Protein AF-0000000071274365 (afdb_homodimer)

Organism: Cyprinus carpio (NCBI:txid7962)

Nearest PDB structures (foldseek):
  3vzd-assembly2_B  TM=9.124E-01  e=4.257E-42  Homo sapiens
  3vzb-assembly1_A  TM=9.123E-01  e=9.158E-41  Homo sapiens
  3vzd-assembly1_A  TM=9.074E-01  e=2.647E-39  Homo sapiens
  3vzc-assembly2_B  TM=9.000E-01  e=3.775E-40  Homo sapiens
  3vzc-assembly4_D  TM=9.013E-01  e=6.047E-39  Homo sapiens

InterPro domains:
  IPR001206 Diacylglycerol kinase, catalytic domain [PF00781] (4-83)
  IPR001206 Diacylglycerol kinase, catalytic domain [PS50146] (1-129)
  IPR016064 NAD kinase/diacylglycerol kinase-like domain superfamily [SSF111331] (6-337)
  IPR017438 Inorganic polyphosphate/ATP-NAD kinase, N-terminal [G3DSA:3.40.50.10330] (2-99)
  IPR045540 YegS/DAGK, C-terminal domain [PF19279] (244-332)
  IPR050187 Lipid Phosphate Formation and Regulation [PTHR12358] (4-325)

Solvent-accessible surface area (backbone atoms only — not comparable to full-atom values): 35414 Å² total; per-residue (Å²): 119,63,88,71,61,47,67,45,72,45,82,46,75,22,85,50,88,62,34,43,15,54,51,49,47,70,50,75,62,87,72,38,67,30,40,33,33,46,30,29,49,57,58,47,44,28,37,55,41,13,27,62,67,31,93,60,20,79,65,50,36,51,44,30,34,32,70,41,53,63,43,65,47,24,14,62,55,39,26,52,47,67,73,36,78,32,78,43,29,35,39,34,37,25,60,59,87,64,84,64,51,73,62,57,58,50,51,52,49,40,36,63,24,22,28,20,73,37,50,22,31,36,27,44,34,37,40,67,88,64,53,74,46,58,38,59,42,34,40,28,32,38,51,66,20,44,27,58,61,59,15,55,83,36,51,90,55,48,61,54,16,53,58,53,29,41,54,55,42,53,76,59,67,63,74,39,40,28,35,39,35,30,31,46,56,84,53,80,76,81,54,38,85,73,56,41,69,55,92,59,78,64,81,69,51,36,74,46,67,59,87,90,48,79,80,62,85,81,40,48,73,43,69,78,41,49,24,29,28,40,38,36,29,37,27,18,24,72,21,66,62,30,26,69,31,70,84,46,41,55,47,68,46,50,34,44,33,35,37,29,37,60,87,63,48,61,66,55,53,52,51,40,57,56,30,17,46,74,42,48,44,84,73,68,70,52,87,45,57,45,80,47,57,16,37,31,37,37,42,36,59,66,44,91,72,78,47,28,20,52,45,80,38,81,50,82,75,51,39,32,35,37,38,56,39,57,45,59,29,27,31,57,34,55,32,64,76,70,80,70,82,124,113,62,86,70,60,48,67,47,73,47,80,46,76,23,85,51,90,62,34,42,15,54,50,50,48,69,50,77,63,87,73,37,66,29,41,32,33,47,30,28,50,58,58,47,42,26,36,54,40,12,27,62,68,31,95,60,20,80,62,49,36,50,44,30,34,31,70,41,57,63,42,64,45,24,15,63,54,39,26,52,49,67,73,28,78,19,78,45,30,37,37,34,38,26,60,61,88,62,84,62,53,73,63,58,56,51,51,52,51,42,39,63,20,28,30,21,72,37,50,22,29,36,27,44,34,36,40,66,88,64,50,73,46,59,38,59,41,35,39,27,31,38,50,66,21,44,26,57,60,60,16,56,82,36,50,91,55,48,60,54,16,52,57,53,30,42,55,55,42,51,76,58,67,66,74,39,38,29,34,41,34,29,31,46,57,83,52,81,76,79,53,38,85,74,53,42,68,56,92,59,78,64,81,68,52,38,75,45,67,60,88,90,46,81,78,64,85,80,42,47,74,44,68,78,43,47,24,29,28,41,38,36,30,36,27,19,25,73,22,66,62,30,26,70,30,70,83,46,42,55,47,69,48,51,31,46,34,35,37,30,37,59,86,64,48,61,66,55,54,52,50,40,55,57,31,16,45,75,41,48,44,82,74,68,70,53,88,44,56,46,80,46,56,17,37,31,38,36,42,36,60,66,45,90,72,79,47,29,20,52,45,79,39,81,49,83,75,52,40,32,37,37,36,55,40,57,44,60,29,28,31,53,35,59,28,46,73,70,80,71,80,126

Structure (mmCIF, N/CA/C/O backbone):
data_AF-0000000071274365-model_v1
#
loop_
_entity.id
_entity.type
_entity.pdbx_description
1 polymer 'Sphingosine kinase 1'
#
loop_
_atom_site.group_PDB
_atom_site.id
_atom_site.type_symbol
_atom_site.label_atom_id
_atom_site.label_alt_id
_atom_site.label_comp_id
_atom_site.label_asym_id
_atom_site.label_entity_id
_atom_site.label_seq_id
_atom_site.pdbx_PDB_ins_code
_atom_site.Cartn_x
_atom_site.Cartn_y
_atom_site.Cartn_z
_atom_site.occupancy
_atom_site.B_iso_or_equiv
_atom_site.auth_seq_id
_atom_site.auth_comp_id
_atom_site.auth_asym_id
_atom_site.auth_atom_id
_atom_site.pdbx_PDB_model_num
ATOM 1 N N . PRO A 1 1 ? -8.805 -7.414 -15.43 1 28.16 1 PRO A N 1
ATOM 2 C CA . PRO A 1 1 ? -9.25 -7.875 -14.109 1 28.16 1 PRO A CA 1
ATOM 3 C C . PRO A 1 1 ? -8.234 -7.578 -13.008 1 28.16 1 PRO A C 1
ATOM 5 O O . PRO A 1 1 ? -7.121 -8.109 -13.031 1 28.16 1 PRO A O 1
ATOM 8 N N . VAL A 1 2 ? -7.992 -6.293 -12.797 1 36.06 2 VAL A N 1
ATOM 9 C CA . VAL A 1 2 ? -7.301 -5.477 -11.805 1 36.06 2 VAL A CA 1
ATOM 10 C C . VAL A 1 2 ? -7.52 -6.062 -10.414 1 36.06 2 VAL A C 1
ATOM 12 O O . VAL A 1 2 ? -8.555 -6.684 -10.148 1 36.06 2 VAL A O 1
ATOM 15 N N . ILE A 1 3 ? -6.473 -6.367 -9.789 1 42.12 3 ILE A N 1
ATOM 16 C CA . ILE A 1 3 ? -6.57 -6.727 -8.383 1 42.12 3 ILE A CA 1
ATOM 17 C C . ILE A 1 3 ? -7.809 -6.074 -7.77 1 42.12 3 ILE A C 1
ATOM 19 O O . ILE A 1 3 ? -7.914 -4.848 -7.719 1 42.12 3 ILE A O 1
ATOM 23 N N . LYS A 1 4 ? -8.992 -6.625 -8.086 1 45.03 4 LYS A N 1
ATOM 24 C CA . LYS A 1 4 ? -10.227 -5.992 -7.621 1 45.03 4 LYS A CA 1
ATOM 25 C C . LYS A 1 4 ? -10.32 -6.023 -6.098 1 45.03 4 LYS A C 1
ATOM 27 O O . LYS A 1 4 ? -10.359 -7.098 -5.492 1 45.03 4 LYS A O 1
ATOM 32 N N . ALA A 1 5 ? -9.508 -5.164 -5.504 1 49.56 5 ALA A N 1
ATOM 33 C CA . ALA A 1 5 ? -9.914 -4.918 -4.121 1 49.56 5 ALA A CA 1
ATOM 34 C C . ALA A 1 5 ? -11.391 -4.523 -4.047 1 49.56 5 ALA A C 1
ATOM 36 O O . ALA A 1 5 ? -11.883 -3.789 -4.902 1 49.56 5 ALA A O 1
ATOM 37 N N . GLU A 1 6 ? -12.102 -5.539 -3.461 1 57.97 6 GLU A N 1
ATOM 38 C CA . GLU A 1 6 ? -13.484 -5.125 -3.225 1 57.97 6 GLU A CA 1
ATOM 39 C C . GLU A 1 6 ? -13.547 -3.955 -2.248 1 57.97 6 GLU A C 1
ATOM 41 O O . GLU A 1 6 ? -12.891 -3.971 -1.208 1 57.97 6 GLU A O 1
ATOM 46 N N . PHE A 1 7 ? -13.945 -2.85 -2.754 1 59 7 PHE A N 1
ATOM 47 C CA . PHE A 1 7 ? -14.055 -1.64 -1.949 1 59 7 PHE A CA 1
ATOM 48 C C . PHE A 1 7 ? -15.516 -1.255 -1.745 1 59 7 PHE A C 1
ATOM 50 O O . PHE A 1 7 ? -16.344 -1.426 -2.646 1 59 7 PHE A O 1
ATOM 57 N N . SER A 1 8 ? -15.758 -1.184 -0.436 1 66.62 8 SER A N 1
ATOM 58 C CA . SER A 1 8 ? -17.031 -0.534 -0.148 1 66.62 8 SER A CA 1
ATOM 59 C C . SER A 1 8 ? -16.828 0.865 0.421 1 66.62 8 SER A C 1
ATOM 61 O O . SER A 1 8 ? -15.883 1.099 1.18 1 66.62 8 SER A O 1
ATOM 63 N N . ALA A 1 9 ? -17.422 1.786 -0.107 1 71.94 9 ALA A N 1
ATOM 64 C CA . ALA A 1 9 ? -17.328 3.158 0.385 1 71.94 9 ALA A CA 1
ATOM 65 C C . ALA A 1 9 ? -18.719 3.717 0.706 1 71.94 9 ALA A C 1
ATOM 67 O O . ALA A 1 9 ? -19.672 3.51 -0.051 1 71.94 9 ALA A O 1
ATOM 68 N N . SER A 1 10 ? -18.828 4.207 1.919 1 76.88 10 SER A N 1
ATOM 69 C CA . SER A 1 10 ? -20.031 4.949 2.297 1 76.88 10 SER A CA 1
ATOM 70 C C . SER A 1 10 ? -19.766 6.449 2.34 1 76.88 10 SER A C 1
ATOM 72 O O . SER A 1 10 ? -18.719 6.887 2.844 1 76.88 10 SER A O 1
ATOM 74 N N . LEU A 1 11 ? -20.703 7.195 1.811 1 78.38 11 LEU A N 1
ATOM 75 C CA . LEU A 1 11 ? -20.531 8.641 1.729 1 78.38 11 LEU A CA 1
ATOM 76 C C . LEU A 1 11 ? -21.422 9.352 2.752 1 78.38 11 LEU A C 1
ATOM 78 O O . LEU A 1 11 ? -22.609 9.055 2.859 1 78.38 11 LEU A O 1
ATOM 82 N N . LEU A 1 12 ? -20.797 10.211 3.559 1 82.56 12 LEU A N 1
ATOM 83 C CA . LEU A 1 12 ? -21.516 11.125 4.449 1 82.56 12 LEU A CA 1
ATOM 84 C C . LEU A 1 12 ? -21.297 12.57 4.027 1 82.56 12 LEU A C 1
ATOM 86 O O . LEU A 1 12 ? -20.172 13.055 4.004 1 82.56 12 LEU A O 1
ATOM 90 N N . GLN A 1 13 ? -22.312 13.203 3.676 1 83.56 13 GLN A N 1
ATOM 91 C CA . GLN A 1 13 ? -22.234 14.586 3.217 1 83.56 13 GLN A CA 1
ATOM 92 C C . GLN A 1 13 ? -22.469 15.562 4.363 1 83.56 13 GLN A C 1
ATOM 94 O O . GLN A 1 13 ? -23.5 15.477 5.051 1 83.56 13 GLN A O 1
ATOM 99 N N . ALA A 1 14 ? -21.516 16.438 4.551 1 85.88 14 ALA A N 1
ATOM 100 C CA . ALA A 1 14 ? -21.672 17.5 5.539 1 85.88 14 ALA A CA 1
ATOM 101 C C . ALA A 1 14 ? -22.312 18.734 4.914 1 85.88 14 ALA A C 1
ATOM 103 O O . ALA A 1 14 ? -21.797 19.281 3.932 1 85.88 14 ALA A O 1
ATOM 104 N N . SER A 1 15 ? -23.344 19.172 5.402 1 81.75 15 SER A N 1
ATOM 105 C CA . SER A 1 15 ? -24.141 20.234 4.781 1 81.75 15 SER A CA 1
ATOM 106 C C . SER A 1 15 ? -23.891 21.578 5.449 1 81.75 15 SER A C 1
ATOM 108 O O . SER A 1 15 ? -24.172 22.625 4.875 1 81.75 15 SER A O 1
ATOM 110 N N . ARG A 1 16 ? -23.422 21.578 6.602 1 82.56 16 ARG A N 1
ATOM 111 C CA . ARG A 1 16 ? -23.203 22.812 7.34 1 82.56 16 ARG A CA 1
ATOM 112 C C . ARG A 1 16 ? -21.859 22.781 8.07 1 82.56 16 ARG A C 1
ATOM 114 O O . ARG A 1 16 ? -21.188 21.75 8.094 1 82.56 16 ARG A O 1
ATOM 121 N N . GLN A 1 17 ? -21.594 23.922 8.547 1 83.69 17 GLN A N 1
ATOM 122 C CA . GLN A 1 17 ? -20.391 24.016 9.367 1 83.69 17 GLN A CA 1
ATOM 123 C C . GLN A 1 17 ? -20.5 23.109 10.594 1 83.69 17 GLN A C 1
ATOM 125 O O . GLN A 1 17 ? -21.531 23.078 11.258 1 83.69 17 GLN A O 1
ATOM 130 N N . ASN A 1 18 ? -19.547 22.297 10.93 1 90 18 ASN A N 1
ATOM 131 C CA . ASN A 1 18 ? -19.422 21.422 12.094 1 90 18 ASN A CA 1
ATOM 132 C C . ASN A 1 18 ? -20.312 20.188 11.977 1 90 18 ASN A C 1
ATOM 134 O O . ASN A 1 18 ? -20.484 19.453 12.938 1 90 18 ASN A O 1
ATOM 138 N N . HIS A 1 19 ? -20.891 20.062 10.773 1 91.38 19 HIS A N 1
ATOM 139 C CA . HIS A 1 19 ? -21.719 18.875 10.57 1 91.38 19 HIS A CA 1
ATOM 140 C C . HIS A 1 19 ? -20.875 17.609 10.539 1 91.38 19 HIS A C 1
ATOM 142 O O . HIS A 1 19 ? -21.297 16.562 11.047 1 91.38 19 HIS A O 1
ATOM 148 N N . ALA A 1 20 ? -19.766 17.688 9.938 1 92.38 20 ALA A N 1
ATOM 149 C CA . ALA A 1 20 ? -18.891 16.531 9.891 1 92.38 20 ALA A CA 1
ATOM 150 C C . ALA A 1 20 ? -18.484 16.094 11.297 1 92.38 20 ALA A C 1
ATOM 152 O O . ALA A 1 20 ? -18.344 14.898 11.562 1 92.38 20 ALA A O 1
ATOM 153 N N . ARG A 1 21 ? -18.328 17.094 12.164 1 94.81 21 ARG A N 1
ATOM 154 C CA . ARG A 1 21 ? -18.031 16.797 13.562 1 94.81 21 ARG A CA 1
ATOM 155 C C . ARG A 1 21 ? -19.141 15.969 14.195 1 94.81 21 ARG A C 1
ATOM 157 O O . ARG A 1 21 ? -18.859 14.938 14.82 1 94.81 21 ARG A O 1
ATOM 164 N N . ASP A 1 22 ? -20.359 16.312 13.93 1 94.25 22 ASP A N 1
ATOM 165 C CA . ASP A 1 22 ? -21.516 15.609 14.484 1 94.25 22 ASP A CA 1
ATOM 166 C C . ASP A 1 22 ? -21.625 14.203 13.891 1 94.25 22 ASP A C 1
ATOM 168 O O . ASP A 1 22 ? -21.906 13.242 14.609 1 94.25 22 ASP A O 1
ATOM 172 N N . LEU A 1 23 ? -21.391 14.141 12.664 1 91.5 23 LEU A N 1
ATOM 173 C CA . LEU A 1 23 ? -21.516 12.875 11.961 1 91.5 23 LEU A CA 1
ATOM 174 C C . LEU A 1 23 ? -20.531 11.844 12.5 1 91.5 23 LEU A C 1
ATOM 176 O O . LEU A 1 23 ? -20.906 10.711 12.797 1 91.5 23 LEU A O 1
ATOM 180 N N . VAL A 1 24 ? -19.312 12.203 12.672 1 93.81 24 VAL A N 1
ATOM 181 C CA . VAL A 1 24 ? -18.281 11.266 13.094 1 93.81 24 VAL A CA 1
ATOM 182 C C . VAL A 1 24 ? -18.438 10.938 14.57 1 93.81 24 VAL A C 1
ATOM 184 O O . VAL A 1 24 ? -18.141 9.82 15.008 1 93.81 24 VAL A O 1
ATOM 187 N N . ARG A 1 25 ? -18.938 11.914 15.328 1 93.81 25 ARG A N 1
ATOM 188 C CA . ARG A 1 25 ? -19.172 11.703 16.75 1 93.81 25 ARG A CA 1
ATOM 189 C C . ARG A 1 25 ? -20.156 10.57 16.984 1 93.81 25 ARG A C 1
ATOM 191 O O . ARG A 1 25 ? -20.016 9.812 17.953 1 93.81 25 ARG A O 1
ATOM 198 N N . SER A 1 26 ? -21.031 10.344 16.047 1 91.44 26 SER A N 1
ATOM 199 C CA . SER A 1 26 ? -22.109 9.383 16.234 1 91.44 26 SER A CA 1
ATOM 200 C C . SER A 1 26 ? -21.906 8.141 15.367 1 91.44 26 SER A C 1
ATOM 202 O O . SER A 1 26 ? -22.562 7.121 15.57 1 91.44 26 SER A O 1
ATOM 204 N N . ALA A 1 27 ? -21.016 8.133 14.484 1 90.25 27 ALA A N 1
ATOM 205 C CA . ALA A 1 27 ? -20.828 7.047 13.523 1 90.25 27 ALA A CA 1
ATOM 206 C C . ALA A 1 27 ? -20.203 5.832 14.195 1 90.25 27 ALA A C 1
ATOM 208 O O . ALA A 1 27 ? -19.406 5.973 15.133 1 90.25 27 ALA A O 1
ATOM 209 N N . ASP A 1 28 ? -20.547 4.672 13.75 1 90.75 28 ASP A N 1
ATOM 210 C CA . ASP A 1 28 ? -19.859 3.455 14.156 1 90.75 28 ASP A CA 1
ATOM 211 C C . ASP A 1 28 ? -18.578 3.264 13.367 1 90.75 28 ASP A C 1
ATOM 213 O O . ASP A 1 28 ? -18.609 2.842 12.203 1 90.75 28 ASP A O 1
ATOM 217 N N . LEU A 1 29 ? -17.469 3.502 14 1 90.12 29 LEU A N 1
ATOM 218 C CA . LEU A 1 29 ? -16.188 3.527 13.297 1 90.12 29 LEU A CA 1
ATOM 219 C C . LEU A 1 29 ? -15.594 2.127 13.203 1 90.12 29 LEU A C 1
ATOM 221 O O . LEU A 1 29 ? -14.609 1.912 12.5 1 90.12 29 LEU A O 1
ATOM 225 N N . THR A 1 30 ? -16.172 1.153 13.852 1 85.94 30 THR A N 1
ATOM 226 C CA . THR A 1 30 ? -15.617 -0.197 13.898 1 85.94 30 THR A CA 1
ATOM 227 C C . THR A 1 30 ? -15.758 -0.885 12.539 1 85.94 30 THR A C 1
ATOM 229 O O . THR A 1 30 ? -15.039 -1.842 12.25 1 85.94 30 THR A O 1
ATOM 232 N N . GLN A 1 31 ? -16.594 -0.363 11.742 1 80.94 31 GLN A N 1
ATOM 233 C CA . GLN A 1 31 ? -16.844 -1.024 10.469 1 80.94 31 GLN A CA 1
ATOM 234 C C . GLN A 1 31 ? -15.961 -0.461 9.359 1 80.94 31 GLN A C 1
ATOM 236 O O . GLN A 1 31 ? -15.953 -0.978 8.242 1 80.94 31 GLN A O 1
ATOM 241 N N . TRP A 1 32 ? -15.344 0.6 9.758 1 82.38 32 TRP A N 1
ATOM 242 C CA . TRP A 1 32 ? -14.586 1.29 8.711 1 82.38 32 TRP A CA 1
ATOM 243 C C . TRP A 1 32 ? -13.086 1.108 8.922 1 82.38 32 TRP A C 1
ATOM 245 O O . TRP A 1 32 ? -12.594 1.18 10.047 1 82.38 32 TRP A O 1
ATOM 255 N N . ASP A 1 33 ? -12.383 0.907 7.828 1 77.5 33 ASP A N 1
ATOM 256 C CA . ASP A 1 33 ? -10.938 0.74 7.887 1 77.5 33 ASP A CA 1
ATOM 257 C C . ASP A 1 33 ? -10.227 2.092 7.879 1 77.5 33 ASP A C 1
ATOM 259 O O . ASP A 1 33 ? -9.102 2.213 8.375 1 77.5 33 ASP A O 1
ATOM 263 N N . ALA A 1 34 ? -10.93 3.068 7.25 1 83.06 34 ALA A N 1
ATOM 264 C CA . ALA A 1 34 ? -10.352 4.41 7.191 1 83.06 34 ALA A CA 1
ATOM 265 C C . ALA A 1 34 ? -11.438 5.465 6.984 1 83.06 34 ALA A C 1
ATOM 267 O O . ALA A 1 34 ? -12.523 5.156 6.488 1 83.06 34 ALA A O 1
ATOM 268 N N . LEU A 1 35 ? -11.164 6.617 7.43 1 87.06 35 LEU A N 1
ATOM 269 C CA . LEU A 1 35 ? -11.969 7.801 7.16 1 87.06 35 LEU A CA 1
ATOM 270 C C . LEU A 1 35 ? -11.289 8.703 6.141 1 87.06 35 LEU A C 1
ATOM 272 O O . LEU A 1 35 ? -10.148 9.133 6.348 1 87.06 35 LEU A O 1
ATOM 276 N N . VAL A 1 36 ? -11.961 8.938 5.047 1 81.88 36 VAL A N 1
ATOM 277 C CA . VAL A 1 36 ? -11.367 9.758 3.992 1 81.88 36 VAL A CA 1
ATOM 278 C C . VAL A 1 36 ? -12.156 11.055 3.844 1 81.88 36 VAL A C 1
ATOM 280 O O . VAL A 1 36 ? -13.383 11.031 3.717 1 81.88 36 VAL A O 1
ATOM 283 N N . VAL A 1 37 ? -11.469 12.156 3.941 1 84.75 37 VAL A N 1
ATOM 284 C CA . VAL A 1 37 ? -12.094 13.461 3.789 1 84.75 37 VAL A CA 1
ATOM 285 C C . VAL A 1 37 ? -11.844 13.992 2.377 1 84.75 37 VAL A C 1
ATOM 287 O O . VAL A 1 37 ? -10.703 14.086 1.934 1 84.75 37 VAL A O 1
ATOM 290 N N . LEU A 1 38 ? -12.93 14.203 1.713 1 79.19 38 LEU A N 1
ATOM 291 C CA . LEU A 1 38 ? -12.867 14.773 0.371 1 79.19 38 LEU A CA 1
ATOM 292 C C . LEU A 1 38 ? -13.172 16.266 0.398 1 79.19 38 LEU A C 1
ATOM 294 O O . LEU A 1 38 ? -14.273 16.688 0.046 1 79.19 38 LEU A O 1
ATOM 298 N N . SER A 1 39 ? -12.297 17 0.796 1 80.12 39 SER A N 1
ATOM 299 C CA . SER A 1 39 ? -12.383 18.453 0.928 1 80.12 39 SER A CA 1
ATOM 300 C C . SER A 1 39 ? -11.047 19.062 1.337 1 80.12 39 SER A C 1
ATOM 302 O O . SER A 1 39 ? -9.992 18.578 0.908 1 80.12 39 SER A O 1
ATOM 304 N N . GLY A 1 40 ? -11.172 20.047 2.174 1 80.62 40 GLY A N 1
ATOM 305 C CA . GLY A 1 40 ? -9.953 20.688 2.629 1 80.62 40 GLY A CA 1
ATOM 306 C C . GLY A 1 40 ? -9.664 20.469 4.102 1 80.62 40 GLY A C 1
ATOM 307 O O . GLY A 1 40 ? -10.297 19.609 4.734 1 80.62 40 GLY A O 1
ATOM 308 N N . ASP A 1 41 ? -8.695 21.188 4.598 1 90.5 41 ASP A N 1
ATOM 309 C CA . ASP A 1 41 ? -8.219 21.062 5.977 1 90.5 41 ASP A CA 1
ATOM 310 C C . ASP A 1 41 ? -9.328 21.422 6.965 1 90.5 41 ASP A C 1
ATOM 312 O O . ASP A 1 41 ? -9.359 20.906 8.086 1 90.5 41 ASP A O 1
ATOM 316 N N . GLY A 1 42 ? -10.242 22.266 6.566 1 91.56 42 GLY A N 1
ATOM 317 C CA . GLY A 1 42 ? -11.328 22.641 7.453 1 91.56 42 GLY A CA 1
ATOM 318 C C . GLY A 1 42 ? -12.219 21.469 7.832 1 91.56 42 GLY A C 1
ATOM 319 O O . GLY A 1 42 ? -12.586 21.312 9 1 91.56 42 GLY A O 1
ATOM 320 N N . LEU A 1 43 ? -12.609 20.703 6.828 1 90.75 43 LEU A N 1
ATOM 321 C CA . LEU A 1 43 ? -13.43 19.531 7.102 1 90.75 43 LEU A CA 1
ATOM 322 C C . LEU A 1 43 ? -12.68 18.531 7.969 1 90.75 43 LEU A C 1
ATOM 324 O O . LEU A 1 43 ? -13.266 17.906 8.859 1 90.75 43 LEU A O 1
ATOM 328 N N . LEU A 1 44 ? -11.445 18.359 7.668 1 92.62 44 LEU A N 1
ATOM 329 C CA . LEU A 1 44 ? -10.641 17.469 8.492 1 92.62 44 LEU A CA 1
ATOM 330 C C . LEU A 1 44 ? -10.594 17.953 9.938 1 92.62 44 LEU A C 1
ATOM 332 O O . LEU A 1 44 ? -10.594 17.141 10.867 1 92.62 44 LEU A O 1
ATOM 336 N N . PHE A 1 45 ? -10.508 19.234 10.094 1 95.56 45 PHE A N 1
ATOM 337 C CA . PHE A 1 45 ? -10.547 19.828 11.422 1 95.56 45 PHE A CA 1
ATOM 338 C C . PHE A 1 45 ? -11.812 19.422 12.164 1 95.56 45 PHE A C 1
ATOM 340 O O . PHE A 1 45 ? -11.75 19.031 13.336 1 95.56 45 PHE A O 1
ATOM 347 N N . GLU A 1 46 ? -12.914 19.5 11.555 1 95.88 46 GLU A N 1
ATOM 348 C CA . GLU A 1 46 ? -14.18 19.062 12.141 1 95.88 46 GLU A CA 1
ATOM 349 C C . GLU A 1 46 ? -14.133 17.578 12.508 1 95.88 46 GLU A C 1
ATOM 351 O O . GLU A 1 46 ? -14.578 17.188 13.586 1 95.88 46 GLU A O 1
ATOM 356 N N . VAL A 1 47 ? -13.602 16.797 11.594 1 95.31 47 VAL A N 1
ATOM 357 C CA . VAL A 1 47 ? -13.555 15.352 11.773 1 95.31 47 VAL A CA 1
ATOM 358 C C . VAL A 1 47 ? -12.688 15.008 12.977 1 95.31 47 VAL A C 1
ATOM 360 O O . VAL A 1 47 ? -13.094 14.234 13.844 1 95.31 47 VAL A O 1
ATOM 363 N N . VAL A 1 48 ? -11.5 15.57 13.047 1 96.62 48 VAL A N 1
ATOM 364 C CA . VAL A 1 48 ? -10.562 15.289 14.133 1 96.62 48 VAL A CA 1
ATOM 365 C C . VAL A 1 48 ? -11.195 15.664 15.469 1 96.62 48 VAL A C 1
ATOM 367 O O . VAL A 1 48 ? -11.156 14.883 16.422 1 96.62 48 VAL A O 1
ATOM 370 N N . ASN A 1 49 ? -11.719 16.844 15.555 1 97.12 49 ASN A N 1
ATOM 371 C CA . ASN A 1 49 ? -12.344 17.266 16.797 1 97.12 49 ASN A CA 1
ATOM 372 C C . ASN A 1 49 ? -13.578 16.438 17.125 1 97.12 49 ASN A C 1
ATOM 374 O O . ASN A 1 49 ? -13.875 16.188 18.297 1 97.12 49 ASN A O 1
ATOM 378 N N . GLY A 1 50 ? -14.32 15.992 16.094 1 96.44 50 GLY A N 1
ATOM 379 C CA . GLY A 1 50 ? -15.414 15.062 16.328 1 96.44 50 GLY A CA 1
ATOM 380 C C . GLY A 1 50 ? -14.961 13.734 16.906 1 96.44 50 GLY A C 1
ATOM 381 O O . GLY A 1 50 ? -15.609 13.188 17.781 1 96.44 50 GLY A O 1
ATOM 382 N N . LEU A 1 51 ? -13.875 13.227 16.375 1 96.25 51 LEU A N 1
ATOM 383 C CA . LEU A 1 51 ? -13.305 11.984 16.891 1 96.25 51 LEU A CA 1
ATOM 384 C C . LEU A 1 51 ? -12.883 12.141 18.344 1 96.25 51 LEU A C 1
ATOM 386 O O . LEU A 1 51 ? -13.133 11.25 19.172 1 96.25 51 LEU A O 1
ATOM 390 N N . MET A 1 52 ? -12.344 13.297 18.656 1 95.88 52 MET A N 1
ATOM 391 C CA . MET A 1 52 ? -11.82 13.539 20 1 95.88 52 MET A CA 1
ATOM 392 C C . MET A 1 52 ? -12.953 13.805 20.984 1 95.88 52 MET A C 1
ATOM 394 O O . MET A 1 52 ? -12.766 13.703 22.203 1 95.88 52 MET A O 1
ATOM 398 N N . ASP A 1 53 ? -14.117 14.086 20.5 1 94.69 53 ASP A N 1
ATOM 399 C CA . ASP A 1 53 ? -15.273 14.328 21.344 1 94.69 53 ASP A CA 1
ATOM 400 C C . ASP A 1 53 ? -15.922 13.016 21.781 1 94.69 53 ASP A C 1
ATOM 402 O O . ASP A 1 53 ? -16.75 13 22.703 1 94.69 53 ASP A O 1
ATOM 406 N N . ARG A 1 54 ? -15.531 11.93 21.219 1 95.12 54 ARG A N 1
ATOM 407 C CA . ARG A 1 54 ? -16.156 10.641 21.5 1 95.12 54 ARG A CA 1
ATOM 408 C C . ARG A 1 54 ? -15.672 10.086 22.828 1 95.12 54 ARG A C 1
ATOM 410 O O . ARG A 1 54 ? -14.531 10.312 23.234 1 95.12 54 ARG A O 1
ATOM 417 N N . PRO A 1 55 ? -16.578 9.312 23.438 1 93.06 55 PRO A N 1
ATOM 418 C CA . PRO A 1 55 ? -16.141 8.617 24.656 1 93.06 55 PRO A CA 1
ATOM 419 C C . PRO A 1 55 ? -15.008 7.629 24.375 1 93.06 55 PRO A C 1
ATOM 421 O O . PRO A 1 55 ? -14.148 7.414 25.25 1 93.06 55 PRO A O 1
ATOM 424 N N . ASP A 1 56 ? -14.984 7.027 23.219 1 94.38 56 ASP A N 1
ATOM 425 C CA . ASP A 1 56 ? -13.938 6.082 22.844 1 94.38 56 ASP A CA 1
ATOM 426 C C . ASP A 1 56 ? -12.883 6.758 21.969 1 94.38 56 ASP A C 1
ATOM 428 O O . ASP A 1 56 ? -12.383 6.156 21.016 1 94.38 56 ASP A O 1
ATOM 432 N N . TRP A 1 57 ? -12.531 7.988 22.219 1 94.62 57 TRP A N 1
ATOM 433 C CA . TRP A 1 57 ? -11.664 8.797 21.375 1 94.62 57 TRP A CA 1
ATOM 434 C C . TRP A 1 57 ? -10.305 8.125 21.188 1 94.62 57 TRP A C 1
ATOM 436 O O . TRP A 1 57 ? -9.688 8.25 20.125 1 94.62 57 TRP A O 1
ATOM 446 N N . GLU A 1 58 ? -9.797 7.395 22.172 1 93.44 58 GLU A N 1
ATOM 447 C CA . GLU A 1 58 ? -8.484 6.766 22.094 1 93.44 58 GLU A CA 1
ATOM 448 C C . GLU A 1 58 ? -8.398 5.793 20.922 1 93.44 58 GLU A C 1
ATOM 450 O O . GLU A 1 58 ? -7.402 5.766 20.203 1 93.44 58 GLU A O 1
ATOM 455 N N . LYS A 1 59 ? -9.453 5.035 20.766 1 93.25 59 LYS A N 1
ATOM 456 C CA . LYS A 1 59 ? -9.516 4.098 19.656 1 93.25 59 LYS A CA 1
ATOM 457 C C . LYS A 1 59 ? -9.922 4.805 18.359 1 93.25 59 LYS A C 1
ATOM 459 O O . LYS A 1 59 ? -9.383 4.508 17.281 1 93.25 59 LYS A O 1
ATOM 464 N N . ALA A 1 60 ? -10.805 5.738 18.484 1 94.75 60 ALA A N 1
ATOM 465 C CA . ALA A 1 60 ? -11.367 6.418 17.328 1 94.75 60 ALA A CA 1
ATOM 466 C C . ALA A 1 60 ? -10.297 7.203 16.578 1 94.75 60 ALA A C 1
ATOM 468 O O . ALA A 1 60 ? -10.242 7.168 15.344 1 94.75 60 ALA A O 1
ATOM 469 N N . ILE A 1 61 ? -9.438 7.824 17.328 1 95.25 61 ILE A N 1
ATOM 470 C CA . ILE A 1 61 ? -8.461 8.711 16.703 1 95.25 61 ILE A CA 1
ATOM 471 C C . ILE A 1 61 ? -7.391 7.887 15.992 1 95.25 61 ILE A C 1
ATOM 473 O O . ILE A 1 61 ? -6.621 8.414 15.188 1 95.25 61 ILE A O 1
ATOM 477 N N . GLN A 1 62 ? -7.406 6.625 16.281 1 91.69 62 GLN A N 1
ATOM 478 C CA . GLN A 1 62 ? -6.449 5.73 15.641 1 91.69 62 GLN A CA 1
ATOM 479 C C . GLN A 1 62 ? -6.949 5.281 14.273 1 91.69 62 GLN A C 1
ATOM 481 O O . GLN A 1 62 ? -6.215 4.648 13.516 1 91.69 62 GLN A O 1
ATOM 486 N N . THR A 1 63 ? -8.172 5.555 14.008 1 89 63 THR A N 1
ATOM 487 C CA . THR A 1 63 ? -8.656 5.273 12.664 1 89 63 THR A CA 1
ATOM 488 C C . THR A 1 63 ? -7.883 6.086 11.625 1 89 63 THR A C 1
ATOM 490 O O . THR A 1 63 ? -7.809 7.312 11.719 1 89 63 THR A O 1
ATOM 493 N N . PRO A 1 64 ? -7.324 5.414 10.633 1 85.44 64 PRO A N 1
ATOM 494 C CA . PRO A 1 64 ? -6.527 6.148 9.641 1 85.44 64 PRO A CA 1
ATOM 495 C C . PRO A 1 64 ? -7.34 7.211 8.906 1 85.44 64 PRO A C 1
ATOM 497 O O . PRO A 1 64 ? -8.469 6.945 8.484 1 85.44 64 PRO A O 1
ATOM 500 N N . LEU A 1 65 ? -6.688 8.375 8.852 1 88.25 65 LEU A N 1
ATOM 501 C CA . LEU A 1 65 ? -7.328 9.508 8.188 1 88.25 65 LEU A CA 1
ATOM 502 C C . LEU A 1 65 ? -6.684 9.773 6.828 1 88.25 65 LEU A C 1
ATOM 504 O O . LEU A 1 65 ? -5.465 9.938 6.738 1 88.25 65 LEU A O 1
ATOM 508 N N . GLY A 1 66 ? -7.512 9.703 5.816 1 81.19 66 GLY A N 1
ATOM 509 C CA . GLY A 1 66 ? -7.051 10.07 4.484 1 81.19 66 GLY A CA 1
ATOM 510 C C . GLY A 1 66 ? -7.605 11.398 4.008 1 81.19 66 GLY A C 1
ATOM 511 O O . GLY A 1 66 ? -8.727 11.773 4.359 1 81.19 66 GLY A O 1
ATOM 512 N N . ILE A 1 67 ? -6.82 12.117 3.256 1 79.88 67 ILE A N 1
ATOM 513 C CA . ILE A 1 67 ? -7.281 13.398 2.742 1 79.88 67 ILE A CA 1
ATOM 514 C C . ILE A 1 67 ? -7.168 13.422 1.22 1 79.88 67 ILE A C 1
ATOM 516 O O . ILE A 1 67 ? -6.109 13.109 0.666 1 79.88 67 ILE A O 1
ATOM 520 N N . LEU A 1 68 ? -8.242 13.617 0.594 1 73.56 68 LEU A N 1
ATOM 521 C CA . LEU A 1 68 ? -8.289 13.914 -0.833 1 73.56 68 LEU A CA 1
ATOM 522 C C . LEU A 1 68 ? -8.516 15.406 -1.07 1 73.56 68 LEU A C 1
ATOM 524 O O . LEU A 1 68 ? -9.602 15.922 -0.805 1 73.56 68 LEU A O 1
ATOM 528 N N . PRO A 1 69 ? -7.473 16.031 -1.562 1 74.94 69 PRO A N 1
ATOM 529 C CA . PRO A 1 69 ? -7.539 17.484 -1.628 1 74.94 69 PRO A CA 1
ATOM 530 C C . PRO A 1 69 ? -8.656 17.984 -2.539 1 74.94 69 PRO A C 1
ATOM 532 O O . PRO A 1 69 ? -8.766 17.547 -3.689 1 74.94 69 PRO A O 1
ATOM 535 N N . GLY A 1 70 ? -9.469 18.688 -2.088 1 72.62 70 GLY A N 1
ATOM 536 C CA . GLY A 1 70 ? -10.547 19.328 -2.816 1 72.62 70 GLY A CA 1
ATOM 537 C C . GLY A 1 70 ? -10.836 20.734 -2.322 1 72.62 70 GLY A C 1
ATOM 538 O O . GLY A 1 70 ? -11.711 21.422 -2.857 1 72.62 70 GLY A O 1
ATOM 539 N N . GLY A 1 71 ? -9.945 21.188 -1.433 1 72.44 71 GLY A N 1
ATOM 540 C CA . GLY A 1 71 ? -10.133 22.516 -0.87 1 72.44 71 GLY A CA 1
ATOM 541 C C . GLY A 1 71 ? -9.195 23.547 -1.456 1 72.44 71 GLY A C 1
ATOM 542 O O . GLY A 1 71 ? -8.594 23.328 -2.508 1 72.44 71 GLY A O 1
ATOM 543 N N . SER A 1 72 ? -9.164 24.672 -0.871 1 74.12 72 SER A N 1
ATOM 544 C CA . SER A 1 72 ? -8.352 25.766 -1.378 1 74.12 72 SER A CA 1
ATOM 545 C C . SER A 1 72 ? -6.926 25.688 -0.846 1 74.12 72 SER A C 1
ATOM 547 O O . SER A 1 72 ? -5.969 25.922 -1.588 1 74.12 72 SER A O 1
ATOM 549 N N . GLY A 1 73 ? -6.73 25.344 0.344 1 79.81 73 GLY A N 1
ATOM 550 C CA . GLY A 1 73 ? -5.406 25.328 0.944 1 79.81 73 GLY A CA 1
ATOM 551 C C . GLY A 1 73 ? -4.734 23.969 0.866 1 79.81 73 GLY A C 1
ATOM 552 O O . GLY A 1 73 ? -3.6 23.859 0.394 1 79.81 73 GLY A O 1
ATOM 553 N N . ASN A 1 74 ? -5.367 22.938 1.328 1 85.94 74 ASN A N 1
ATOM 554 C CA . ASN A 1 74 ? -4.895 21.562 1.285 1 85.94 74 ASN A CA 1
ATOM 555 C C . ASN A 1 74 ? -3.48 21.438 1.846 1 85.94 74 ASN A C 1
ATOM 557 O O . ASN A 1 74 ? -2.627 20.781 1.244 1 85.94 74 ASN A O 1
ATOM 561 N N . ALA A 1 75 ? -3.318 22.047 2.939 1 90.19 75 ALA A N 1
ATOM 562 C CA . ALA A 1 75 ? -1.992 22.125 3.549 1 90.19 75 ALA A CA 1
ATOM 563 C C . ALA A 1 75 ? -1.53 20.75 4.035 1 90.19 75 ALA A C 1
ATOM 565 O O . ALA A 1 75 ? -0.373 20.375 3.84 1 90.19 75 ALA A O 1
ATOM 566 N N . LEU A 1 76 ? -2.4 20.047 4.633 1 89.88 76 LEU A N 1
ATOM 567 C CA . LEU A 1 76 ? -1.984 18.75 5.152 1 89.88 76 LEU A CA 1
ATOM 568 C C . LEU A 1 76 ? -1.63 17.797 4.02 1 89.88 76 LEU A C 1
ATOM 570 O O . LEU A 1 76 ? -0.612 17.094 4.082 1 89.88 76 LEU A O 1
ATOM 574 N N . ALA A 1 77 ? -2.514 17.766 3.066 1 82 77 ALA A N 1
ATOM 575 C CA . ALA A 1 77 ? -2.229 16.922 1.909 1 82 77 ALA A CA 1
ATOM 576 C C . ALA A 1 77 ? -0.877 17.266 1.294 1 82 77 ALA A C 1
ATOM 578 O O . ALA A 1 77 ? -0.094 16.375 0.953 1 82 77 ALA A O 1
ATOM 579 N N . ALA A 1 78 ? -0.624 18.516 1.157 1 84.5 78 ALA A N 1
ATOM 580 C CA . ALA A 1 78 ? 0.647 18.969 0.604 1 84.5 78 ALA A CA 1
ATOM 581 C C . ALA A 1 78 ? 1.814 18.562 1.498 1 84.5 78 ALA A C 1
ATOM 583 O O . ALA A 1 78 ? 2.885 18.203 1.004 1 84.5 78 ALA A O 1
ATOM 584 N N . SER A 1 79 ? 1.637 18.625 2.783 1 89.31 79 SER A N 1
ATOM 585 C CA . SER A 1 79 ? 2.68 18.219 3.721 1 89.31 79 SER A CA 1
ATOM 586 C C . SER A 1 79 ? 2.998 16.734 3.59 1 89.31 79 SER A C 1
ATOM 588 O O . SER A 1 79 ? 4.164 16.344 3.531 1 89.31 79 SER A O 1
ATOM 590 N N . VAL A 1 80 ? 1.979 16.031 3.562 1 81.56 80 VAL A N 1
ATOM 591 C CA . VAL A 1 80 ? 2.146 14.578 3.447 1 81.56 80 VAL A CA 1
ATOM 592 C C . VAL A 1 80 ? 2.867 14.25 2.143 1 81.56 80 VAL A C 1
ATOM 594 O O . VAL A 1 80 ? 3.744 13.383 2.113 1 81.56 80 VAL A O 1
ATOM 597 N N . HIS A 1 81 ? 2.463 14.945 1.167 1 77.12 81 HIS A N 1
ATOM 598 C CA . HIS A 1 81 ? 3.135 14.773 -0.116 1 77.12 81 HIS A CA 1
ATOM 599 C C . HIS A 1 81 ? 4.617 15.109 -0.01 1 77.12 81 HIS A C 1
ATOM 601 O O . HIS A 1 81 ? 5.461 14.414 -0.576 1 77.12 81 HIS A O 1
ATOM 607 N N . HIS A 1 82 ? 4.824 16.109 0.603 1 78.12 82 HIS A N 1
ATOM 608 C CA . HIS A 1 82 ? 6.199 16.562 0.787 1 78.12 82 HIS A CA 1
ATOM 609 C C . HIS A 1 82 ? 7.027 15.516 1.532 1 78.12 82 HIS A C 1
ATOM 611 O O . HIS A 1 82 ? 8.211 15.336 1.242 1 78.12 82 HIS A O 1
ATOM 617 N N . TYR A 1 83 ? 6.383 14.859 2.439 1 78.75 83 TYR A N 1
ATOM 618 C CA . TYR A 1 83 ? 7.102 13.883 3.252 1 78.75 83 TYR A CA 1
ATOM 619 C C . TYR A 1 83 ? 7.332 12.594 2.473 1 78.75 83 TYR A C 1
ATOM 621 O O . TYR A 1 83 ? 8.258 11.836 2.777 1 78.75 83 TYR A O 1
ATOM 629 N N . THR A 1 84 ? 6.387 12.281 1.53 1 68.06 84 THR A N 1
ATOM 630 C CA . THR A 1 84 ? 6.344 10.945 0.956 1 68.06 84 THR A CA 1
ATOM 631 C C . THR A 1 84 ? 6.777 10.969 -0.507 1 68.06 84 THR A C 1
ATOM 633 O O . THR A 1 84 ? 6.457 10.055 -1.269 1 68.06 84 THR A O 1
ATOM 636 N N . ARG A 1 85 ? 7.613 11.781 -1.002 1 60.53 85 ARG A N 1
ATOM 637 C CA . ARG A 1 85 ? 8.008 11.727 -2.406 1 60.53 85 ARG A CA 1
ATOM 638 C C . ARG A 1 85 ? 8.57 10.359 -2.762 1 60.53 85 ARG A C 1
ATOM 640 O O . ARG A 1 85 ? 9.555 9.914 -2.17 1 60.53 85 ARG A O 1
ATOM 647 N N . VAL A 1 86 ? 7.512 9.508 -3.225 1 55.59 86 VAL A N 1
ATOM 648 C CA . VAL A 1 86 ? 7.938 8.156 -3.57 1 55.59 86 VAL A CA 1
ATOM 649 C C . VAL A 1 86 ? 8.086 8.031 -5.086 1 55.59 86 VAL A C 1
ATOM 651 O O . VAL A 1 86 ? 7.254 8.539 -5.84 1 55.59 86 VAL A O 1
ATOM 654 N N . PHE A 1 87 ? 9.297 7.727 -5.512 1 60.91 87 PHE A N 1
ATOM 655 C CA . PHE A 1 87 ? 9.562 7.41 -6.91 1 60.91 87 PHE A CA 1
ATOM 656 C C . PHE A 1 87 ? 9.57 5.902 -7.133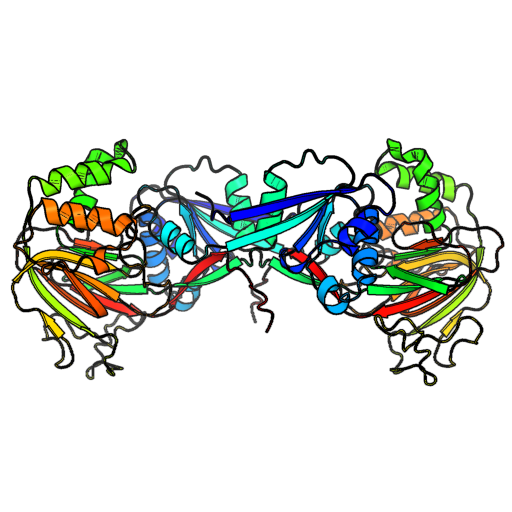 1 60.91 87 PHE A C 1
ATOM 658 O O . PHE A 1 87 ? 10.258 5.168 -6.418 1 60.91 87 PHE A O 1
ATOM 665 N N . VAL A 1 88 ? 8.445 5.41 -7.746 1 63.91 88 VAL A N 1
ATOM 666 C CA . VAL A 1 88 ? 8.406 3.986 -8.062 1 63.91 88 VAL A CA 1
ATOM 667 C C . VAL A 1 88 ? 8.805 3.771 -9.523 1 63.91 88 VAL A C 1
ATOM 669 O O . VAL A 1 88 ? 8.297 4.438 -10.422 1 63.91 88 VAL A O 1
ATOM 672 N N . CYS A 1 89 ? 9.844 3.039 -9.68 1 70.5 89 CYS A N 1
ATOM 673 C CA . CYS A 1 89 ? 10.305 2.676 -11.016 1 70.5 89 CYS A CA 1
ATOM 674 C C . CYS A 1 89 ? 9.906 1.246 -11.359 1 70.5 89 CYS A C 1
ATOM 676 O O . CYS A 1 89 ? 10.297 0.305 -10.664 1 70.5 89 CYS A O 1
ATOM 678 N N . LEU A 1 90 ? 9.062 1.138 -12.414 1 73.19 90 LEU A N 1
ATOM 679 C CA . LEU A 1 90 ? 8.578 -0.174 -12.82 1 73.19 90 LEU A CA 1
ATOM 680 C C . LEU A 1 90 ? 9.141 -0.567 -14.18 1 73.19 90 LEU A C 1
ATOM 682 O O . LEU A 1 90 ? 9.258 0.274 -15.07 1 73.19 90 LEU A O 1
ATOM 686 N N . LEU A 1 91 ? 9.602 -1.766 -14.305 1 79.88 91 LEU A N 1
ATOM 687 C CA . LEU A 1 91 ? 9.891 -2.367 -15.602 1 79.88 91 LEU A CA 1
ATOM 688 C C . LEU A 1 91 ? 8.727 -3.244 -16.062 1 79.88 91 LEU A C 1
ATOM 690 O O . LEU A 1 91 ? 8.367 -4.211 -15.383 1 79.88 91 LEU A O 1
ATOM 694 N N . VAL A 1 92 ? 8.133 -2.83 -17.156 1 77.56 92 VAL A N 1
ATOM 695 C CA . VAL A 1 92 ? 6.949 -3.525 -17.641 1 77.56 92 VAL A CA 1
ATOM 696 C C . VAL A 1 92 ? 7.305 -4.348 -18.875 1 77.56 92 VAL A C 1
ATOM 698 O O . VAL A 1 92 ? 7.875 -3.824 -19.844 1 77.56 92 VAL A O 1
ATOM 701 N N . LEU A 1 93 ? 7.07 -5.637 -18.797 1 82.44 93 LEU A N 1
ATOM 702 C CA . LEU A 1 93 ? 7.262 -6.531 -19.938 1 82.44 93 LEU A CA 1
ATOM 703 C C . LEU A 1 93 ? 5.926 -6.91 -20.562 1 82.44 93 LEU A C 1
ATOM 705 O O . LEU A 1 93 ? 4.973 -7.242 -19.844 1 82.44 93 LEU A O 1
ATOM 709 N N . CYS A 1 94 ? 5.805 -6.773 -21.859 1 78.5 94 CYS A N 1
ATOM 710 C CA . CYS A 1 94 ? 4.562 -7.109 -22.547 1 78.5 94 CYS A CA 1
ATOM 711 C C . CYS A 1 94 ? 4.844 -7.758 -23.891 1 78.5 94 CYS A C 1
ATOM 713 O O . CYS A 1 94 ? 5.945 -7.629 -24.422 1 78.5 94 CYS A O 1
ATOM 715 N N . ARG A 1 95 ? 4.055 -8.656 -24.266 1 73.12 95 ARG A N 1
ATOM 716 C CA . ARG A 1 95 ? 4.191 -9.234 -25.594 1 73.12 95 ARG A CA 1
ATOM 717 C C . ARG A 1 95 ? 3.607 -8.312 -26.656 1 73.12 95 ARG A C 1
ATOM 719 O O . ARG A 1 95 ? 4.184 -8.156 -27.734 1 73.12 95 ARG A O 1
ATOM 726 N N . ALA A 1 96 ? 2.268 -7.938 -26.469 1 63.94 96 ALA A N 1
ATOM 727 C CA . ALA A 1 96 ? 1.673 -7.078 -27.484 1 63.94 96 ALA A CA 1
ATOM 728 C C . ALA A 1 96 ? 1.429 -5.672 -26.938 1 63.94 96 ALA A C 1
ATOM 730 O O . ALA A 1 96 ? 1.333 -5.48 -25.734 1 63.94 96 ALA A O 1
ATOM 731 N N . SER A 1 97 ? 1.728 -4.652 -27.75 1 56.16 97 SER A N 1
ATOM 732 C CA . SER A 1 97 ? 1.606 -3.234 -27.422 1 56.16 97 SER A CA 1
ATOM 733 C C . SER A 1 97 ? 0.365 -2.963 -26.578 1 56.16 97 SER A C 1
ATOM 735 O O . SER A 1 97 ? -0.761 -3.105 -27.062 1 56.16 97 SER A O 1
ATOM 737 N N . PRO A 1 98 ? 0.526 -3.236 -25.422 1 53.31 98 PRO A N 1
ATOM 738 C CA . PRO A 1 98 ? -0.692 -3.021 -24.641 1 53.31 98 PRO A CA 1
ATOM 739 C C . PRO A 1 98 ? -1.195 -1.581 -24.719 1 53.31 98 PRO A C 1
ATOM 741 O O . PRO A 1 98 ? -0.4 -0.654 -24.891 1 53.31 98 PRO A O 1
ATOM 744 N N . VAL A 1 99 ? -2.254 -1.377 -25.391 1 49.03 99 VAL A N 1
ATOM 745 C CA . VAL A 1 99 ? -2.91 -0.096 -25.156 1 49.03 99 VAL A CA 1
ATOM 746 C C . VAL A 1 99 ? -2.967 0.189 -23.656 1 49.03 99 VAL A C 1
ATOM 748 O O . VAL A 1 99 ? -3.795 -0.381 -22.938 1 49.03 99 VAL A O 1
ATOM 751 N N . TRP A 1 100 ? -1.89 0.057 -23.078 1 49.5 100 TRP A N 1
ATOM 752 C CA . TRP A 1 100 ? -2.008 0.202 -21.625 1 49.5 100 TRP A CA 1
ATOM 753 C C . TRP A 1 100 ? -2.322 1.646 -21.25 1 49.5 100 TRP A C 1
ATOM 755 O O . TRP A 1 100 ? -1.636 2.572 -21.688 1 49.5 100 TRP A O 1
ATOM 765 N N . GLY A 1 101 ? -3.488 1.774 -20.938 1 51.03 101 GLY A N 1
ATOM 766 C CA . GLY A 1 101 ? -3.857 3.092 -20.438 1 51.03 101 GLY A CA 1
ATOM 767 C C . GLY A 1 101 ? -3.092 3.498 -19.188 1 51.03 101 GLY A C 1
ATOM 768 O O . GLY A 1 101 ? -2.615 2.641 -18.438 1 51.03 101 GLY A O 1
ATOM 769 N N . GLU A 1 102 ? -2.5 4.629 -19.156 1 53.66 102 GLU A N 1
ATOM 770 C CA . GLU A 1 102 ? -1.89 5.324 -18.016 1 53.66 102 GLU A CA 1
ATOM 771 C C . GLU A 1 102 ? -2.49 4.863 -16.703 1 53.66 102 GLU A C 1
ATOM 773 O O . GLU A 1 102 ? -1.782 4.746 -15.695 1 53.66 102 GLU A O 1
ATOM 778 N N . ASP A 1 103 ? -3.713 4.316 -16.828 1 55.84 103 ASP A N 1
ATOM 779 C CA . ASP A 1 103 ? -4.453 3.986 -15.617 1 55.84 103 ASP A CA 1
ATOM 780 C C . ASP A 1 103 ? -3.945 2.688 -15 1 55.84 103 ASP A C 1
ATOM 782 O O . ASP A 1 103 ? -3.852 2.572 -13.773 1 55.84 103 ASP A O 1
ATOM 786 N N . LEU A 1 104 ? -3.486 1.798 -15.906 1 54.28 104 LEU A N 1
ATOM 787 C CA . LEU A 1 104 ? -3.049 0.504 -15.391 1 54.28 104 LEU A CA 1
ATOM 788 C C . LEU A 1 104 ? -1.7 0.625 -14.695 1 54.28 104 LEU A C 1
ATOM 790 O O . LEU A 1 104 ? -1.498 0.047 -13.617 1 54.28 104 LEU A O 1
ATOM 794 N N . LEU A 1 105 ? -0.886 1.396 -15.227 1 56.62 105 LEU A N 1
ATOM 795 C CA . LEU A 1 105 ? 0.434 1.611 -14.641 1 56.62 105 LEU A CA 1
ATOM 796 C C . LEU A 1 105 ? 0.325 2.352 -13.312 1 56.62 105 LEU A C 1
ATOM 798 O O . LEU A 1 105 ? 1.056 2.049 -12.367 1 56.62 105 LEU A O 1
ATOM 802 N N . THR A 1 106 ? -0.62 3.23 -13.32 1 57.41 106 THR A N 1
ATOM 803 C CA . THR A 1 106 ? -0.855 3.977 -12.086 1 57.41 106 THR A CA 1
ATOM 804 C C . THR A 1 106 ? -1.325 3.047 -10.977 1 57.41 106 THR A C 1
ATOM 806 O O . THR A 1 106 ? -0.866 3.152 -9.836 1 57.41 106 THR A O 1
ATOM 809 N N . SER A 1 107 ? -2.102 2.105 -11.43 1 57.66 107 SER A N 1
ATOM 810 C CA . SER A 1 107 ? -2.604 1.15 -10.445 1 57.66 107 SER A CA 1
ATOM 811 C C . SER A 1 107 ? -1.482 0.263 -9.914 1 57.66 107 SER A C 1
ATOM 813 O O . SER A 1 107 ? -1.426 -0.025 -8.719 1 57.66 107 SER A O 1
ATOM 815 N N . CYS A 1 108 ? -0.601 -0.107 -10.805 1 58.47 108 CYS A N 1
ATOM 816 C CA . CYS A 1 108 ? 0.521 -0.942 -10.391 1 58.47 108 CYS A CA 1
ATOM 817 C C . CYS A 1 108 ? 1.446 -0.184 -9.445 1 58.47 108 CYS A C 1
ATOM 819 O O . CYS A 1 108 ? 1.95 -0.751 -8.477 1 58.47 108 CYS A O 1
ATOM 821 N N . GLY A 1 109 ? 1.623 1.044 -9.812 1 58.62 109 GLY A N 1
ATOM 822 C CA . GLY A 1 109 ? 2.451 1.876 -8.953 1 58.62 109 GLY A CA 1
ATOM 823 C C . GLY A 1 109 ? 1.906 2.01 -7.547 1 58.62 109 GLY A C 1
ATOM 824 O O . GLY A 1 109 ? 2.662 1.951 -6.574 1 58.62 109 GLY A O 1
ATOM 825 N N . PHE A 1 110 ? 0.654 2.029 -7.578 1 59.78 110 PHE A N 1
ATOM 826 C CA . PHE A 1 110 ? 0.014 2.184 -6.277 1 59.78 110 PHE A CA 1
ATOM 827 C C . PHE A 1 110 ? 0.191 0.925 -5.438 1 59.78 110 PHE A C 1
ATOM 829 O O . PHE A 1 110 ? 0.309 1.003 -4.211 1 59.78 110 PHE A O 1
ATOM 836 N N . LEU A 1 111 ? 0.252 -0.186 -6.176 1 57.59 111 LEU A N 1
ATOM 837 C CA . LEU A 1 111 ? 0.354 -1.457 -5.469 1 57.59 111 LEU A CA 1
ATOM 838 C C . LEU A 1 111 ? 1.691 -1.57 -4.746 1 57.59 111 LEU A C 1
ATOM 840 O O . LEU A 1 111 ? 1.795 -2.262 -3.729 1 57.59 111 LEU A O 1
ATOM 844 N N . LEU A 1 112 ? 2.518 -0.891 -5.359 1 55.81 112 LEU A N 1
ATOM 845 C CA . LEU A 1 112 ? 3.854 -0.98 -4.781 1 55.81 112 LEU A CA 1
ATOM 846 C C . LEU A 1 112 ? 4.031 0.043 -3.664 1 55.81 112 LEU A C 1
ATOM 848 O O . LEU A 1 112 ? 4.992 -0.031 -2.896 1 55.81 112 LEU A O 1
ATOM 852 N N . CYS A 1 113 ? 2.943 0.902 -3.711 1 54.47 113 CYS A N 1
ATOM 853 C CA . CYS A 1 113 ? 3.027 1.905 -2.656 1 54.47 113 CYS A CA 1
ATOM 854 C C . CYS A 1 113 ? 2.508 1.353 -1.335 1 54.47 113 CYS A C 1
ATOM 856 O O . CYS A 1 113 ? 1.458 0.708 -1.297 1 54.47 113 CYS A O 1
ATOM 858 N N . LYS A 1 114 ? 3.215 0.816 -0.527 1 50.69 114 LYS A N 1
ATOM 859 C CA . LYS A 1 114 ? 2.748 0.38 0.786 1 50.69 114 LYS A CA 1
ATOM 860 C C . LYS A 1 114 ? 1.956 1.483 1.481 1 50.69 114 LYS A C 1
ATOM 862 O O . LYS A 1 114 ? 2.355 2.648 1.461 1 50.69 114 LYS A O 1
ATOM 867 N N . GLY A 1 115 ? 0.503 1.304 1.402 1 53.16 115 GLY A N 1
ATOM 868 C CA . GLY A 1 115 ? -0.289 2.215 2.215 1 53.16 115 GLY A CA 1
ATOM 869 C C . GLY A 1 115 ? 0.369 2.559 3.537 1 53.16 115 GLY A C 1
ATOM 870 O O . GLY A 1 115 ? 0.779 1.666 4.285 1 53.16 115 GLY A O 1
ATOM 871 N N . LEU A 1 116 ? 1.206 3.529 3.514 1 57.72 116 LEU A N 1
ATOM 872 C CA . LEU A 1 116 ? 1.948 3.805 4.738 1 57.72 116 LEU A CA 1
ATOM 873 C C . LEU A 1 116 ? 1.128 4.672 5.688 1 57.72 116 LEU A C 1
ATOM 875 O O . LEU A 1 116 ? 0.625 5.727 5.293 1 57.72 116 LEU A O 1
ATOM 879 N N . VAL A 1 117 ? 0.291 4.012 6.574 1 67.12 117 VAL A N 1
ATOM 880 C CA . VAL A 1 117 ? -0.242 4.75 7.715 1 67.12 117 VAL A CA 1
ATOM 881 C C . VAL A 1 117 ? 0.907 5.305 8.555 1 67.12 117 VAL A C 1
ATOM 883 O O . VAL A 1 117 ? 1.846 4.582 8.891 1 67.12 117 VAL A O 1
ATOM 886 N N . SER A 1 118 ? 0.939 6.633 8.562 1 77.25 118 SER A N 1
ATOM 887 C CA . SER A 1 118 ? 1.919 7.277 9.43 1 77.25 118 SER A CA 1
ATOM 888 C C . SER A 1 118 ? 1.248 7.926 10.633 1 77.25 118 SER A C 1
ATOM 890 O O . SER A 1 118 ? 0.064 8.266 10.586 1 77.25 118 SER A O 1
ATOM 892 N N . LYS A 1 119 ? 2.006 8.031 11.633 1 89.69 119 LYS A N 1
ATOM 893 C CA . LYS A 1 119 ? 1.499 8.734 12.812 1 89.69 119 LYS A CA 1
ATOM 894 C C . LYS A 1 119 ? 1.42 10.242 12.562 1 89.69 119 LYS A C 1
ATOM 896 O O . LYS A 1 119 ? 2.148 10.773 11.719 1 89.69 119 LYS A O 1
ATOM 901 N N . LEU A 1 120 ? 0.487 10.867 13.211 1 94.12 120 LEU A N 1
ATOM 902 C CA . LEU A 1 120 ? 0.266 12.305 13.102 1 94.12 120 LEU A CA 1
ATOM 903 C C . LEU A 1 120 ? 0.178 12.953 14.477 1 94.12 120 LEU A C 1
ATOM 905 O O . LEU A 1 120 ? -0.552 12.469 15.344 1 94.12 120 LEU A O 1
ATOM 909 N N . ASP A 1 121 ? 0.925 13.992 14.641 1 96.94 121 ASP A N 1
ATOM 910 C CA . ASP A 1 121 ? 0.833 14.742 15.883 1 96.94 121 ASP A CA 1
ATOM 911 C C . ASP A 1 121 ? -0.487 15.508 15.969 1 96.94 121 ASP A C 1
ATOM 913 O O . ASP A 1 121 ? -0.964 16.047 14.969 1 96.94 121 ASP A O 1
ATOM 917 N N . LEU A 1 122 ? -1.004 15.508 17.156 1 97.88 122 LEU A N 1
ATOM 918 C CA . LEU A 1 122 ? -2.104 16.422 17.453 1 97.88 122 LEU A CA 1
ATOM 919 C C . LEU A 1 122 ? -1.676 17.453 18.484 1 97.88 122 LEU A C 1
ATOM 921 O O . LEU A 1 122 ? -0.905 17.156 19.406 1 97.88 122 LEU A O 1
ATOM 925 N N . ILE A 1 123 ? -2.164 18.625 18.312 1 98.12 123 ILE A N 1
ATOM 926 C CA . ILE A 1 123 ? -1.888 19.719 19.25 1 98.12 123 ILE A CA 1
ATOM 927 C C . ILE A 1 123 ? -3.172 20.109 19.984 1 98.12 123 ILE A C 1
ATOM 929 O O . ILE A 1 123 ? -4.18 20.422 19.344 1 98.12 123 ILE A O 1
ATOM 933 N N . SER A 1 124 ? -3.117 20.016 21.219 1 97.25 124 SER A N 1
ATOM 934 C CA . SER A 1 124 ? -4.234 20.531 22.016 1 97.25 124 SER A CA 1
ATOM 935 C C . SER A 1 124 ? -4.129 22.031 22.234 1 97.25 124 SER A C 1
ATOM 937 O O . SER A 1 124 ? -3.053 22.547 22.531 1 97.25 124 SER A O 1
ATOM 939 N N . ILE A 1 125 ? -5.168 22.734 21.984 1 97.62 125 ILE A N 1
ATOM 940 C CA . ILE A 1 125 ? -5.207 24.188 22.141 1 97.62 125 ILE A CA 1
ATOM 941 C C . ILE A 1 125 ? -6.32 24.562 23.125 1 97.62 125 ILE A C 1
ATOM 943 O O . ILE A 1 125 ? -7.48 24.188 22.922 1 97.62 125 ILE A O 1
ATOM 947 N N . ARG A 1 126 ? -5.973 25.234 24.109 1 95.56 126 ARG A N 1
ATOM 948 C CA . ARG A 1 126 ? -6.941 25.75 25.062 1 95.56 126 ARG A CA 1
ATOM 949 C C . ARG A 1 126 ? -7.152 27.25 24.875 1 95.56 126 ARG A C 1
ATOM 951 O O . ARG A 1 126 ? -6.199 28.031 24.938 1 95.56 126 ARG A O 1
ATOM 958 N N . LEU A 1 127 ? -8.375 27.609 24.719 1 96.38 127 LEU A N 1
ATOM 959 C CA . LEU A 1 127 ? -8.727 29 24.469 1 96.38 127 LEU A CA 1
ATOM 960 C C . LEU A 1 127 ? -9.016 29.719 25.781 1 96.38 127 LEU A C 1
ATOM 962 O O . LEU A 1 127 ? -9.039 29.109 26.844 1 96.38 127 LEU A O 1
ATOM 966 N N . SER A 1 128 ? -9.203 31 25.641 1 94.06 128 SER A N 1
ATOM 967 C CA . SER A 1 128 ? -9.445 31.828 26.812 1 94.06 128 SER A CA 1
ATOM 968 C C . SER A 1 128 ? -10.75 31.438 27.5 1 94.06 128 SER A C 1
ATOM 970 O O . SER A 1 128 ? -10.875 31.578 28.719 1 94.06 128 SER A O 1
ATOM 972 N N . SER A 1 129 ? -11.711 30.969 26.75 1 92.44 129 SER A N 1
ATOM 973 C CA . SER A 1 129 ? -13.008 30.562 27.281 1 92.44 129 SER A CA 1
ATOM 974 C C . SER A 1 129 ? -12.914 29.25 28.047 1 92.44 129 SER A C 1
ATOM 976 O O . SER A 1 129 ? -13.844 28.859 28.766 1 92.44 129 SER A O 1
ATOM 978 N N . GLY A 1 130 ? -11.828 28.562 27.859 1 89.69 130 GLY A N 1
ATOM 979 C CA . GLY A 1 130 ? -11.695 27.234 28.438 1 89.69 130 GLY A CA 1
ATOM 980 C C . GLY A 1 130 ? -11.961 26.125 27.438 1 89.69 130 GLY A C 1
ATOM 981 O O . GLY A 1 130 ? -11.672 24.953 27.703 1 89.69 130 GLY A O 1
ATOM 982 N N . ALA A 1 131 ? -12.43 26.531 26.297 1 92.56 131 ALA A N 1
ATOM 983 C CA . ALA A 1 131 ? -12.664 25.547 25.234 1 92.56 131 ALA A CA 1
ATOM 984 C C . ALA A 1 131 ? -11.359 24.906 24.781 1 92.56 131 ALA A C 1
ATOM 986 O O . ALA A 1 131 ? -10.328 25.578 24.703 1 92.56 131 ALA A O 1
ATOM 987 N N . ARG A 1 132 ? -11.453 23.656 24.531 1 94 132 ARG A N 1
ATOM 988 C CA . ARG A 1 132 ? -10.281 22.906 24.078 1 94 132 ARG A CA 1
ATOM 989 C C . ARG A 1 132 ? -10.484 22.375 22.672 1 94 132 ARG A C 1
ATOM 991 O O . ARG A 1 132 ? -11.531 21.797 22.359 1 94 132 ARG A O 1
ATOM 998 N N . LEU A 1 133 ? -9.516 22.594 21.828 1 95.94 133 LEU A N 1
ATOM 999 C CA . LEU A 1 133 ? -9.539 22.125 20.438 1 95.94 133 LEU A CA 1
ATOM 1000 C C . LEU A 1 133 ? -8.281 21.328 20.109 1 95.94 133 LEU A C 1
ATOM 1002 O O . LEU A 1 133 ? -7.266 21.453 20.812 1 95.94 133 LEU A O 1
ATOM 1006 N N . PHE A 1 134 ? -8.414 20.547 19.109 1 97.56 134 PHE A N 1
ATOM 1007 C CA . PHE A 1 134 ? -7.262 19.797 18.641 1 97.56 134 PHE A CA 1
ATOM 1008 C C . PHE A 1 134 ? -6.895 20.203 17.219 1 97.56 134 PHE A C 1
ATOM 1010 O O . PHE A 1 134 ? -7.762 20.281 16.344 1 97.56 134 PHE A O 1
ATOM 1017 N N . SER A 1 135 ? -5.691 20.484 17.078 1 98.19 135 SER A N 1
ATOM 1018 C CA . SER A 1 135 ? -5.164 20.969 15.797 1 98.19 135 SER A CA 1
ATOM 1019 C C . SER A 1 135 ? -4.121 20 15.242 1 98.19 135 SER A C 1
ATOM 1021 O O . SER A 1 135 ? -3.551 19.203 15.984 1 98.19 135 SER A O 1
ATOM 1023 N N . PHE A 1 136 ? -3.898 20.016 13.898 1 97.44 136 PHE A N 1
ATOM 1024 C CA . PHE A 1 136 ? -2.875 19.172 13.281 1 97.44 136 PHE A CA 1
ATOM 1025 C C . PHE A 1 136 ? -2.035 19.984 12.297 1 97.44 136 PHE A C 1
ATOM 1027 O O . PHE A 1 136 ? -1.063 19.484 11.734 1 97.44 136 PHE A O 1
ATOM 1034 N N . LEU A 1 137 ? -2.359 21.188 12.102 1 97.25 137 LEU A N 1
ATOM 1035 C CA . LEU A 1 137 ? -1.726 21.906 11.008 1 97.25 137 LEU A CA 1
ATOM 1036 C C . LEU A 1 137 ? -0.993 23.141 11.523 1 97.25 137 LEU A C 1
ATOM 1038 O O . LEU A 1 137 ? 0.233 23.219 11.422 1 97.25 137 LEU A O 1
ATOM 1042 N N . SER A 1 138 ? -1.807 24.156 12.086 1 98.25 138 SER A N 1
ATOM 1043 C CA . SER A 1 138 ? -1.117 25.391 12.461 1 98.25 138 SER A CA 1
ATOM 1044 C C . SER A 1 138 ? -1.988 26.25 13.367 1 98.25 138 SER A C 1
ATOM 1046 O O . SER A 1 138 ? -3.205 26.062 13.422 1 98.25 138 SER A O 1
ATOM 1048 N N . LEU A 1 139 ? -1.382 27.078 14.094 1 98.56 139 LEU A N 1
ATOM 1049 C CA . LEU A 1 139 ? -1.947 28.188 14.859 1 98.56 139 LEU A CA 1
ATOM 1050 C C . LEU A 1 139 ? -1.362 29.516 14.406 1 98.56 139 LEU A C 1
ATOM 1052 O O . LEU A 1 139 ? -0.141 29.656 14.305 1 98.56 139 LEU A O 1
ATOM 1056 N N . ALA A 1 140 ? -2.23 30.469 14.078 1 98.5 140 ALA A N 1
ATOM 1057 C CA . ALA A 1 140 ? -1.731 31.734 13.531 1 98.5 140 ALA A CA 1
ATOM 1058 C C . ALA A 1 140 ? -2.369 32.938 14.234 1 98.5 140 ALA A C 1
ATOM 1060 O O . ALA A 1 140 ? -3.551 32.906 14.578 1 98.5 140 ALA A O 1
ATOM 1061 N N . TRP A 1 141 ? -1.618 33.906 14.43 1 98.31 141 TRP A N 1
ATOM 1062 C CA . TRP A 1 141 ? -2.023 35.219 14.93 1 98.31 141 TRP A CA 1
ATOM 1063 C C . TRP A 1 141 ? -1.329 36.344 14.156 1 98.31 141 TRP A C 1
ATOM 1065 O O . TRP A 1 141 ? -0.12 36.281 13.922 1 98.31 141 TRP A O 1
ATOM 1075 N N . GLY A 1 142 ? -2.066 37.375 13.75 1 97.06 142 GLY A N 1
ATOM 1076 C CA . GLY A 1 142 ? -1.518 38.469 12.961 1 97.06 142 GLY A CA 1
ATOM 1077 C C . GLY A 1 142 ? -1.665 38.25 11.469 1 97.06 142 GLY A C 1
ATOM 1078 O O . GLY A 1 142 ? -2.732 37.844 10.992 1 97.06 142 GLY A O 1
ATOM 1079 N N . PHE A 1 143 ? -0.682 38.562 10.773 1 96.44 143 PHE A N 1
ATOM 1080 C CA . PHE A 1 143 ? -0.72 38.719 9.32 1 96.44 143 PHE A CA 1
ATOM 1081 C C . PHE A 1 143 ? -1.32 37.5 8.656 1 96.44 143 PHE A C 1
ATOM 1083 O O . PHE A 1 143 ? -2.227 37.594 7.828 1 96.44 143 PHE A O 1
ATOM 1090 N N . VAL A 1 144 ? -0.8 36.281 8.961 1 95.94 144 VAL A N 1
ATOM 1091 C CA . VAL A 1 144 ? -1.251 35.031 8.32 1 95.94 144 VAL A CA 1
ATOM 1092 C C . VAL A 1 144 ? -2.723 34.812 8.641 1 95.94 144 VAL A C 1
ATOM 1094 O O . VAL A 1 144 ? -3.508 34.438 7.762 1 95.94 144 VAL A O 1
ATOM 1097 N N . ALA A 1 145 ? -3.113 35 9.875 1 96.5 145 ALA A N 1
ATOM 1098 C CA . ALA A 1 145 ? -4.508 34.844 10.289 1 96.5 145 ALA A CA 1
ATOM 1099 C C . ALA A 1 145 ? -5.398 35.875 9.594 1 96.5 145 ALA A C 1
ATOM 1101 O O . ALA A 1 145 ? -6.5 35.562 9.148 1 96.5 145 ALA A O 1
ATOM 1102 N N . ASP A 1 146 ? -4.93 37.125 9.516 1 95.69 146 ASP A N 1
ATOM 1103 C CA . ASP A 1 146 ? -5.672 38.156 8.82 1 95.69 146 ASP A CA 1
ATOM 1104 C C . ASP A 1 146 ? -5.965 37.75 7.375 1 95.69 146 ASP A C 1
ATOM 1106 O O . ASP A 1 146 ? -7.105 37.844 6.918 1 95.69 146 ASP A O 1
ATOM 1110 N N . VAL A 1 147 ? -4.938 37.312 6.738 1 92.81 147 VAL A N 1
ATOM 1111 C CA . VAL A 1 147 ? -5.055 36.969 5.332 1 92.81 147 VAL A CA 1
ATOM 1112 C C . VAL A 1 147 ? -6.035 35.781 5.184 1 92.81 147 VAL A C 1
ATOM 1114 O O . VAL A 1 147 ? -6.887 35.812 4.293 1 92.81 147 VAL A O 1
ATOM 1117 N N . ASP A 1 148 ? -5.906 34.781 6 1 90.69 148 ASP A N 1
ATOM 1118 C CA . ASP A 1 148 ? -6.75 33.594 5.938 1 90.69 148 ASP A CA 1
ATOM 1119 C C . ASP A 1 148 ? -8.227 33.969 6.062 1 90.69 148 ASP A C 1
ATOM 1121 O O . ASP A 1 148 ? -9.047 33.562 5.238 1 90.69 148 ASP A O 1
ATOM 1125 N N . ILE A 1 149 ? -8.57 34.75 7.039 1 91.62 149 ILE A N 1
ATOM 1126 C CA . ILE A 1 149 ? -9.961 35.062 7.34 1 91.62 149 ILE A CA 1
ATOM 1127 C C . ILE A 1 149 ? -10.492 36.094 6.332 1 91.62 149 ILE A C 1
ATOM 1129 O O . ILE A 1 149 ? -11.602 35.938 5.824 1 91.62 149 ILE A O 1
ATOM 1133 N N . GLU A 1 150 ? -9.734 37.062 6.043 1 90.69 150 GLU A N 1
ATOM 1134 C CA . GLU A 1 150 ? -10.195 38.094 5.145 1 90.69 150 GLU A CA 1
ATOM 1135 C C . GLU A 1 150 ? -10.297 37.594 3.707 1 90.69 150 GLU A C 1
ATOM 1137 O O . GLU A 1 150 ? -11.062 38.156 2.904 1 90.69 150 GLU A O 1
ATOM 1142 N N . SER A 1 151 ? -9.5 36.594 3.367 1 89.62 151 SER A N 1
ATOM 1143 C CA . SER A 1 151 ? -9.539 36.062 2.014 1 89.62 151 SER A CA 1
ATOM 1144 C C . SER A 1 151 ? -10.883 35.406 1.721 1 89.62 151 SER A C 1
ATOM 1146 O O . SER A 1 151 ? -11.242 35.188 0.559 1 89.62 151 SER A O 1
ATOM 1148 N N . GLU A 1 152 ? -11.602 35.062 2.729 1 86.19 152 GLU A N 1
ATOM 1149 C CA . GLU A 1 152 ? -12.875 34.375 2.557 1 86.19 152 GLU A CA 1
ATOM 1150 C C . GLU A 1 152 ? -13.844 35.219 1.732 1 86.19 152 GLU A C 1
ATOM 1152 O O . GLU A 1 152 ? -14.719 34.688 1.046 1 86.19 152 GLU A O 1
ATOM 1157 N N . GLN A 1 153 ? -13.68 36.5 1.814 1 86.44 153 GLN A N 1
ATOM 1158 C CA . GLN A 1 153 ? -14.531 37.406 1.027 1 86.44 153 GLN A CA 1
ATOM 1159 C C . GLN A 1 153 ? -14.305 37.188 -0.468 1 86.44 153 GLN A C 1
ATOM 1161 O O . GLN A 1 153 ? -15.172 37.531 -1.283 1 86.44 153 GLN A O 1
ATOM 1166 N N . PHE A 1 154 ? -13.172 36.625 -0.798 1 87.25 154 PHE A N 1
ATOM 1167 C CA . PHE A 1 154 ? -12.812 36.375 -2.189 1 87.25 154 PHE A CA 1
ATOM 1168 C C . PHE A 1 154 ? -12.852 34.875 -2.496 1 87.25 154 PHE A C 1
ATOM 1170 O O . PHE A 1 154 ? -12.086 34.406 -3.328 1 87.25 154 PHE A O 1
ATOM 1177 N N . ARG A 1 155 ? -13.602 34.125 -1.881 1 82.69 155 ARG A N 1
ATOM 1178 C CA . ARG A 1 155 ? -13.633 32.656 -1.972 1 82.69 155 ARG A CA 1
ATOM 1179 C C . ARG A 1 155 ? -13.898 32.219 -3.404 1 82.69 155 ARG A C 1
ATOM 1181 O O . ARG A 1 155 ? -13.445 31.141 -3.812 1 82.69 155 ARG A O 1
ATOM 1188 N N . GLN A 1 156 ? -14.547 33 -4.129 1 82.88 156 GLN A N 1
ATOM 1189 C CA . GLN A 1 156 ? -14.883 32.656 -5.508 1 82.88 156 GLN A CA 1
ATOM 1190 C C . GLN A 1 156 ? -13.633 32.562 -6.375 1 82.88 156 GLN A C 1
ATOM 1192 O O . GLN A 1 156 ? -13.664 31.969 -7.453 1 82.88 156 GLN A O 1
ATOM 1197 N N . LEU A 1 157 ? -12.555 33.156 -5.891 1 83 157 LEU A N 1
ATOM 1198 C CA . LEU A 1 157 ? -11.32 33.156 -6.672 1 83 157 LEU A CA 1
ATOM 1199 C C . LEU A 1 157 ? -10.492 31.906 -6.418 1 83 157 LEU A C 1
ATOM 1201 O O . LEU A 1 157 ? -9.383 31.781 -6.938 1 83 157 LEU A O 1
ATOM 1205 N N . GLY A 1 158 ? -11.047 31.047 -5.609 1 76.31 158 GLY A N 1
ATOM 1206 C CA . GLY A 1 158 ? -10.32 29.812 -5.328 1 76.31 158 GLY A CA 1
ATOM 1207 C C . GLY A 1 158 ? -9.016 30.047 -4.594 1 76.31 158 GLY A C 1
ATOM 1208 O O . GLY A 1 158 ? -8.977 30.812 -3.621 1 76.31 158 GLY A O 1
ATOM 1209 N N . ALA A 1 159 ? -7.961 29.422 -5.07 1 76.88 159 ALA A N 1
ATOM 1210 C CA . ALA A 1 159 ? -6.668 29.484 -4.391 1 76.88 159 ALA A CA 1
ATOM 1211 C C . ALA A 1 159 ? -6.02 30.859 -4.562 1 76.88 159 ALA A C 1
ATOM 1213 O O . ALA A 1 159 ? -5.188 31.266 -3.75 1 76.88 159 ALA A O 1
ATOM 1214 N N . LEU A 1 160 ? -6.418 31.641 -5.52 1 80.62 160 LEU A N 1
ATOM 1215 C CA . LEU A 1 160 ? -5.836 32.938 -5.809 1 80.62 160 LEU A CA 1
ATOM 1216 C C . LEU A 1 160 ? -6.23 33.969 -4.746 1 80.62 160 LEU A C 1
ATOM 1218 O O . LEU A 1 160 ? -5.59 35 -4.613 1 80.62 160 LEU A O 1
ATOM 1222 N N . ARG A 1 161 ? -7.25 33.625 -3.982 1 85.12 161 ARG A N 1
ATOM 1223 C CA . ARG A 1 161 ? -7.727 34.531 -2.959 1 85.12 161 ARG A CA 1
ATOM 1224 C C . ARG A 1 161 ? -6.645 34.812 -1.919 1 85.12 161 ARG A C 1
ATOM 1226 O O . ARG A 1 161 ? -6.574 35.906 -1.354 1 85.12 161 ARG A O 1
ATOM 1233 N N . PHE A 1 162 ? -5.84 33.812 -1.689 1 83.38 162 PHE A N 1
ATOM 1234 C CA . PHE A 1 162 ? -4.797 34 -0.687 1 83.38 162 PHE A CA 1
ATOM 1235 C C . PHE A 1 162 ? -3.74 34.969 -1.162 1 83.38 162 PHE A C 1
ATOM 1237 O O . PHE A 1 162 ? -3.248 35.812 -0.378 1 83.38 162 PHE A O 1
ATOM 1244 N N . LEU A 1 163 ? -3.434 34.906 -2.424 1 82.75 163 LEU A N 1
ATOM 1245 C CA . LEU A 1 163 ? -2.467 35.844 -2.986 1 82.75 163 LEU A CA 1
ATOM 1246 C C . LEU A 1 163 ? -3.012 37.25 -2.967 1 82.75 163 LEU A C 1
ATOM 1248 O O . LEU A 1 163 ? -2.32 38.188 -2.539 1 82.75 163 LEU A O 1
ATOM 1252 N N . LEU A 1 164 ? -4.219 37.438 -3.381 1 88.19 164 LEU A N 1
ATOM 1253 C CA . LEU A 1 164 ? -4.848 38.75 -3.402 1 88.19 164 LEU A CA 1
ATOM 1254 C C . LEU A 1 164 ? -4.93 39.344 -1.998 1 88.19 164 LEU A C 1
ATOM 1256 O O . LEU A 1 164 ? -4.574 40.5 -1.784 1 88.19 164 LEU A O 1
ATOM 1260 N N . SER A 1 165 ? -5.422 38.531 -1.111 1 89.69 165 SER A N 1
ATOM 1261 C CA . SER A 1 165 ? -5.562 39 0.267 1 89.69 165 SER A CA 1
ATOM 1262 C C . SER A 1 165 ? -4.207 39.344 0.879 1 89.69 165 SER A C 1
ATOM 1264 O O . SER A 1 165 ? -4.09 40.25 1.68 1 89.69 165 SER A O 1
ATOM 1266 N N . THR A 1 166 ? -3.223 38.594 0.529 1 90.06 166 THR A N 1
ATOM 1267 C CA . THR A 1 166 ? -1.87 38.875 1.002 1 90.06 166 THR A CA 1
ATOM 1268 C C . THR A 1 166 ? -1.4 40.25 0.54 1 90.06 166 THR A C 1
ATOM 1270 O O . THR A 1 166 ? -0.911 41.031 1.343 1 90.06 166 THR A O 1
ATOM 1273 N N . LEU A 1 167 ? -1.603 40.562 -0.696 1 90.5 167 LEU A N 1
ATOM 1274 C CA . LEU A 1 167 ? -1.173 41.844 -1.247 1 90.5 167 LEU A CA 1
ATOM 1275 C C . LEU A 1 167 ? -1.938 43 -0.603 1 90.5 167 LEU A C 1
ATOM 1277 O O . LEU A 1 167 ? -1.353 44.031 -0.282 1 90.5 167 LEU A O 1
ATOM 1281 N N . LEU A 1 168 ? -3.18 42.781 -0.382 1 92.19 168 LEU A N 1
ATOM 1282 C CA . LEU A 1 168 ? -3.998 43.812 0.253 1 92.19 168 LEU A CA 1
ATOM 1283 C C . LEU A 1 168 ? -3.551 44.062 1.69 1 92.19 168 LEU A C 1
ATOM 1285 O O . LEU A 1 168 ? -3.455 45.188 2.131 1 92.19 168 LEU A O 1
ATOM 1289 N N . ARG A 1 169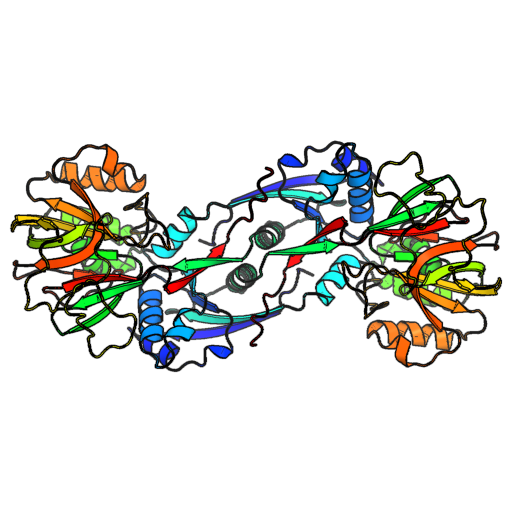 ? -3.25 42.969 2.367 1 92.88 169 ARG A N 1
ATOM 1290 C CA . ARG A 1 169 ? -2.84 43.062 3.762 1 92.88 169 ARG A CA 1
ATOM 1291 C C . ARG A 1 169 ? -1.429 43.656 3.871 1 92.88 169 ARG A C 1
ATOM 1293 O O . ARG A 1 169 ? -1.121 44.375 4.809 1 92.88 169 ARG A O 1
ATOM 1300 N N . LEU A 1 170 ? -0.603 43.375 2.932 1 92.62 170 LEU A N 1
ATOM 1301 C CA . LEU A 1 170 ? 0.738 43.938 2.898 1 92.62 170 LEU A CA 1
ATOM 1302 C C . LEU A 1 170 ? 0.679 45.469 2.73 1 92.62 170 LEU A C 1
ATOM 1304 O O . LEU A 1 170 ? 1.455 46.188 3.354 1 92.62 170 LEU A O 1
ATOM 1308 N N . ALA A 1 171 ? -0.199 45.906 1.941 1 92.88 171 ALA A N 1
ATOM 1309 C CA . ALA A 1 171 ? -0.358 47.344 1.705 1 92.88 171 ALA A CA 1
ATOM 1310 C C . ALA A 1 171 ? -0.849 48.062 2.963 1 92.88 171 ALA A C 1
ATOM 1312 O O . ALA A 1 171 ? -0.516 49.219 3.193 1 92.88 171 ALA A O 1
ATOM 1313 N N . SER A 1 172 ? -1.641 47.375 3.754 1 93.19 172 SER A N 1
ATOM 1314 C CA . SER A 1 172 ? -2.125 47.875 5.031 1 93.19 172 SER A CA 1
ATOM 1315 C C . SER A 1 172 ? -1.646 47.031 6.191 1 93.19 172 SER A C 1
ATOM 1317 O O . SER A 1 172 ? -2.455 46.438 6.906 1 93.19 172 SER A O 1
ATOM 1319 N N . LEU A 1 173 ? -0.407 47.062 6.387 1 94.31 173 LEU A N 1
ATOM 1320 C CA . LEU A 1 173 ? 0.227 46.188 7.359 1 94.31 173 LEU A CA 1
ATOM 1321 C C . LEU A 1 173 ? -0.207 46.531 8.781 1 94.31 173 LEU A C 1
ATOM 1323 O O . LEU A 1 173 ? -0.141 47.719 9.18 1 94.31 173 LEU A O 1
ATOM 1327 N N . ARG A 1 174 ? -0.679 45.562 9.484 1 95.62 174 ARG A N 1
ATOM 1328 C CA . ARG A 1 174 ? -1.088 45.75 10.875 1 95.62 174 ARG A CA 1
ATOM 1329 C C . ARG A 1 174 ? -0.031 45.188 11.82 1 95.62 174 ARG A C 1
ATOM 1331 O O . ARG A 1 174 ? 0.716 44.281 11.461 1 95.62 174 ARG A O 1
ATOM 1338 N N . VAL A 1 175 ? 0.059 45.781 12.93 1 96.44 175 VAL A N 1
ATOM 1339 C CA . VAL A 1 175 ? 0.944 45.312 13.992 1 96.44 175 VAL A CA 1
ATOM 1340 C C . VAL A 1 175 ? 0.13 45.031 15.25 1 96.44 175 VAL A C 1
ATOM 1342 O O . VAL A 1 175 ? -0.866 45.688 15.523 1 96.44 175 VAL A O 1
ATOM 1345 N N . TYR A 1 176 ? 0.543 44.031 16 1 97.38 176 TYR A N 1
ATOM 1346 C CA . TYR A 1 176 ? -0.204 43.562 17.172 1 97.38 176 TYR A CA 1
ATOM 1347 C C . TYR A 1 176 ? 0.697 43.469 18.391 1 97.38 176 TYR A C 1
ATOM 1349 O O . TYR A 1 176 ? 1.801 42.938 18.312 1 97.38 176 TYR A O 1
ATOM 1357 N N . GLN A 1 177 ? 0.185 44 19.453 1 97.62 177 GLN A N 1
ATOM 1358 C CA . GLN A 1 177 ? 0.907 43.906 20.719 1 97.62 177 GLN A CA 1
ATOM 1359 C C . GLN A 1 177 ? 0.556 42.625 21.453 1 97.62 177 GLN A C 1
ATOM 1361 O O . GLN A 1 177 ? -0.61 42.219 21.5 1 97.62 177 GLN A O 1
ATOM 1366 N N . GLY A 1 178 ? 1.569 41.938 21.969 1 97 178 GLY A N 1
ATOM 1367 C CA . GLY A 1 178 ? 1.284 40.719 22.719 1 97 178 GLY A CA 1
ATOM 1368 C C . GLY A 1 178 ? 2.51 40.125 23.391 1 97 178 GLY A C 1
ATOM 1369 O O . GLY A 1 178 ? 3.594 40.719 23.328 1 97 178 GLY A O 1
ATOM 1370 N N . LYS A 1 179 ? 2.254 39.062 24.078 1 97.25 179 LYS A N 1
ATOM 1371 C CA . LYS A 1 179 ? 3.283 38.281 24.75 1 97.25 179 LYS A CA 1
ATOM 1372 C C . LYS A 1 179 ? 3.291 36.844 24.25 1 97.25 179 LYS A C 1
ATOM 1374 O O . LYS A 1 179 ? 2.242 36.281 23.906 1 97.25 179 LYS A O 1
ATOM 1379 N N . LEU A 1 180 ? 4.469 36.312 24.203 1 97.88 180 LEU A N 1
ATOM 1380 C CA . LEU A 1 180 ? 4.656 34.938 23.75 1 97.88 180 LEU A CA 1
ATOM 1381 C C . LEU A 1 180 ? 5.59 34.188 24.672 1 97.88 180 LEU A C 1
ATOM 1383 O O . LEU A 1 180 ? 6.586 34.719 25.156 1 97.88 180 LEU A O 1
ATOM 1387 N N . ALA A 1 181 ? 5.211 33.031 25.062 1 98.06 181 ALA A N 1
ATOM 1388 C CA . ALA A 1 181 ? 6.047 32.125 25.844 1 98.06 181 ALA A CA 1
ATOM 1389 C C . ALA A 1 181 ? 6.031 30.719 25.234 1 98.06 181 ALA A C 1
ATOM 1391 O O . ALA A 1 181 ? 5.031 30.297 24.656 1 98.06 181 ALA A O 1
ATOM 1392 N N . PHE A 1 182 ? 7.145 30.031 25.344 1 98 182 PHE A N 1
ATOM 1393 C CA . PHE A 1 182 ? 7.168 28.672 24.812 1 98 182 PHE A CA 1
ATOM 1394 C C . PHE A 1 182 ? 8.141 27.797 25.594 1 98 182 PHE A C 1
ATOM 1396 O O . PHE A 1 182 ? 9.07 28.312 26.219 1 98 182 PHE A O 1
ATOM 1403 N N . LEU A 1 183 ? 7.828 26.562 25.656 1 97.12 183 LEU A N 1
ATOM 1404 C CA . LEU A 1 183 ? 8.727 25.562 26.219 1 97.12 183 LEU A CA 1
ATOM 1405 C C . LEU A 1 183 ? 9.672 25.016 25.141 1 97.12 183 LEU A C 1
ATOM 1407 O O . LEU A 1 183 ? 9.242 24.266 24.266 1 97.12 183 LEU A O 1
ATOM 1411 N N . PRO A 1 184 ? 10.945 25.328 25.266 1 96.69 184 PRO A N 1
ATOM 1412 C CA . PRO A 1 184 ? 11.875 24.875 24.234 1 96.69 184 PRO A CA 1
ATOM 1413 C C . PRO A 1 184 ? 11.883 23.359 24.062 1 96.69 184 PRO A C 1
ATOM 1415 O O . PRO A 1 184 ? 11.695 22.625 25.047 1 96.69 184 PRO A O 1
ATOM 1418 N N . ALA A 1 185 ? 12.086 22.938 22.828 1 95.56 185 ALA A N 1
ATOM 1419 C CA . ALA A 1 185 ? 12.07 21.516 22.484 1 95.56 185 ALA A CA 1
ATOM 1420 C C . ALA A 1 185 ? 13.133 20.766 23.281 1 95.56 185 ALA A C 1
ATOM 1422 O O . ALA A 1 185 ? 12.945 19.594 23.609 1 95.56 185 ALA A O 1
ATOM 1423 N N . ASP A 1 186 ? 14.211 21.359 23.594 1 90.94 186 ASP A N 1
ATOM 1424 C CA . ASP A 1 186 ? 15.336 20.703 24.234 1 90.94 186 ASP A CA 1
ATOM 1425 C C . ASP A 1 186 ? 15.156 20.688 25.766 1 90.94 186 ASP A C 1
ATOM 1427 O O . ASP A 1 186 ? 15.992 20.141 26.484 1 90.94 186 ASP A O 1
ATOM 1431 N N . SER A 1 187 ? 14.062 21.297 26.156 1 87.31 187 SER A N 1
ATOM 1432 C CA . SER A 1 187 ? 13.812 21.281 27.594 1 87.31 187 SER A CA 1
ATOM 1433 C C . SER A 1 187 ? 13.617 19.859 28.109 1 87.31 187 SER A C 1
ATOM 1435 O O . SER A 1 187 ? 13.016 19.031 27.438 1 87.31 187 SER A O 1
ATOM 1437 N N . GLU A 1 188 ? 14.125 19.578 29.266 1 76 188 GLU A N 1
ATOM 1438 C CA . GLU A 1 188 ? 14.031 18.25 29.875 1 76 188 GLU A CA 1
ATOM 1439 C C . GLU A 1 188 ? 12.719 18.078 30.625 1 76 188 GLU A C 1
ATOM 1441 O O . GLU A 1 188 ? 12.406 16.984 31.094 1 76 188 GLU A O 1
ATOM 1446 N N . ARG A 1 189 ? 12.039 19.094 30.641 1 73.19 189 ARG A N 1
ATOM 1447 C CA . ARG A 1 189 ? 10.789 19.031 31.391 1 73.19 189 ARG A CA 1
ATOM 1448 C C . ARG A 1 189 ? 9.859 17.969 30.828 1 73.19 189 ARG A C 1
ATOM 1450 O O . ARG A 1 189 ? 9.586 17.953 29.625 1 73.19 189 ARG A O 1
ATOM 1457 N N . GLN A 1 190 ? 9.539 16.984 31.703 1 68.19 190 GLN A N 1
ATOM 1458 C CA . GLN A 1 190 ? 8.617 15.938 31.281 1 68.19 190 GLN A CA 1
ATOM 1459 C C . GLN A 1 190 ? 7.191 16.25 31.703 1 68.19 190 GLN A C 1
ATOM 1461 O O . GLN A 1 190 ? 6.234 15.844 31.047 1 68.19 190 GLN A O 1
ATOM 1466 N N . SER A 1 191 ? 7.035 16.797 32.844 1 66.88 191 SER A N 1
ATOM 1467 C CA . SER A 1 191 ? 5.695 17.141 33.312 1 66.88 191 SER A CA 1
ATOM 1468 C C . SER A 1 191 ? 5.719 18.438 34.125 1 66.88 191 SER A C 1
ATOM 1470 O O . SER A 1 191 ? 6.715 18.75 34.781 1 66.88 191 SER A O 1
ATOM 1472 N N . ALA A 1 192 ? 4.918 19.359 33.812 1 58.41 192 ALA A N 1
ATOM 1473 C CA . ALA A 1 192 ? 4.777 20.516 34.688 1 58.41 192 ALA A CA 1
ATOM 1474 C C . ALA A 1 192 ? 4.285 20.094 36.062 1 58.41 192 ALA A C 1
ATOM 1476 O O . ALA A 1 192 ? 3.562 19.094 36.188 1 58.41 192 ALA A O 1
ATOM 1477 N N . SER A 1 193 ? 5.082 20.172 37.188 1 53.16 193 SER A N 1
ATOM 1478 C CA . SER A 1 193 ? 4.777 19.75 38.562 1 53.16 193 SER A CA 1
ATOM 1479 C C . SER A 1 193 ? 3.275 19.562 38.75 1 53.16 193 SER A C 1
ATOM 1481 O O . SER A 1 193 ? 2.838 18.594 39.375 1 53.16 193 SER A O 1
ATOM 1483 N N . ALA A 1 194 ? 2.473 20.688 39.031 1 49 194 ALA A N 1
ATOM 1484 C CA . ALA A 1 194 ? 1.056 20.609 39.375 1 49 194 ALA A CA 1
ATOM 1485 C C . ALA A 1 194 ? 0.227 20.156 38.156 1 49 194 ALA A C 1
ATOM 1487 O O . ALA A 1 194 ? 0.06 20.891 37.188 1 49 194 ALA A O 1
ATOM 1488 N N . GLY A 1 195 ? 0.413 18.984 37.719 1 50.22 195 GLY A N 1
ATOM 1489 C CA . GLY A 1 195 ? -0.348 18.406 36.625 1 50.22 195 GLY A CA 1
ATOM 1490 C C . GLY A 1 195 ? -1.729 19.016 36.469 1 50.22 195 GLY A C 1
ATOM 1491 O O . GLY A 1 195 ? -2.568 18.906 37.344 1 50.22 195 GLY A O 1
ATOM 1492 N N . PHE A 1 196 ? -1.89 20.125 35.938 1 52.5 196 PHE A N 1
ATOM 1493 C CA . PHE A 1 196 ? -3.195 20.656 35.562 1 52.5 196 PHE A CA 1
ATOM 1494 C C . PHE A 1 196 ? -4.047 19.578 34.906 1 52.5 196 PHE A C 1
ATOM 1496 O O . PHE A 1 196 ? -3.799 19.203 33.75 1 52.5 196 PHE A O 1
ATOM 1503 N N . SER A 1 197 ? -4.188 18.469 35.562 1 52.5 197 SER A N 1
ATOM 1504 C CA . SER A 1 197 ? -5.148 17.484 35.031 1 52.5 197 SER A CA 1
ATOM 1505 C C . SER A 1 197 ? -6.504 18.125 34.781 1 52.5 197 SER A C 1
ATOM 1507 O O . SER A 1 197 ? -7.18 18.578 35.719 1 52.5 197 SER A O 1
ATOM 1509 N N . THR A 1 198 ? -6.633 19 33.812 1 54.28 198 THR A N 1
ATOM 1510 C CA . THR A 1 198 ? -7.988 19.438 33.531 1 54.28 198 THR A CA 1
ATOM 1511 C C . THR A 1 198 ? -8.93 18.234 33.406 1 54.28 198 THR A C 1
ATOM 1513 O O . THR A 1 198 ? -8.484 17.109 33.25 1 54.28 198 THR A O 1
ATOM 1516 N N . ALA A 1 199 ? -10.227 18.422 33.844 1 50.44 199 ALA A N 1
ATOM 1517 C CA . ALA A 1 199 ? -11.336 17.453 33.812 1 50.44 199 ALA A CA 1
ATOM 1518 C C . ALA A 1 199 ? -11.336 16.688 32.5 1 50.44 199 ALA A C 1
ATOM 1520 O O . ALA A 1 199 ? -11.961 15.625 32.375 1 50.44 199 ALA A O 1
ATOM 1521 N N . ASP A 1 200 ? -10.656 17.312 31.438 1 61.38 200 ASP A N 1
ATOM 1522 C CA . ASP A 1 200 ? -10.75 16.625 30.156 1 61.38 200 ASP A CA 1
ATOM 1523 C C . ASP A 1 200 ? -9.68 15.539 30.031 1 61.38 200 ASP A C 1
ATOM 1525 O O . ASP A 1 200 ? -8.484 15.828 30.078 1 61.38 200 ASP A O 1
ATOM 1529 N N . SER A 1 201 ? -10.062 14.383 30.406 1 65.12 201 SER A N 1
ATOM 1530 C CA . SER A 1 201 ? -9.289 13.156 30.5 1 65.12 201 SER A CA 1
ATOM 1531 C C . SER A 1 201 ? -8.695 12.773 29.141 1 65.12 201 SER A C 1
ATOM 1533 O O . SER A 1 201 ? -7.855 11.883 29.047 1 65.12 201 SER A O 1
ATOM 1535 N N . ARG A 1 202 ? -9.109 13.688 28.266 1 77.69 202 ARG A N 1
ATOM 1536 C CA . ARG A 1 202 ? -8.539 13.32 26.969 1 77.69 202 ARG A CA 1
ATOM 1537 C C . ARG A 1 202 ? -7.125 13.859 26.812 1 77.69 202 ARG A C 1
ATOM 1539 O O . ARG A 1 202 ? -6.895 15.062 26.984 1 77.69 202 ARG A O 1
ATOM 1546 N N . LEU A 1 203 ? -6.07 13.094 26.344 1 86.56 203 LEU A N 1
ATOM 1547 C CA . LEU A 1 203 ? -4.688 13.484 26.109 1 86.56 203 LEU A CA 1
ATOM 1548 C C . LEU A 1 203 ? -4.254 14.562 27.094 1 86.56 203 LEU A C 1
ATOM 1550 O O . LEU A 1 203 ? -4.277 15.758 26.766 1 86.56 203 LEU A O 1
ATOM 1554 N N . PRO A 1 204 ? -3.912 14.297 28.188 1 86.62 204 PRO A N 1
ATOM 1555 C CA . PRO A 1 204 ? -3.602 15.273 29.234 1 86.62 204 PRO A CA 1
ATOM 1556 C C . PRO A 1 204 ? -2.52 16.266 28.812 1 86.62 204 PRO A C 1
ATOM 1558 O O . PRO A 1 204 ? -1.535 15.875 28.172 1 86.62 204 PRO A O 1
ATOM 1561 N N . ASP A 1 205 ? -2.744 17.547 29.125 1 90.38 205 ASP A N 1
ATOM 1562 C CA . ASP A 1 205 ? -1.771 18.609 28.906 1 90.38 205 ASP A CA 1
ATOM 1563 C C . ASP A 1 205 ? -0.791 18.703 30.078 1 90.38 205 ASP A C 1
ATOM 1565 O O . ASP A 1 205 ? -0.837 19.656 30.859 1 90.38 205 ASP A O 1
ATOM 1569 N N . HIS A 1 206 ? 0.163 17.891 30.109 1 88.88 206 HIS A N 1
ATOM 1570 C CA . HIS A 1 206 ? 1.046 17.766 31.266 1 88.88 206 HIS A CA 1
ATOM 1571 C C . HIS A 1 206 ? 2.09 18.875 31.281 1 88.88 206 HIS A C 1
ATOM 1573 O O . HIS A 1 206 ? 2.748 19.109 32.312 1 88.88 206 HIS A O 1
ATOM 1579 N N . LEU A 1 207 ? 2.23 19.578 30.203 1 91.75 207 LEU A N 1
ATOM 1580 C CA . LEU A 1 207 ? 3.258 20.609 30.125 1 91.75 207 LEU A CA 1
ATOM 1581 C C . LEU A 1 207 ? 2.664 21.984 30.406 1 91.75 207 LEU A C 1
ATOM 1583 O O . LEU A 1 207 ? 3.398 22.969 30.547 1 91.75 207 LEU A O 1
ATOM 1587 N N . LEU A 1 208 ? 1.339 22.062 30.469 1 92.12 208 LEU A N 1
ATOM 1588 C CA . LEU A 1 208 ? 0.668 23.359 30.578 1 92.12 208 LEU A CA 1
ATOM 1589 C C . LEU A 1 208 ? 0.218 23.609 32 1 92.12 208 LEU A C 1
ATOM 1591 O O . LEU A 1 208 ? 0.059 22.672 32.781 1 92.12 208 LEU A O 1
ATOM 1595 N N . VAL A 1 209 ? 0.096 24.859 32.375 1 90.62 209 VAL A N 1
ATOM 1596 C CA . VAL A 1 209 ? -0.508 25.328 33.625 1 90.62 209 VAL A CA 1
ATOM 1597 C C . VAL A 1 209 ? -1.716 26.203 33.281 1 90.62 209 VAL A C 1
ATOM 1599 O O . VAL A 1 209 ? -1.855 26.703 32.188 1 90.62 209 VAL A O 1
ATOM 1602 N N . PRO A 1 210 ? -2.668 26.344 34.219 1 90 210 PRO A N 1
ATOM 1603 C CA . PRO A 1 210 ? -3.83 27.188 33.969 1 90 210 PRO A CA 1
ATOM 1604 C C . PRO A 1 210 ? -3.443 28.578 33.469 1 90 210 PRO A C 1
ATOM 1606 O O . PRO A 1 210 ? -2.41 29.125 33.875 1 90 210 PRO A O 1
ATOM 1609 N N . LEU A 1 211 ? -4.266 29.156 32.625 1 91.25 211 LEU A N 1
ATOM 1610 C CA . LEU A 1 211 ? -3.986 30.438 31.969 1 91.25 211 LEU A CA 1
ATOM 1611 C C . LEU A 1 211 ? -3.852 31.547 33 1 91.25 211 LEU A C 1
ATOM 1613 O O . LEU A 1 211 ? -3.195 32.562 32.75 1 91.25 211 LEU A O 1
ATOM 1617 N N . GLU A 1 212 ? -4.383 31.375 34.188 1 89.56 212 GLU A N 1
ATOM 1618 C CA . GLU A 1 212 ? -4.371 32.406 35.219 1 89.56 212 GLU A CA 1
ATOM 1619 C C . GLU A 1 212 ? -3.049 32.375 36 1 89.56 212 GLU A C 1
ATOM 1621 O O . GLU A 1 212 ? -2.74 33.344 36.719 1 89.56 212 GLU A O 1
ATOM 1626 N N . GLN A 1 213 ? -2.309 31.391 35.75 1 91.81 213 GLN A N 1
ATOM 1627 C CA . GLN A 1 213 ? -1.02 31.266 36.406 1 91.81 213 GLN A CA 1
ATOM 1628 C C . GLN A 1 213 ? 0.13 31.594 35.469 1 91.81 213 GLN A C 1
ATOM 1630 O O . GLN A 1 213 ? 0.026 31.391 34.25 1 91.81 213 GLN A O 1
ATOM 1635 N N . PRO A 1 214 ? 1.183 32.062 36.094 1 92.06 214 PRO A N 1
ATOM 1636 C CA . PRO A 1 214 ? 2.35 32.312 35.219 1 92.06 214 PRO A CA 1
ATOM 1637 C C . PRO A 1 214 ? 2.963 31.031 34.688 1 92.06 214 PRO A C 1
ATOM 1639 O O . PRO A 1 214 ? 2.848 29.984 35.312 1 92.06 214 PRO A O 1
ATOM 1642 N N . VAL A 1 215 ? 3.566 31.188 33.5 1 91.88 215 VAL A N 1
ATOM 1643 C CA . VAL A 1 215 ? 4.227 30.031 32.906 1 91.88 215 VAL A CA 1
ATOM 1644 C C . VAL A 1 215 ? 5.398 29.594 33.812 1 91.88 215 VAL A C 1
ATOM 1646 O O . VAL A 1 215 ? 5.98 30.422 34.5 1 91.88 215 VAL A O 1
ATOM 1649 N N . PRO A 1 216 ? 5.766 28.359 33.781 1 90.44 216 PRO A N 1
ATOM 1650 C CA . PRO A 1 216 ? 6.891 27.875 34.562 1 90.44 216 PRO A CA 1
ATOM 1651 C C . PRO A 1 216 ? 8.219 28.531 34.188 1 90.44 216 PRO A C 1
ATOM 1653 O O . PRO A 1 216 ? 8.344 29.094 33.094 1 90.44 216 PRO A O 1
ATOM 1656 N N . GLN A 1 217 ? 9.234 28.375 35.031 1 88.38 217 GLN A N 1
ATOM 1657 C CA . GLN A 1 217 ? 10.516 29.062 34.906 1 88.38 217 GLN A CA 1
ATOM 1658 C C . GLN A 1 217 ? 11.312 28.5 33.719 1 88.38 217 GLN A C 1
ATOM 1660 O O . GLN A 1 217 ? 12.164 29.203 33.156 1 88.38 217 GLN A O 1
ATOM 1665 N N . ASP A 1 218 ? 11.07 27.344 33.344 1 89.62 218 ASP A N 1
ATOM 1666 C CA . ASP A 1 218 ? 11.867 26.734 32.312 1 89.62 218 ASP A CA 1
ATOM 1667 C C . ASP A 1 218 ? 11.344 27.125 30.922 1 89.62 218 ASP A C 1
ATOM 1669 O O . ASP A 1 218 ? 11.914 26.734 29.906 1 89.62 218 ASP A O 1
ATOM 1673 N N . TRP A 1 219 ? 10.32 27.906 30.922 1 95.5 219 TRP A N 1
ATOM 1674 C CA . TRP A 1 219 ? 9.797 28.422 29.672 1 95.5 219 TRP A CA 1
ATOM 1675 C C 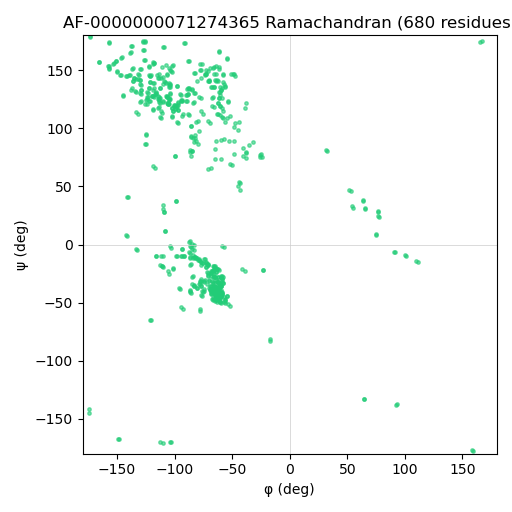. TRP A 1 219 ? 10.586 29.641 29.219 1 95.5 219 TRP A C 1
ATOM 1677 O O . TRP A 1 219 ? 11.148 30.375 30.047 1 95.5 219 TRP A O 1
ATOM 1687 N N . THR A 1 220 ? 10.703 29.797 27.938 1 96.25 220 THR A N 1
ATOM 1688 C CA . THR A 1 220 ? 11.266 31.031 27.391 1 96.25 220 THR A CA 1
ATOM 1689 C C . THR A 1 220 ? 10.188 32.062 27.172 1 96.25 220 THR A C 1
ATOM 1691 O O . THR A 1 220 ? 9.172 31.797 26.516 1 96.25 220 THR A O 1
ATOM 1694 N N . LEU A 1 221 ? 10.422 33.281 27.688 1 95.94 221 LEU A N 1
ATOM 1695 C CA . LEU A 1 221 ? 9.461 34.375 27.562 1 95.94 221 LEU A CA 1
ATOM 1696 C C . LEU A 1 221 ? 9.93 35.375 26.531 1 95.94 221 LEU A C 1
ATOM 1698 O O . LEU A 1 221 ? 11.078 35.812 26.562 1 95.94 221 LEU A O 1
ATOM 1702 N N . VAL A 1 222 ? 9.062 35.594 25.625 1 95.44 222 VAL A N 1
ATOM 1703 C CA . VAL A 1 222 ? 9.25 36.719 24.719 1 95.44 222 VAL A CA 1
ATOM 1704 C C . VAL A 1 222 ? 8.508 37.938 25.266 1 95.44 222 VAL A C 1
ATOM 1706 O O . VAL A 1 222 ? 7.273 37.969 25.328 1 95.44 222 VAL A O 1
ATOM 1709 N N . GLU A 1 223 ? 9.273 38.844 25.672 1 89.94 223 GLU A N 1
ATOM 1710 C CA . GLU A 1 223 ? 8.703 40.031 26.312 1 89.94 223 GLU A CA 1
ATOM 1711 C C . GLU A 1 223 ? 7.656 40.688 25.422 1 89.94 223 GLU A C 1
ATOM 1713 O O . GLU A 1 223 ? 7.656 40.5 24.203 1 89.94 223 GLU A O 1
ATOM 1718 N N . GLU A 1 224 ? 6.906 41.438 26.141 1 92.31 224 GLU A N 1
ATOM 1719 C CA . GLU A 1 224 ? 5.867 42.188 25.422 1 92.31 224 GLU A CA 1
ATOM 1720 C C . GLU A 1 224 ? 6.457 43 24.281 1 92.31 224 GLU A C 1
ATOM 1722 O O . GLU A 1 224 ? 7.395 43.781 24.5 1 92.31 224 GLU A O 1
ATOM 1727 N N . GLN A 1 225 ? 5.926 42.719 23.125 1 94.38 225 GLN A N 1
ATOM 1728 C CA . GLN A 1 225 ? 6.383 43.469 21.969 1 94.38 225 GLN A CA 1
ATOM 1729 C C . GLN A 1 225 ? 5.344 43.469 20.844 1 94.38 225 GLN A C 1
ATOM 1731 O O . GLN A 1 225 ? 4.266 42.906 21.016 1 94.38 225 GLN A O 1
ATOM 1736 N N . GLU A 1 226 ? 5.672 44.25 19.828 1 97 226 GLU A N 1
ATOM 1737 C CA . GLU A 1 226 ? 4.801 44.312 18.656 1 97 226 GLU A CA 1
ATOM 1738 C C . GLU A 1 226 ? 5.18 43.281 17.625 1 97 226 GLU A C 1
ATOM 1740 O O . GLU A 1 226 ? 6.352 43.125 17.266 1 97 226 GLU A O 1
ATOM 1745 N N . PHE A 1 227 ? 4.188 42.562 17.234 1 97.69 227 PHE A N 1
ATOM 1746 C CA . PHE A 1 227 ? 4.375 41.5 16.266 1 97.69 227 PHE A CA 1
ATOM 1747 C C . PHE A 1 227 ? 3.631 41.812 14.969 1 97.69 227 PHE A C 1
ATOM 1749 O O . PHE A 1 227 ? 2.557 42.406 14.992 1 97.69 227 PHE A O 1
ATOM 1756 N N . VAL A 1 228 ? 4.191 41.406 13.922 1 97.56 228 VAL A N 1
ATOM 1757 C CA . VAL A 1 228 ? 3.469 41.375 12.656 1 97.56 228 VAL A CA 1
ATOM 1758 C C . VAL A 1 228 ? 2.689 40.062 12.523 1 97.56 228 VAL A C 1
ATOM 1760 O O . VAL A 1 228 ? 1.534 40.062 12.094 1 97.56 228 VAL A O 1
ATOM 1763 N N . LEU A 1 229 ? 3.355 39 12.93 1 97.56 229 LEU A N 1
ATOM 1764 C CA . LEU A 1 229 ? 2.686 37.719 12.922 1 97.56 229 LEU A CA 1
ATOM 1765 C C . LEU A 1 229 ? 3.342 36.75 13.906 1 97.56 229 LEU A C 1
ATOM 1767 O O . LEU A 1 229 ? 4.508 36.938 14.266 1 97.56 229 LEU A O 1
ATOM 1771 N N . VAL A 1 230 ? 2.609 35.844 14.414 1 98.31 230 VAL A N 1
ATOM 1772 C CA . VAL A 1 230 ? 3.023 34.656 15.133 1 98.31 230 VAL A CA 1
ATOM 1773 C C . VAL A 1 230 ? 2.416 33.406 14.477 1 98.31 230 VAL A C 1
ATOM 1775 O O . VAL A 1 230 ? 1.207 33.344 14.242 1 98.31 230 VAL A O 1
ATOM 1778 N N . LEU A 1 231 ? 3.273 32.5 14.117 1 98.56 231 LEU A N 1
ATOM 1779 C CA . LEU A 1 231 ? 2.842 31.297 13.391 1 98.56 231 LEU A CA 1
ATOM 1780 C C . LEU A 1 231 ? 3.441 30.031 14.008 1 98.56 231 LEU A C 1
ATOM 1782 O O . LEU A 1 231 ? 4.664 29.875 14.016 1 98.56 231 LEU A O 1
ATOM 1786 N N . ALA A 1 232 ? 2.613 29.219 14.578 1 98.75 232 ALA A N 1
ATOM 1787 C CA . ALA A 1 232 ? 3.016 27.906 15.047 1 98.75 232 ALA A CA 1
ATOM 1788 C C . ALA A 1 232 ? 2.637 26.828 14.039 1 98.75 232 ALA A C 1
ATOM 1790 O O . ALA A 1 232 ? 1.454 26.547 13.82 1 98.75 232 ALA A O 1
ATOM 1791 N N . MET A 1 233 ? 3.629 26.156 13.508 1 98.56 233 MET A N 1
ATOM 1792 C CA . MET A 1 233 ? 3.416 25.109 12.508 1 98.56 233 MET A CA 1
ATOM 1793 C C . MET A 1 233 ? 3.6 23.734 13.117 1 98.56 233 MET A C 1
ATOM 1795 O O . MET A 1 233 ? 4.543 23.5 13.875 1 98.56 233 MET A O 1
ATOM 1799 N N . PHE A 1 234 ? 2.699 22.891 12.695 1 98.06 234 PHE A N 1
ATOM 1800 C CA . PHE A 1 234 ? 2.773 21.516 13.156 1 98.06 234 PHE A CA 1
ATOM 1801 C C . PHE A 1 234 ? 3.117 20.578 12.008 1 98.06 234 PHE A C 1
ATOM 1803 O O . PHE A 1 234 ? 3.48 19.422 12.227 1 98.06 234 PHE A O 1
ATOM 1810 N N . GLN A 1 235 ? 2.92 21.078 10.844 1 96.56 235 GLN A N 1
ATOM 1811 C CA . GLN A 1 235 ? 3.301 20.422 9.594 1 96.56 235 GLN A CA 1
ATOM 1812 C C . GLN A 1 235 ? 4.172 21.328 8.734 1 96.56 235 GLN A C 1
ATOM 1814 O O . GLN A 1 235 ? 4.395 22.5 9.086 1 96.56 235 GLN A O 1
ATOM 1819 N N . SER A 1 236 ? 4.66 20.828 7.648 1 95.94 236 SER A N 1
ATOM 1820 C CA . SER A 1 236 ? 5.645 21.562 6.863 1 95.94 236 SER A CA 1
ATOM 1821 C C . SER A 1 236 ? 4.98 22.672 6.047 1 95.94 236 SER A C 1
ATOM 1823 O O . SER A 1 236 ? 5.539 23.766 5.891 1 95.94 236 SER A O 1
ATOM 1825 N N . GLN A 1 237 ? 3.781 22.359 5.586 1 95 237 GLN A N 1
ATOM 1826 C CA . GLN A 1 237 ? 3.178 23.281 4.629 1 95 237 GLN A CA 1
ATOM 1827 C C . GLN A 1 237 ? 2.076 24.109 5.285 1 95 237 GLN A C 1
ATOM 1829 O O . GLN A 1 237 ? 1.269 23.578 6.055 1 95 237 GLN A O 1
ATOM 1834 N N . LEU A 1 238 ? 2.117 25.391 4.973 1 93.81 238 LEU A N 1
ATOM 1835 C CA . LEU A 1 238 ? 1.022 26.25 5.383 1 93.81 238 LEU A CA 1
ATOM 1836 C C . LEU A 1 238 ? -0.133 26.172 4.391 1 93.81 238 LEU A C 1
ATOM 1838 O O . LEU A 1 238 ? -1.297 26.328 4.773 1 93.81 238 LEU A O 1
ATOM 1842 N N . ASP A 1 239 ? 0.118 26.047 3.25 1 89.5 239 ASP A N 1
ATOM 1843 C CA . ASP A 1 239 ? -0.798 25.75 2.154 1 89.5 239 ASP A CA 1
ATOM 1844 C C . ASP A 1 239 ? -0.106 24.938 1.065 1 89.5 239 ASP A C 1
ATOM 1846 O O . ASP A 1 239 ? 0.968 24.375 1.293 1 89.5 239 ASP A O 1
ATOM 1850 N N . GLU A 1 240 ? -0.722 24.828 -0.066 1 85.19 240 GLU A N 1
ATOM 1851 C CA . GLU A 1 240 ? -0.18 23.969 -1.115 1 85.19 240 GLU A CA 1
ATOM 1852 C C . GLU A 1 240 ? 1.143 24.516 -1.646 1 85.19 240 GLU A C 1
ATOM 1854 O O . GLU A 1 240 ? 1.996 23.75 -2.102 1 85.19 240 GLU A O 1
ATOM 1859 N N . GLU A 1 241 ? 1.356 25.828 -1.452 1 86.81 241 GLU A N 1
ATOM 1860 C CA . GLU A 1 241 ? 2.492 26.438 -2.131 1 86.81 241 GLU A CA 1
ATOM 1861 C C . GLU A 1 241 ? 3.525 26.953 -1.13 1 86.81 241 GLU A C 1
ATOM 1863 O O . GLU A 1 241 ? 4.645 27.297 -1.509 1 86.81 241 GLU A O 1
ATOM 1868 N N . LEU A 1 242 ? 3.215 26.969 0.081 1 91.62 242 LEU A N 1
ATOM 1869 C CA . LEU A 1 242 ? 4.098 27.578 1.067 1 91.62 242 LEU A CA 1
ATOM 1870 C C . LEU A 1 242 ? 4.684 26.531 2.002 1 91.62 242 LEU A C 1
ATOM 1872 O O . LEU A 1 242 ? 3.963 25.938 2.814 1 91.62 242 LEU A O 1
ATOM 1876 N N . LEU A 1 243 ? 5.957 26.328 1.825 1 94.94 243 LEU A N 1
ATOM 1877 C CA . LEU A 1 243 ? 6.711 25.438 2.709 1 94.94 243 LEU A CA 1
ATOM 1878 C C . LEU A 1 243 ? 7.219 26.203 3.932 1 94.94 243 LEU A C 1
ATOM 1880 O O . LEU A 1 243 ? 8.398 26.531 4.012 1 94.94 243 LEU A O 1
ATOM 1884 N N . ALA A 1 244 ? 6.395 26.391 4.887 1 96.12 244 ALA A N 1
ATOM 1885 C CA . ALA A 1 244 ? 6.641 27.281 6.02 1 96.12 244 ALA A CA 1
ATOM 1886 C C . ALA A 1 244 ? 7.613 26.656 7.012 1 96.12 244 ALA A C 1
ATOM 1888 O O . ALA A 1 244 ? 8.453 27.344 7.598 1 96.12 244 ALA A O 1
ATOM 1889 N N . ALA A 1 245 ? 7.457 25.406 7.23 1 97.38 245 ALA A N 1
ATOM 1890 C CA . ALA A 1 245 ? 8.344 24.703 8.148 1 97.38 245 ALA A CA 1
ATOM 1891 C C . ALA A 1 245 ? 8.992 23.484 7.465 1 97.38 245 ALA A C 1
ATOM 1893 O O . ALA A 1 245 ? 8.586 22.344 7.695 1 97.38 245 ALA A O 1
ATOM 1894 N N . PRO A 1 246 ? 10.078 23.688 6.809 1 93.94 246 PRO A N 1
ATOM 1895 C CA . PRO A 1 246 ? 10.695 22.625 6.004 1 93.94 246 PRO A CA 1
ATOM 1896 C C . PRO A 1 246 ? 11.172 21.453 6.848 1 93.94 246 PRO A C 1
ATOM 1898 O O . PRO A 1 246 ? 11.227 20.312 6.363 1 93.94 246 PRO A O 1
ATOM 1901 N N . ASP A 1 247 ? 11.438 21.672 8.094 1 93.88 247 ASP A N 1
ATOM 1902 C CA . ASP A 1 247 ? 12.008 20.625 8.93 1 93.88 247 ASP A CA 1
ATOM 1903 C C . ASP A 1 247 ? 10.914 19.859 9.672 1 93.88 247 ASP A C 1
ATOM 1905 O O . ASP A 1 247 ? 11.195 18.875 10.359 1 93.88 247 ASP A O 1
ATOM 1909 N N . ALA A 1 248 ? 9.734 20.266 9.523 1 96 248 ALA A N 1
ATOM 1910 C CA . ALA A 1 248 ? 8.641 19.625 10.242 1 96 248 ALA A CA 1
ATOM 1911 C C . ALA A 1 248 ? 8.328 18.25 9.656 1 96 248 ALA A C 1
ATOM 1913 O O . ALA A 1 248 ? 8.531 18.016 8.461 1 96 248 ALA A O 1
ATOM 1914 N N . ARG A 1 249 ? 7.926 17.375 10.523 1 92.94 249 ARG A N 1
ATOM 1915 C CA . ARG A 1 249 ? 7.43 16.062 10.141 1 92.94 249 ARG A CA 1
ATOM 1916 C C . ARG A 1 249 ? 6.062 15.789 10.758 1 92.94 249 ARG A C 1
ATOM 1918 O O . ARG A 1 249 ? 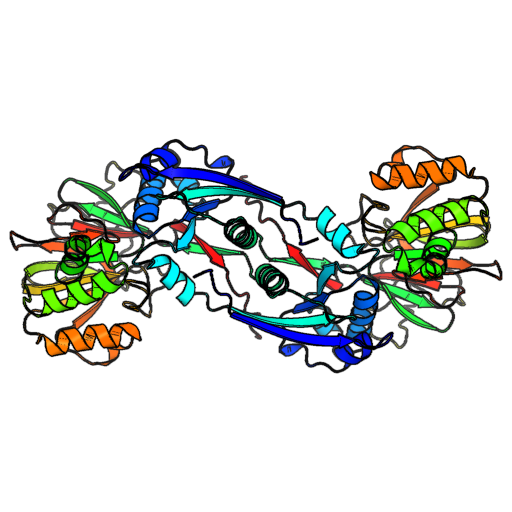5.641 16.484 11.68 1 92.94 249 ARG A O 1
ATOM 1925 N N . ALA A 1 250 ? 5.469 14.742 10.227 1 91.38 250 ALA A N 1
ATOM 1926 C CA . ALA A 1 250 ? 4.094 14.469 10.625 1 91.38 250 ALA A CA 1
ATOM 1927 C C . ALA A 1 250 ? 4.016 14.117 12.109 1 91.38 250 ALA A C 1
ATOM 1929 O O . ALA A 1 250 ? 3 14.367 12.766 1 91.38 250 ALA A O 1
ATOM 1930 N N . ASP A 1 251 ? 5.109 13.57 12.625 1 94.19 251 ASP A N 1
ATOM 1931 C CA . ASP A 1 251 ? 5.066 13.094 14.008 1 94.19 251 ASP A CA 1
ATOM 1932 C C . ASP A 1 251 ? 6.375 13.391 14.734 1 94.19 251 ASP A C 1
ATOM 1934 O O . ASP A 1 251 ? 6.887 12.539 15.469 1 94.19 251 ASP A O 1
ATOM 1938 N N . ASP A 1 252 ? 6.93 14.539 14.523 1 94.88 252 ASP A N 1
ATOM 1939 C CA . ASP A 1 252 ? 8.211 14.836 15.148 1 94.88 252 ASP A CA 1
ATOM 1940 C C . ASP A 1 252 ? 8.031 15.297 16.594 1 94.88 252 ASP A C 1
ATOM 1942 O O . ASP A 1 252 ? 9 15.43 17.344 1 94.88 252 ASP A O 1
ATOM 1946 N N . GLY A 1 253 ? 6.816 15.586 16.969 1 96.56 253 GLY A N 1
ATOM 1947 C CA . GLY A 1 253 ? 6.551 15.984 18.344 1 96.56 253 GLY A CA 1
ATOM 1948 C C . GLY A 1 253 ? 6.961 17.422 18.641 1 96.56 253 GLY A C 1
ATOM 1949 O O . GLY A 1 253 ? 7.309 17.75 19.781 1 96.56 253 GLY A O 1
ATOM 1950 N N . LEU A 1 254 ? 6.926 18.234 17.625 1 97.81 254 LEU A N 1
ATOM 1951 C CA . LEU A 1 254 ? 7.434 19.594 17.797 1 97.81 254 LEU A CA 1
ATOM 1952 C C . LEU A 1 254 ? 6.418 20.609 17.297 1 97.81 254 LEU A C 1
ATOM 1954 O O . LEU A 1 254 ? 5.582 20.312 16.438 1 97.81 254 LEU A O 1
ATOM 1958 N N . ILE A 1 255 ? 6.457 21.75 17.891 1 98.25 255 ILE A N 1
ATOM 1959 C CA . ILE A 1 255 ? 5.852 22.984 17.375 1 98.25 255 ILE A CA 1
ATOM 1960 C C . ILE A 1 255 ? 6.93 23.859 16.75 1 98.25 255 ILE A C 1
ATOM 1962 O O . ILE A 1 255 ? 7.859 24.297 17.422 1 98.25 255 ILE A O 1
ATOM 1966 N N . HIS A 1 256 ? 6.832 24.047 15.492 1 98.56 256 HIS A N 1
ATOM 1967 C CA . HIS A 1 256 ? 7.723 24.984 14.828 1 98.56 256 HIS A CA 1
ATOM 1968 C C . HIS A 1 256 ? 7.184 26.406 14.898 1 98.56 256 HIS A C 1
ATOM 1970 O O . HIS A 1 256 ? 6.297 26.781 14.133 1 98.56 256 HIS A O 1
ATOM 1976 N N . LEU A 1 257 ? 7.746 27.172 15.789 1 98.5 257 LEU A N 1
ATOM 1977 C CA . LEU A 1 257 ? 7.227 28.484 16.125 1 98.5 257 LEU A CA 1
ATOM 1978 C C . LEU A 1 257 ? 7.977 29.578 15.367 1 98.5 257 LEU A C 1
ATOM 1980 O O . LEU A 1 257 ? 9.203 29.672 15.469 1 98.5 257 LEU A O 1
ATOM 1984 N N . PHE A 1 258 ? 7.23 30.344 14.617 1 97.94 258 PHE A N 1
ATOM 1985 C CA . PHE A 1 258 ? 7.754 31.5 13.906 1 97.94 258 PHE A CA 1
ATOM 1986 C C . PHE A 1 258 ? 7.074 32.781 14.383 1 97.94 258 PHE A C 1
ATOM 1988 O O . PHE A 1 258 ? 5.859 32.812 14.609 1 97.94 258 PHE A O 1
ATOM 1995 N N . TYR A 1 259 ? 7.84 33.812 14.531 1 97.88 259 TYR A N 1
ATOM 1996 C CA . TYR A 1 259 ? 7.207 35.125 14.711 1 97.88 259 TYR A CA 1
ATOM 1997 C C . TYR A 1 259 ? 8.047 36.219 14.086 1 97.88 259 TYR A C 1
ATOM 1999 O O . TYR A 1 259 ? 9.273 36.094 14 1 97.88 259 TYR A O 1
ATOM 2007 N N . VAL A 1 260 ? 7.391 37.188 13.578 1 97.5 260 VAL A N 1
ATOM 2008 C CA . VAL A 1 260 ? 7.996 38.344 12.969 1 97.5 260 VAL A CA 1
ATOM 2009 C C . VAL A 1 260 ? 7.68 39.594 13.805 1 97.5 260 VAL A C 1
ATOM 2011 O O . VAL A 1 260 ? 6.512 39.875 14.094 1 97.5 260 VAL A O 1
ATOM 2014 N N . THR A 1 261 ? 8.68 40.281 14.125 1 96.94 261 THR A N 1
ATOM 2015 C CA . THR A 1 261 ? 8.5 41.469 14.953 1 96.94 261 THR A CA 1
ATOM 2016 C C . THR A 1 261 ? 8.219 42.688 14.094 1 96.94 261 THR A C 1
ATOM 2018 O O . THR A 1 261 ? 8.523 42.719 12.898 1 96.94 261 THR A O 1
ATOM 2021 N N . ALA A 1 262 ? 7.617 43.625 14.789 1 96.12 262 ALA A N 1
ATOM 2022 C CA . ALA A 1 262 ? 7.367 44.906 14.102 1 96.12 262 ALA A CA 1
ATOM 2023 C C . ALA A 1 262 ? 8.68 45.562 13.68 1 96.12 262 ALA A C 1
ATOM 2025 O O . ALA A 1 262 ? 9.711 45.344 14.32 1 96.12 262 ALA A O 1
ATOM 2026 N N . GLY A 1 263 ? 8.664 46.406 12.57 1 94.31 263 GLY A N 1
ATOM 2027 C CA . GLY A 1 263 ? 9.844 47.062 12.039 1 94.31 263 GLY A CA 1
ATOM 2028 C C . GLY A 1 263 ? 10.297 46.5 10.703 1 94.31 263 GLY A C 1
ATOM 2029 O O . GLY A 1 263 ? 11.086 47.156 9.992 1 94.31 263 GLY A O 1
ATOM 2030 N N . ILE A 1 264 ? 9.766 45.406 10.414 1 94.69 264 ILE A N 1
ATOM 2031 C CA . ILE A 1 264 ? 10.078 44.812 9.117 1 94.69 264 ILE A CA 1
ATOM 2032 C C . ILE A 1 264 ? 9.43 45.625 8 1 94.69 264 ILE A C 1
ATOM 2034 O O . ILE A 1 264 ? 8.297 46.094 8.148 1 94.69 264 ILE A O 1
ATOM 2038 N N . SER A 1 265 ? 10.102 45.781 6.906 1 94.38 265 SER A N 1
ATOM 2039 C CA . SER A 1 265 ? 9.516 46.469 5.77 1 94.38 265 SER A CA 1
ATOM 2040 C C . SER A 1 265 ? 8.539 45.562 5.016 1 94.38 265 SER A C 1
ATOM 2042 O O . SER A 1 265 ? 8.641 44.344 5.07 1 94.38 265 SER A O 1
ATOM 2044 N N . ARG A 1 266 ? 7.637 46.219 4.34 1 95 266 ARG A N 1
ATOM 2045 C CA . ARG A 1 266 ? 6.668 45.5 3.531 1 95 266 ARG A CA 1
ATOM 2046 C C . ARG A 1 266 ? 7.371 44.656 2.475 1 95 266 ARG A C 1
ATOM 2048 O O . ARG A 1 266 ? 6.977 43.5 2.227 1 95 266 ARG A O 1
ATOM 2055 N N . THR A 1 267 ? 8.359 45.188 1.896 1 93.5 267 THR A N 1
ATOM 2056 C CA . THR A 1 267 ? 9.117 44.5 0.869 1 93.5 267 THR A CA 1
ATOM 2057 C C . THR A 1 267 ? 9.805 43.25 1.453 1 93.5 267 THR A C 1
ATOM 2059 O O . THR A 1 267 ? 9.789 42.188 0.844 1 93.5 267 THR A O 1
ATOM 2062 N N . MET A 1 268 ? 10.336 43.438 2.592 1 93.44 268 MET A N 1
ATOM 2063 C CA . MET A 1 268 ? 11.008 42.312 3.229 1 93.44 268 MET A CA 1
ATOM 2064 C C . MET A 1 268 ? 10.016 41.188 3.578 1 93.44 268 MET A C 1
ATOM 2066 O O . MET A 1 268 ? 10.32 40 3.426 1 93.44 268 MET A O 1
ATOM 2070 N N . LEU A 1 269 ? 8.93 41.625 4.082 1 94.31 269 LEU A N 1
ATOM 2071 C CA . LEU A 1 269 ? 7.895 40.656 4.402 1 94.31 269 LEU A CA 1
ATOM 2072 C C . LEU A 1 269 ? 7.469 39.875 3.156 1 94.31 269 LEU A C 1
ATOM 2074 O O . LEU A 1 269 ? 7.316 38.656 3.195 1 94.31 269 LEU A O 1
ATOM 2078 N N . LEU A 1 270 ? 7.32 40.562 2.045 1 92 270 LEU A N 1
ATOM 2079 C CA . LEU A 1 270 ? 6.973 39.938 0.775 1 92 270 LEU A CA 1
ATOM 2080 C C . LEU A 1 270 ? 8.055 38.969 0.339 1 92 270 LEU A C 1
ATOM 2082 O O . LEU A 1 270 ? 7.754 37.844 -0.141 1 92 270 LEU A O 1
ATOM 2086 N N . LEU A 1 271 ? 9.258 39.375 0.514 1 91.94 271 LEU A N 1
ATOM 2087 C CA . LEU A 1 271 ? 10.383 38.531 0.136 1 91.94 271 LEU A CA 1
ATOM 2088 C C . LEU A 1 271 ? 10.438 37.281 1.011 1 91.94 271 LEU A C 1
ATOM 2090 O O . LEU A 1 271 ? 10.797 36.188 0.536 1 91.94 271 LEU A O 1
ATOM 2094 N N . LEU A 1 272 ? 10.094 37.438 2.201 1 92.75 272 LEU A N 1
ATOM 2095 C CA . LEU A 1 272 ? 10.062 36.312 3.121 1 92.75 272 LEU A CA 1
ATOM 2096 C C . LEU A 1 272 ? 9.039 35.281 2.67 1 92.75 272 LEU A C 1
ATOM 2098 O O . LEU A 1 272 ? 9.328 34.094 2.633 1 92.75 272 LEU A O 1
ATOM 2102 N N . PHE A 1 273 ? 7.906 35.688 2.297 1 91.44 273 PHE A N 1
ATOM 2103 C CA . PHE A 1 273 ? 6.852 34.781 1.859 1 91.44 273 PHE A CA 1
ATOM 2104 C C . PHE A 1 273 ? 7.211 34.125 0.525 1 91.44 273 PHE A C 1
ATOM 2106 O O . PHE A 1 273 ? 6.879 32.969 0.282 1 91.44 273 PHE A O 1
ATOM 2113 N N . ARG A 1 274 ? 7.852 34.875 -0.277 1 89.62 274 ARG A N 1
ATOM 2114 C CA . ARG A 1 274 ? 8.344 34.312 -1.525 1 89.62 274 ARG A CA 1
ATOM 2115 C C . ARG A 1 274 ? 9.359 33.219 -1.257 1 89.62 274 ARG A C 1
ATOM 2117 O O . ARG A 1 274 ? 9.305 32.125 -1.869 1 89.62 274 ARG A O 1
ATOM 2124 N N . ALA A 1 275 ? 10.234 33.469 -0.357 1 92.25 275 ALA A N 1
ATOM 2125 C CA . ALA A 1 275 ? 11.25 32.5 0.011 1 92.25 275 ALA A CA 1
ATOM 2126 C C . ALA A 1 275 ? 10.609 31.281 0.663 1 92.25 275 ALA A C 1
ATOM 2128 O O . ALA A 1 275 ? 11.148 30.172 0.571 1 92.25 275 ALA A O 1
ATOM 2129 N N . MET A 1 276 ? 9.484 31.422 1.292 1 92 276 MET A N 1
ATOM 2130 C CA . MET A 1 276 ? 8.781 30.328 1.955 1 92 276 MET A CA 1
ATOM 2131 C C . MET A 1 276 ? 8.242 29.328 0.937 1 92 276 MET A C 1
ATOM 2133 O O . MET A 1 276 ? 8.016 28.156 1.266 1 92 276 MET A O 1
ATOM 2137 N N . GLN A 1 277 ? 8.031 29.797 -0.238 1 90.06 277 GLN A N 1
ATOM 2138 C CA . GLN A 1 277 ? 7.566 28.891 -1.29 1 90.06 277 GLN A CA 1
ATOM 2139 C C . GLN A 1 277 ? 8.57 27.781 -1.533 1 90.06 277 GLN A C 1
ATOM 2141 O O . GLN A 1 277 ? 8.18 26.641 -1.803 1 90.06 277 GLN A O 1
ATOM 2146 N N . SER A 1 278 ? 9.797 28.109 -1.373 1 91.25 278 SER A N 1
ATOM 2147 C CA . SER A 1 278 ? 10.852 27.109 -1.558 1 91.25 278 SER A CA 1
ATOM 2148 C C . SER A 1 278 ? 11.406 26.641 -0.218 1 91.25 278 SER A C 1
ATOM 2150 O O . SER A 1 278 ? 12.328 25.828 -0.176 1 91.25 278 SER A O 1
ATOM 2152 N N . GLY A 1 279 ? 10.961 27.141 0.776 1 92.12 279 GLY A N 1
ATOM 2153 C CA . GLY A 1 279 ? 11.383 26.719 2.104 1 92.12 279 GLY A CA 1
ATOM 2154 C C . GLY A 1 279 ? 12.742 27.281 2.49 1 92.12 279 GLY A C 1
ATOM 2155 O O . GLY A 1 279 ? 13.43 26.703 3.34 1 92.12 279 GLY A O 1
ATOM 2156 N N . THR A 1 280 ? 13.172 28.391 1.9 1 92.5 280 THR A N 1
ATOM 2157 C CA . THR A 1 280 ? 14.523 28.906 2.129 1 92.5 280 THR A CA 1
ATOM 2158 C C . THR A 1 280 ? 14.484 30.172 2.975 1 92.5 280 THR A C 1
ATOM 2160 O O . THR A 1 280 ? 15.492 30.859 3.115 1 92.5 280 THR A O 1
ATOM 2163 N N . HIS A 1 281 ? 13.398 30.516 3.564 1 92.44 281 HIS A N 1
ATOM 2164 C CA . HIS A 1 281 ? 13.219 31.781 4.285 1 92.44 281 HIS A CA 1
ATOM 2165 C C . HIS A 1 281 ? 14.078 31.812 5.547 1 92.44 281 HIS A C 1
ATOM 2167 O O . HIS A 1 281 ? 14.445 32.906 6.02 1 92.44 281 HIS A O 1
ATOM 2173 N N . LEU A 1 282 ? 14.453 30.672 6.047 1 90.12 282 LEU A N 1
ATOM 2174 C CA . LEU A 1 282 ? 15.266 30.625 7.258 1 90.12 282 LEU A CA 1
ATOM 2175 C C . LEU A 1 282 ? 16.734 30.938 6.945 1 90.12 282 LEU A C 1
ATOM 2177 O O . LEU A 1 282 ? 17.5 31.297 7.836 1 90.12 282 LEU A O 1
ATOM 2181 N N . ASP A 1 283 ? 17.062 30.906 5.707 1 89.19 283 ASP A N 1
ATOM 2182 C CA . ASP A 1 283 ? 18.453 31.141 5.289 1 89.19 283 ASP A CA 1
ATOM 2183 C C . ASP A 1 283 ? 18.688 32.594 4.977 1 89.19 283 ASP A C 1
ATOM 2185 O O . ASP A 1 283 ? 19.844 33.031 4.801 1 89.19 283 ASP A O 1
ATOM 2189 N N . TRP A 1 284 ? 17.703 33.406 4.906 1 84.94 284 TRP A N 1
ATOM 2190 C CA . TRP A 1 284 ? 17.812 34.812 4.477 1 84.94 284 TRP A CA 1
ATOM 2191 C C . TRP A 1 284 ? 18.422 35.688 5.574 1 84.94 284 TRP A C 1
ATOM 2193 O O . TRP A 1 284 ? 18.922 36.781 5.305 1 84.94 284 TRP A O 1
ATOM 2203 N N . GLY A 1 285 ? 18.469 35.219 6.793 1 83.25 285 GLY A N 1
ATOM 2204 C CA . GLY A 1 285 ? 19.031 36 7.895 1 83.25 285 GLY A CA 1
ATOM 2205 C C . GLY A 1 285 ? 18.234 37.25 8.219 1 83.25 285 GLY A C 1
ATOM 2206 O O . GLY A 1 285 ? 18.797 38.312 8.492 1 83.25 285 GLY A O 1
ATOM 2207 N N . CYS A 1 286 ? 16.953 37.25 8.039 1 88.88 286 CYS A N 1
ATOM 2208 C CA . CYS A 1 286 ? 16.094 38.375 8.422 1 88.88 286 CYS A CA 1
ATOM 2209 C C . CYS A 1 286 ? 16.031 38.531 9.938 1 88.88 286 CYS A C 1
ATOM 2211 O O . CYS A 1 286 ? 15.57 37.625 10.641 1 88.88 286 CYS A O 1
ATOM 2213 N N . SER A 1 287 ? 16.469 39.688 10.445 1 91.75 287 SER A N 1
ATOM 2214 C CA . SER A 1 287 ? 16.562 39.906 11.883 1 91.75 287 SER A CA 1
ATOM 2215 C C . SER A 1 287 ? 15.195 39.938 12.539 1 91.75 287 SER A C 1
ATOM 2217 O O . SER A 1 287 ? 15.062 39.688 13.742 1 91.75 287 SER A O 1
ATOM 2219 N N . HIS A 1 288 ? 14.172 40.219 11.828 1 95.06 288 HIS A N 1
ATOM 2220 C CA . HIS A 1 288 ? 12.828 40.375 12.383 1 95.06 288 HIS A CA 1
ATOM 2221 C C . HIS A 1 288 ? 12.125 39 12.461 1 95.06 288 HIS A C 1
ATOM 2223 O O . HIS A 1 288 ? 11.094 38.875 13.125 1 95.06 288 HIS A O 1
ATOM 2229 N N . LEU A 1 289 ? 12.641 38.031 11.734 1 96.38 289 LEU A N 1
ATOM 2230 C CA . LEU A 1 289 ? 12.062 36.688 11.75 1 96.38 289 LEU A CA 1
ATOM 2231 C C . LEU A 1 289 ? 12.773 35.812 12.773 1 96.38 289 LEU A C 1
ATOM 2233 O O . LEU A 1 289 ? 14 35.656 12.727 1 96.38 289 LEU A O 1
ATOM 2237 N N . VAL A 1 290 ? 12.031 35.281 13.664 1 96.62 290 VAL A N 1
ATOM 2238 C CA . VAL A 1 290 ? 12.586 34.375 14.664 1 96.62 290 VAL A CA 1
ATOM 2239 C C . VAL A 1 290 ? 11.938 33 14.531 1 96.62 290 VAL A C 1
ATOM 2241 O O . VAL A 1 290 ? 10.719 32.875 14.375 1 96.62 290 VAL A O 1
ATOM 2244 N N . TYR A 1 291 ? 12.758 31.969 14.539 1 96.5 291 TYR A N 1
ATOM 2245 C CA . TYR A 1 291 ? 12.32 30.578 14.5 1 96.5 291 TYR A CA 1
ATOM 2246 C C . TYR A 1 291 ? 12.75 29.828 15.758 1 96.5 291 TYR A C 1
ATOM 2248 O O . TYR A 1 291 ? 13.914 29.875 16.156 1 96.5 291 TYR A O 1
ATOM 2256 N N . ARG A 1 292 ? 11.75 29.172 16.422 1 97.31 292 ARG A N 1
ATOM 2257 C CA . ARG A 1 292 ? 12.023 28.359 17.609 1 97.31 292 ARG A CA 1
ATOM 2258 C C . ARG A 1 292 ? 11.289 27.016 17.547 1 97.31 292 ARG A C 1
ATOM 2260 O O . ARG A 1 292 ? 10.18 26.953 17.016 1 97.31 292 ARG A O 1
ATOM 2267 N N . ARG A 1 293 ? 11.938 25.984 18.031 1 97.81 293 ARG A N 1
ATOM 2268 C CA . ARG A 1 293 ? 11.297 24.688 18.219 1 97.81 293 ARG A CA 1
ATOM 2269 C C . ARG A 1 293 ? 10.781 24.547 19.656 1 97.81 293 ARG A C 1
ATOM 2271 O O . ARG A 1 293 ? 11.508 24.797 20.609 1 97.81 293 ARG A O 1
ATOM 2278 N N . ALA A 1 294 ? 9.523 24.188 19.781 1 98 294 ALA A N 1
ATOM 2279 C CA . ALA A 1 294 ? 8.906 24.141 21.109 1 98 294 ALA A CA 1
ATOM 2280 C C . ALA A 1 294 ? 8.031 22.891 21.25 1 98 294 ALA A C 1
ATOM 2282 O O . ALA A 1 294 ? 7.738 22.219 20.266 1 98 294 ALA A O 1
ATOM 2283 N N . ARG A 1 295 ? 7.656 22.578 22.484 1 97.44 295 ARG A N 1
ATOM 2284 C CA . ARG A 1 295 ? 6.723 21.5 22.766 1 97.44 295 ARG A CA 1
ATOM 2285 C C . ARG A 1 295 ? 5.395 22.031 23.281 1 97.44 295 ARG A C 1
ATOM 2287 O O . ARG A 1 295 ? 4.391 21.328 23.281 1 97.44 295 ARG A O 1
ATOM 2294 N N . ALA A 1 296 ? 5.422 23.234 23.734 1 97.5 296 ALA A N 1
ATOM 2295 C CA . ALA A 1 296 ? 4.242 23.938 24.219 1 97.5 296 ALA A CA 1
ATOM 2296 C C . ALA A 1 296 ? 4.418 25.453 24.078 1 97.5 296 ALA A C 1
ATOM 2298 O O . ALA A 1 296 ? 5.543 25.938 23.969 1 97.5 296 ALA A O 1
ATOM 2299 N N . LEU A 1 297 ? 3.314 26.156 24 1 98.19 297 LEU A N 1
ATOM 2300 C CA . LEU A 1 297 ? 3.416 27.609 23.906 1 98.19 297 LEU A CA 1
ATOM 2301 C C . LEU A 1 297 ? 2.193 28.281 24.516 1 98.19 297 LEU A C 1
ATOM 2303 O O . LEU A 1 297 ? 1.165 27.641 24.734 1 98.19 297 LEU A O 1
ATOM 2307 N N . ARG A 1 298 ? 2.34 29.484 24.891 1 97.88 298 ARG A N 1
ATOM 2308 C CA . ARG A 1 298 ? 1.281 30.375 25.344 1 97.88 298 ARG A CA 1
ATOM 2309 C C . ARG A 1 298 ? 1.339 31.703 24.609 1 97.88 298 ARG A C 1
ATOM 2311 O O . ARG A 1 298 ? 2.402 32.312 24.516 1 97.88 298 ARG A O 1
ATOM 2318 N N . LEU A 1 299 ? 0.294 32.031 24 1 98.06 299 LEU A N 1
ATOM 2319 C CA . LEU A 1 299 ? 0.16 33.312 23.281 1 98.06 299 LEU A CA 1
ATOM 2320 C C . LEU A 1 299 ? -0.863 34.219 23.969 1 98.06 299 LEU A C 1
ATOM 2322 O O . LEU A 1 299 ? -1.996 33.781 24.219 1 98.06 299 LEU A O 1
ATOM 2326 N N . GLU A 1 300 ? -0.467 35.406 24.281 1 96.88 300 GLU A N 1
ATOM 2327 C CA . GLU A 1 300 ? -1.339 36.375 24.938 1 96.88 300 GLU A CA 1
ATOM 2328 C C . GLU A 1 300 ? -1.404 37.688 24.141 1 96.88 300 GLU A C 1
ATOM 2330 O O . GLU A 1 300 ? -0.585 38.594 24.344 1 96.88 300 GLU A O 1
ATOM 2335 N N . PRO A 1 301 ? -2.393 37.812 23.312 1 97.06 301 PRO A N 1
ATOM 2336 C CA . PRO A 1 301 ? -2.568 39.094 22.625 1 97.06 301 PRO A CA 1
ATOM 2337 C C . PRO A 1 301 ? -2.99 40.219 23.562 1 97.06 301 PRO A C 1
ATOM 2339 O O . PRO A 1 301 ? -3.875 40 24.406 1 97.06 301 PRO A O 1
ATOM 2342 N N . LEU A 1 302 ? -2.416 41.344 23.438 1 95.75 302 LEU A N 1
ATOM 2343 C CA . LEU A 1 302 ? -2.746 42.5 24.25 1 95.75 302 LEU A CA 1
ATOM 2344 C C . LEU A 1 302 ? -3.541 43.531 23.453 1 95.75 302 LEU A C 1
ATOM 2346 O O . LEU A 1 302 ? -4.273 44.312 24.031 1 95.75 302 LEU A O 1
ATOM 2350 N N . SER A 1 303 ? -3.379 43.438 22.141 1 93.56 303 SER A N 1
ATOM 2351 C CA . SER A 1 303 ? -4.199 44.281 21.281 1 93.56 303 SER A CA 1
ATOM 2352 C C . SER A 1 303 ? -5.672 43.906 21.375 1 93.56 303 SER A C 1
ATOM 2354 O O . SER A 1 303 ? -6.012 42.719 21.5 1 93.56 303 SER A O 1
ATOM 2356 N N . THR A 1 304 ? -6.5 44.875 21.25 1 88.5 304 THR A N 1
ATOM 2357 C CA . THR A 1 304 ? -7.93 44.656 21.438 1 88.5 304 THR A CA 1
ATOM 2358 C C . THR A 1 304 ? -8.547 44 20.203 1 88.5 304 THR A C 1
ATOM 2360 O O . THR A 1 304 ? -9.547 43.281 20.312 1 88.5 304 THR A O 1
ATOM 2363 N N . ALA A 1 305 ? -8.031 44.344 19.094 1 89.5 305 ALA A N 1
ATOM 2364 C CA . ALA A 1 305 ? -8.578 43.781 17.859 1 89.5 305 ALA A CA 1
ATOM 2365 C C . ALA A 1 305 ? -7.59 42.812 17.219 1 89.5 305 ALA A C 1
ATOM 2367 O O . ALA A 1 305 ? -6.375 43 17.297 1 89.5 305 ALA A O 1
ATOM 2368 N N . GLY A 1 306 ? -8.148 41.812 16.656 1 93.06 306 GLY A N 1
ATOM 2369 C CA . GLY A 1 306 ? -7.309 40.844 15.953 1 93.06 306 GLY A CA 1
ATOM 2370 C C . GLY A 1 306 ? -8.031 39.531 15.641 1 93.06 306 GLY A C 1
ATOM 2371 O O . GLY A 1 306 ? -9.211 39.375 15.961 1 93.06 306 GLY A O 1
ATOM 2372 N N . VAL A 1 307 ? -7.293 38.719 14.898 1 95.69 307 VAL A N 1
ATOM 2373 C CA . VAL A 1 307 ? -7.84 37.438 14.508 1 95.69 307 VAL A CA 1
ATOM 2374 C C . VAL A 1 307 ? -6.848 36.312 14.852 1 95.69 307 VAL A C 1
ATOM 2376 O O . VAL A 1 307 ? -5.633 36.5 14.742 1 95.69 307 VAL A O 1
ATOM 2379 N N . MET A 1 308 ? -7.367 35.25 15.367 1 96.94 308 MET A N 1
ATOM 2380 C CA . MET A 1 308 ? -6.598 34.031 15.57 1 96.94 308 MET A CA 1
ATOM 2381 C C . MET A 1 308 ? -7.223 32.844 14.82 1 96.94 308 MET A C 1
ATOM 2383 O O . MET A 1 308 ? -8.445 32.719 14.758 1 96.94 308 MET A O 1
ATOM 2387 N N . THR A 1 309 ? -6.359 32.031 14.242 1 97.62 309 THR A N 1
ATOM 2388 C CA . THR A 1 309 ? -6.867 30.891 13.5 1 97.62 309 THR A CA 1
ATOM 2389 C C . THR A 1 309 ? -6.16 29.609 13.93 1 97.62 309 THR A C 1
ATOM 2391 O O . THR A 1 309 ? -4.977 29.641 14.273 1 97.62 309 THR A O 1
ATOM 2394 N N . VAL A 1 310 ? -6.906 28.578 13.992 1 97.69 310 VAL A N 1
ATOM 2395 C CA . VAL A 1 310 ? -6.414 27.219 14.188 1 97.69 310 VAL A CA 1
ATOM 2396 C C . VAL A 1 310 ? -6.797 26.344 12.992 1 97.69 310 VAL A C 1
ATOM 2398 O O . VAL A 1 310 ? -7.98 26.125 12.734 1 97.69 310 VAL A O 1
ATOM 2401 N N . ASP A 1 311 ? -5.828 25.906 12.32 1 96.44 311 ASP A N 1
ATOM 2402 C CA . ASP A 1 311 ? -6.012 25.141 11.094 1 96.44 311 ASP A CA 1
ATOM 2403 C C . ASP A 1 311 ? -6.883 25.891 10.094 1 96.44 311 ASP A C 1
ATOM 2405 O O . ASP A 1 311 ? -7.746 25.297 9.445 1 96.44 311 ASP A O 1
ATOM 2409 N N . GLY A 1 312 ? -6.758 27.156 10.133 1 92.56 312 GLY A N 1
ATOM 2410 C CA . GLY A 1 312 ? -7.461 27.984 9.172 1 92.56 312 GLY A CA 1
ATOM 2411 C C . GLY A 1 312 ? -8.836 28.422 9.656 1 92.56 312 GLY A C 1
ATOM 2412 O O . GLY A 1 312 ? -9.5 29.234 9 1 92.56 312 GLY A O 1
ATOM 2413 N N . GLU A 1 313 ? -9.25 27.938 10.742 1 92.88 313 GLU A N 1
ATOM 2414 C CA . GLU A 1 313 ? -10.562 28.281 11.281 1 92.88 313 GLU A CA 1
ATOM 2415 C C . GLU A 1 313 ? -10.461 29.375 12.344 1 92.88 313 GLU A C 1
ATOM 2417 O O . GLU A 1 313 ? -9.57 29.328 13.195 1 92.88 313 GLU A O 1
ATOM 2422 N N . ARG A 1 314 ? -11.367 30.312 12.258 1 95 314 ARG A N 1
ATOM 2423 C CA . ARG A 1 314 ? -11.391 31.406 13.234 1 95 314 ARG A CA 1
ATOM 2424 C C . ARG A 1 314 ? -11.734 30.875 14.625 1 95 314 ARG A C 1
ATOM 2426 O O . ARG A 1 314 ? -12.648 30.062 14.781 1 95 314 ARG A O 1
ATOM 2433 N N . VAL A 1 315 ? -11.008 31.344 15.602 1 96.31 315 VAL A N 1
ATOM 2434 C CA . VAL A 1 315 ? -11.281 30.969 16.984 1 96.31 315 VAL A CA 1
ATOM 2435 C C . VAL A 1 315 ? -11.414 32.219 17.844 1 96.31 315 VAL A C 1
ATOM 2437 O O . VAL A 1 315 ? -11.219 33.344 17.344 1 96.31 315 VAL A O 1
ATOM 2440 N N . GLU A 1 316 ? -11.766 31.984 19.094 1 96.06 316 GLU A N 1
ATOM 2441 C CA . GLU A 1 316 ? -11.898 33.094 20.031 1 96.06 316 GLU A CA 1
ATOM 2442 C C . GLU A 1 316 ? -10.586 33.844 20.188 1 96.06 316 GLU A C 1
ATOM 2444 O O . GLU A 1 316 ? -9.523 33.219 20.312 1 96.06 316 GLU A O 1
ATOM 2449 N N . TYR A 1 317 ? -10.75 35.188 20.156 1 96.81 317 TYR A N 1
ATOM 2450 C CA . TYR A 1 317 ? -9.586 36.031 20.312 1 96.81 317 TYR A CA 1
ATOM 2451 C C . TYR A 1 317 ? -9.25 36.25 21.781 1 96.81 317 TYR A C 1
ATOM 2453 O O . TYR A 1 317 ? -10.117 36.625 22.578 1 96.81 317 TYR A O 1
ATOM 2461 N N . GLY A 1 318 ? -8.078 35.906 22.203 1 96.44 318 GLY A N 1
ATOM 2462 C CA . GLY A 1 318 ? -7.605 36 23.562 1 96.44 318 GLY A CA 1
ATOM 2463 C C . GLY A 1 318 ? -6.434 35.094 23.875 1 96.44 318 GLY A C 1
ATOM 2464 O O . GLY A 1 318 ? -5.879 34.469 22.969 1 96.44 318 GLY A O 1
ATOM 2465 N N . PRO A 1 319 ? -6.055 35.156 25.094 1 96.69 319 PRO A N 1
ATOM 2466 C CA . PRO A 1 319 ? -4.949 34.25 25.469 1 96.69 319 PRO A CA 1
ATOM 2467 C C . PRO A 1 319 ? -5.254 32.781 25.203 1 96.69 319 PRO A C 1
ATOM 2469 O O . PRO A 1 319 ? -6.387 32.344 25.391 1 96.69 319 PRO A O 1
ATOM 2472 N N . LEU A 1 320 ? -4.242 32.125 24.688 1 97.19 320 LEU A N 1
ATOM 2473 C CA . LEU A 1 320 ? -4.402 30.688 24.469 1 97.19 320 LEU A CA 1
ATOM 2474 C C . LEU A 1 320 ? -3.09 29.953 24.703 1 97.19 320 LEU A C 1
ATOM 2476 O O . LEU A 1 320 ? -2.029 30.562 24.781 1 97.19 320 LEU A O 1
ATOM 2480 N N . GLN A 1 321 ? -3.15 28.656 24.906 1 97.38 321 GLN A N 1
ATOM 2481 C CA . GLN A 1 321 ? -1.973 27.812 25.078 1 97.38 321 GLN A CA 1
ATOM 2482 C C . GLN A 1 321 ? -2.119 26.5 24.297 1 97.38 321 GLN A C 1
ATOM 2484 O O . GLN A 1 321 ? -3.234 26.078 24 1 97.38 321 GLN A O 1
ATOM 2489 N N . ALA A 1 322 ? -1.031 25.984 23.906 1 97.81 322 ALA A N 1
ATOM 2490 C CA . ALA A 1 322 ? -1.016 24.797 23.078 1 97.81 322 ALA A CA 1
ATOM 2491 C C . ALA A 1 322 ? 0.079 23.828 23.516 1 97.81 322 ALA A C 1
ATOM 2493 O O . ALA A 1 322 ? 1.127 24.25 24.016 1 97.81 322 ALA A O 1
ATOM 2494 N N . GLN A 1 323 ? -0.173 22.594 23.391 1 96.94 323 GLN A N 1
ATOM 2495 C CA . GLN A 1 323 ? 0.791 21.531 23.672 1 96.94 323 GLN A CA 1
ATOM 2496 C C . GLN A 1 323 ? 0.744 20.453 22.578 1 96.94 323 GLN A C 1
ATOM 2498 O O . GLN A 1 323 ? -0.336 20.062 22.141 1 96.94 323 GLN A O 1
ATOM 2503 N N . VAL A 1 324 ? 1.897 19.969 22.234 1 97.25 324 VAL A N 1
ATOM 2504 C CA . VAL A 1 324 ? 1.967 18.938 21.188 1 97.25 324 VAL A CA 1
ATOM 2505 C C . VAL A 1 324 ? 1.833 17.547 21.828 1 97.25 324 VAL A C 1
ATOM 2507 O O . VAL A 1 324 ? 2.398 17.297 22.891 1 97.25 324 VAL A O 1
ATOM 2510 N N . HIS A 1 325 ? 1.055 16.719 21.297 1 96.44 325 HIS A N 1
ATOM 2511 C CA . HIS A 1 325 ? 0.948 15.289 21.594 1 96.44 325 HIS A CA 1
ATOM 2512 C C . HIS A 1 325 ? 1.437 14.445 20.422 1 96.44 325 HIS A C 1
ATOM 2514 O O . HIS A 1 325 ? 0.772 14.367 19.391 1 96.44 325 HIS A O 1
ATOM 2520 N N . ARG A 1 326 ? 2.494 13.734 20.609 1 95.75 326 ARG A N 1
ATOM 2521 C CA . ARG A 1 326 ? 3.229 13.109 19.516 1 95.75 326 ARG A CA 1
ATOM 2522 C C . ARG A 1 326 ? 2.523 11.844 19.047 1 95.75 326 ARG A C 1
ATOM 2524 O O . ARG A 1 326 ? 2.176 10.977 19.859 1 95.75 326 ARG A O 1
ATOM 2531 N N . GLY A 1 327 ? 2.273 11.773 17.812 1 94.5 327 GLY A N 1
ATOM 2532 C CA . GLY A 1 327 ? 1.881 10.547 17.141 1 94.5 327 GLY A CA 1
ATOM 2533 C C . GLY A 1 327 ? 0.551 10 17.625 1 94.5 327 GLY A C 1
ATOM 2534 O O . GLY A 1 327 ? 0.38 8.781 17.734 1 94.5 327 GLY A O 1
ATOM 2535 N N . VAL A 1 328 ? -0.352 10.836 17.891 1 94.69 328 VAL A N 1
ATOM 2536 C CA . VAL A 1 328 ? -1.61 10.398 18.5 1 94.69 328 VAL A CA 1
ATOM 2537 C C . VAL A 1 328 ? -2.564 9.922 17.406 1 94.69 328 VAL A C 1
ATOM 2539 O O . VAL A 1 328 ? -3.314 8.961 17.609 1 94.69 328 VAL A O 1
ATOM 2542 N N . ALA A 1 329 ? -2.525 10.516 16.281 1 95.19 329 ALA A N 1
ATOM 2543 C CA . ALA A 1 329 ? -3.432 10.188 15.188 1 95.19 329 ALA A CA 1
ATOM 2544 C C . ALA A 1 329 ? -2.691 9.477 14.062 1 95.19 329 ALA A C 1
ATOM 2546 O O . ALA A 1 329 ? -1.479 9.266 14.141 1 95.19 329 ALA A O 1
ATOM 2547 N N . GLN A 1 330 ? -3.514 8.977 13.141 1 89.38 330 GLN A N 1
ATOM 2548 C CA . GLN A 1 330 ? -2.945 8.289 11.984 1 89.38 330 GLN A CA 1
ATOM 2549 C C . GLN A 1 330 ? -3.402 8.945 10.68 1 89.38 330 GLN A C 1
ATOM 2551 O O . GLN A 1 330 ? -4.566 9.328 10.547 1 89.38 330 GLN A O 1
ATOM 2556 N N . VAL A 1 331 ? -2.441 9.102 9.852 1 86.19 331 VAL A N 1
ATOM 2557 C CA . VAL A 1 331 ? -2.756 9.68 8.555 1 86.19 331 VAL A CA 1
ATOM 2558 C C . VAL A 1 331 ? -2.297 8.734 7.445 1 86.19 331 VAL A C 1
ATOM 2560 O O . VAL A 1 331 ? -1.25 8.094 7.559 1 86.19 331 VAL A O 1
ATOM 2563 N N . LEU A 1 332 ? -3.113 8.492 6.566 1 74.44 332 LEU A N 1
ATOM 2564 C CA . LEU A 1 332 ? -2.809 7.613 5.441 1 74.44 332 LEU A CA 1
ATOM 2565 C C . LEU A 1 332 ? -1.903 8.312 4.434 1 74.44 332 LEU A C 1
ATOM 2567 O O . LEU A 1 332 ? -2.156 9.461 4.059 1 74.44 332 LEU A O 1
ATOM 2571 N N . TYR A 1 333 ? -0.657 7.578 4.543 1 62.22 333 TYR A N 1
ATOM 2572 C CA . TYR A 1 333 ? 0.299 8.086 3.566 1 62.22 333 TYR A CA 1
ATOM 2573 C C . TYR A 1 333 ? 0.774 6.969 2.641 1 62.22 333 TYR A C 1
ATOM 2575 O O . TYR A 1 333 ? 0.703 5.789 2.992 1 62.22 333 TYR A O 1
ATOM 2583 N N . LEU A 1 334 ? 1.14 7.141 1.578 1 51.56 334 LEU A N 1
ATOM 2584 C CA . LEU A 1 334 ? 1.829 6.195 0.704 1 51.56 334 LEU A CA 1
ATOM 2585 C C . LEU A 1 334 ? 3.309 6.102 1.064 1 51.56 334 LEU A C 1
ATOM 2587 O O . LEU A 1 334 ? 3.986 7.125 1.194 1 51.56 334 LEU A O 1
ATOM 2591 N N . LYS A 1 335 ? 3.697 5.074 2.184 1 44.94 335 LYS A N 1
ATOM 2592 C CA . LYS A 1 335 ? 5.133 4.969 2.422 1 44.94 335 LYS A CA 1
ATOM 2593 C C . LYS A 1 335 ? 5.801 4.07 1.382 1 44.94 335 LYS A C 1
ATOM 2595 O O . LYS A 1 335 ? 5.195 3.105 0.909 1 44.94 335 LYS A O 1
ATOM 2600 N N . HIS A 1 336 ? 6.98 4.402 0.896 1 37.69 336 HIS A N 1
ATOM 2601 C CA . HIS A 1 336 ? 7.844 3.65 -0.005 1 37.69 336 HIS A CA 1
ATOM 2602 C C . HIS A 1 336 ? 8.664 2.611 0.756 1 37.69 336 HIS A C 1
ATOM 2604 O O . HIS A 1 336 ? 9.164 2.889 1.847 1 37.69 336 HIS A O 1
ATOM 2610 N N . TYR A 1 337 ? 8.336 1.323 0.937 1 33.78 337 TYR A N 1
ATOM 2611 C CA . TYR A 1 337 ? 9.367 0.411 1.422 1 33.78 337 TYR A CA 1
ATOM 2612 C C . TYR A 1 337 ? 10.617 0.486 0.553 1 33.78 337 TYR A C 1
ATOM 2614 O O . TYR A 1 337 ? 10.539 0.362 -0.672 1 33.78 337 TYR A O 1
ATOM 2622 N N . THR A 1 338 ? 11.57 1.408 0.892 1 30.89 338 THR A N 1
ATOM 2623 C CA . THR A 1 338 ? 12.906 1.268 0.311 1 30.89 338 THR A CA 1
ATOM 2624 C C . THR A 1 338 ? 13.578 -0.011 0.803 1 30.89 338 THR A C 1
ATOM 2626 O O . THR A 1 338 ? 13.664 -0.247 2.01 1 30.89 338 THR A O 1
ATOM 2629 N N . THR A 1 339 ? 13.336 -1.169 0.26 1 30.11 339 THR A N 1
ATOM 2630 C CA . THR A 1 339 ? 14.312 -2.186 0.636 1 30.11 339 THR A CA 1
ATOM 2631 C C . THR A 1 339 ? 15.734 -1.658 0.474 1 30.11 339 THR A C 1
ATOM 2633 O O . THR A 1 339 ? 16.141 -1.288 -0.628 1 30.11 339 THR A O 1
ATOM 2636 N N . THR A 1 340 ? 16.328 -0.824 1.365 1 25.55 340 THR A N 1
ATOM 2637 C CA . THR A 1 340 ? 17.766 -0.587 1.427 1 25.55 340 THR A CA 1
ATOM 2638 C C . THR A 1 340 ? 18.531 -1.905 1.387 1 25.55 340 THR A C 1
ATOM 2640 O O . THR A 1 340 ? 18.188 -2.854 2.094 1 25.55 340 THR A O 1
ATOM 2643 N N . GLN A 1 341 ? 19.156 -2.285 0.263 1 23.89 341 GLN A N 1
ATOM 2644 C CA . GLN A 1 341 ? 20.406 -3.051 0.307 1 23.89 341 GLN A CA 1
ATOM 2645 C C . GLN A 1 341 ? 21.328 -2.529 1.4 1 23.89 341 GLN A C 1
ATOM 2647 O O . GLN A 1 341 ? 21.719 -1.356 1.393 1 23.89 341 GLN A O 1
ATOM 2652 N N . SER A 1 342 ? 21.266 -2.861 2.734 1 21.48 342 SER A N 1
ATOM 2653 C CA . SER A 1 342 ? 22.625 -2.947 3.252 1 21.48 342 SER A CA 1
ATOM 2654 C C . SER A 1 342 ? 23.438 -3.969 2.473 1 21.48 342 SER A C 1
ATOM 2656 O O . SER A 1 342 ? 22.922 -5.008 2.061 1 21.48 342 SER A O 1
ATOM 2658 N N . PRO B 1 1 ? -5.422 16.438 -6.727 1 28.39 1 PRO B N 1
ATOM 2659 C CA . PRO B 1 1 ? -3.984 16.188 -6.637 1 28.39 1 PRO B CA 1
ATOM 2660 C C . PRO B 1 1 ? -3.656 14.992 -5.746 1 28.39 1 PRO B C 1
ATOM 2662 O O . PRO B 1 1 ? -4 14.984 -4.562 1 28.39 1 PRO B O 1
ATOM 2665 N N . VAL B 1 2 ? -3.975 13.805 -6.285 1 35.97 2 VAL B N 1
ATOM 2666 C CA . VAL B 1 2 ? -3.748 12.398 -5.973 1 35.97 2 VAL B CA 1
ATOM 2667 C C . VAL B 1 2 ? -2.33 12.211 -5.441 1 35.97 2 VAL B C 1
ATOM 2669 O O . VAL B 1 2 ? -1.415 12.945 -5.816 1 35.97 2 VAL B O 1
ATOM 2672 N N . ILE B 1 3 ? -2.25 11.789 -4.246 1 41.72 3 ILE B N 1
ATOM 2673 C CA . ILE B 1 3 ? -0.909 11.398 -3.818 1 41.72 3 ILE B CA 1
ATOM 2674 C C . ILE B 1 3 ? -0.063 11.039 -5.035 1 41.72 3 ILE B C 1
ATOM 2676 O O . ILE B 1 3 ? -0.388 10.102 -5.77 1 41.72 3 ILE B O 1
ATOM 2680 N N . LYS B 1 4 ? 0.394 12.078 -5.785 1 44.62 4 LYS B N 1
ATOM 2681 C CA . LYS B 1 4 ? 1.148 11.828 -7.012 1 44.62 4 LYS B CA 1
ATOM 2682 C C . LYS B 1 4 ? 2.42 11.031 -6.723 1 44.62 4 LYS B C 1
ATOM 2684 O O . LYS B 1 4 ? 3.305 11.508 -6.008 1 44.62 4 LYS B O 1
ATOM 2689 N N . ALA B 1 5 ? 2.17 9.758 -6.449 1 49.72 5 ALA B N 1
ATOM 2690 C CA . ALA B 1 5 ? 3.383 8.953 -6.586 1 49.72 5 ALA B CA 1
ATOM 2691 C C . ALA B 1 5 ? 4.004 9.133 -7.969 1 49.72 5 ALA B C 1
ATOM 2693 O O . ALA B 1 5 ? 3.291 9.219 -8.969 1 49.72 5 ALA B O 1
ATOM 2694 N N . GLU B 1 6 ? 5.152 9.836 -7.871 1 57.66 6 GLU B N 1
ATOM 2695 C CA . GLU B 1 6 ? 5.852 9.891 -9.156 1 57.66 6 GLU B CA 1
ATOM 2696 C C . GLU B 1 6 ? 6.25 8.492 -9.625 1 57.66 6 GLU B C 1
ATOM 2698 O O . GLU B 1 6 ? 6.777 7.695 -8.844 1 57.66 6 GLU B O 1
ATOM 2703 N N . PHE B 1 7 ? 5.629 8.078 -10.68 1 59 7 PHE B N 1
ATOM 2704 C CA . PHE B 1 7 ? 5.895 6.762 -11.242 1 59 7 PHE B CA 1
ATOM 2705 C C . PHE B 1 7 ? 6.625 6.879 -12.57 1 59 7 PHE B C 1
ATOM 2707 O O . PHE B 1 7 ? 6.363 7.801 -13.352 1 59 7 PHE B O 1
ATOM 2714 N N . SER B 1 8 ? 7.785 6.207 -12.508 1 66.06 8 SER B N 1
ATOM 2715 C CA . SER B 1 8 ? 8.406 6.016 -13.812 1 66.06 8 SER B CA 1
ATOM 2716 C C . SER B 1 8 ? 8.266 4.57 -14.281 1 66.06 8 SER B C 1
ATOM 2718 O O . SER B 1 8 ? 8.344 3.641 -13.477 1 66.06 8 SER B O 1
ATOM 2720 N N . ALA B 1 9 ? 7.801 4.367 -15.398 1 71.5 9 ALA B N 1
ATOM 2721 C CA . ALA B 1 9 ? 7.672 3.027 -15.969 1 71.5 9 ALA B CA 1
ATOM 2722 C C . ALA B 1 9 ? 8.398 2.93 -17.297 1 71.5 9 ALA B C 1
ATOM 2724 O O . ALA B 1 9 ? 8.336 3.85 -18.125 1 71.5 9 ALA B O 1
ATOM 2725 N N . SER B 1 10 ? 9.266 1.925 -17.391 1 76.75 10 SER B N 1
ATOM 2726 C CA . SER B 1 10 ? 9.883 1.592 -18.672 1 76.75 10 SER B CA 1
ATOM 2727 C C . SER B 1 10 ? 9.258 0.339 -19.266 1 76.75 10 SER B C 1
ATOM 2729 O O . SER B 1 10 ? 8.992 -0.634 -18.562 1 76.75 10 SER B O 1
ATOM 2731 N N . LEU B 1 11 ? 9.031 0.412 -20.562 1 78.5 11 LEU B N 1
ATOM 2732 C CA . LEU B 1 11 ? 8.375 -0.696 -21.25 1 78.5 11 LEU B CA 1
ATOM 2733 C C . LEU B 1 11 ? 9.375 -1.473 -22.109 1 78.5 11 LEU B C 1
ATOM 2735 O O . LEU B 1 11 ? 10.133 -0.879 -22.875 1 78.5 11 LEU B O 1
ATOM 2739 N N . LEU B 1 12 ? 9.422 -2.799 -21.891 1 82.69 12 LEU B N 1
ATOM 2740 C CA . LEU B 1 12 ? 10.156 -3.715 -22.766 1 82.69 12 LEU B CA 1
ATOM 2741 C C . LEU B 1 12 ? 9.211 -4.652 -23.5 1 82.69 12 LEU B C 1
ATOM 2743 O O . LEU B 1 12 ? 8.469 -5.414 -22.875 1 82.69 12 LEU B O 1
ATOM 2747 N N . GLN B 1 13 ? 9.203 -4.57 -24.75 1 83.5 13 GLN B N 1
ATOM 2748 C CA . GLN B 1 13 ? 8.305 -5.395 -25.547 1 83.5 13 GLN B CA 1
ATOM 2749 C C . GLN B 1 13 ? 9 -6.672 -26.016 1 83.5 13 GLN B C 1
ATOM 2751 O O . GLN B 1 13 ? 10.078 -6.613 -26.625 1 83.5 13 GLN B O 1
ATOM 2756 N N . ALA B 1 14 ? 8.375 -7.789 -25.672 1 86.19 14 ALA B N 1
ATOM 2757 C CA . ALA B 1 14 ? 8.883 -9.07 -26.156 1 86.19 14 ALA B CA 1
ATOM 2758 C C . ALA B 1 14 ? 8.258 -9.43 -27.5 1 86.19 14 ALA B C 1
ATOM 2760 O O . ALA B 1 14 ? 7.031 -9.5 -27.625 1 86.19 14 ALA B O 1
ATOM 2761 N N . SER B 1 15 ? 9.008 -9.656 -28.469 1 81.88 15 SER B N 1
ATOM 2762 C CA . SER B 1 15 ? 8.523 -9.828 -29.828 1 81.88 15 SER B CA 1
ATOM 2763 C C . SER B 1 15 ? 8.469 -11.305 -30.219 1 81.88 15 SER B C 1
ATOM 2765 O O . SER B 1 15 ? 7.789 -11.68 -31.172 1 81.88 15 SER B O 1
ATOM 2767 N N . ARG B 1 16 ? 9.164 -12.094 -29.562 1 82.62 16 ARG B N 1
ATOM 2768 C CA . ARG B 1 16 ? 9.219 -13.516 -29.891 1 82.62 16 ARG B CA 1
ATOM 2769 C C . ARG B 1 16 ? 9.172 -14.367 -28.641 1 82.62 16 ARG B C 1
ATOM 2771 O O . ARG B 1 16 ? 9.219 -13.844 -27.516 1 82.62 16 ARG B O 1
ATOM 2778 N N . GLN B 1 17 ? 9.023 -15.594 -28.953 1 83.69 17 GLN B N 1
ATOM 2779 C CA . GLN B 1 17 ? 9.07 -16.547 -27.844 1 83.69 17 GLN B CA 1
ATOM 2780 C C . GLN B 1 17 ? 10.422 -16.5 -27.125 1 83.69 17 GLN B C 1
ATOM 2782 O O . GLN B 1 17 ? 11.469 -16.453 -27.781 1 83.69 17 GLN B O 1
ATOM 2787 N N . ASN B 1 18 ? 10.516 -16.406 -25.828 1 89.94 18 ASN B N 1
ATOM 2788 C CA . ASN B 1 18 ? 11.695 -16.422 -24.969 1 89.94 18 ASN B CA 1
ATOM 2789 C C . ASN B 1 18 ? 12.461 -15.102 -25.031 1 89.94 18 ASN B C 1
ATOM 2791 O O . ASN B 1 18 ? 13.578 -15.008 -24.516 1 89.94 18 ASN B O 1
ATOM 2795 N N . HIS B 1 19 ? 11.812 -14.141 -25.703 1 91.31 19 HIS B N 1
ATOM 2796 C CA . HIS B 1 19 ? 12.469 -12.844 -25.75 1 91.31 19 HIS B CA 1
ATOM 2797 C C . HIS B 1 19 ? 12.477 -12.164 -24.391 1 91.31 19 HIS B C 1
ATOM 2799 O O . HIS B 1 19 ? 13.445 -11.5 -24.031 1 91.31 19 HIS B O 1
ATOM 2805 N N . ALA B 1 20 ? 11.422 -12.305 -23.703 1 92.38 20 ALA B N 1
ATOM 2806 C CA . ALA B 1 20 ? 11.359 -11.727 -22.359 1 92.38 20 ALA B CA 1
ATOM 2807 C C . ALA B 1 20 ? 12.453 -12.305 -21.469 1 92.38 20 ALA B C 1
ATOM 2809 O O . ALA B 1 20 ? 13.016 -11.594 -20.625 1 92.38 20 ALA B O 1
ATOM 2810 N N . ARG B 1 21 ? 12.727 -13.578 -21.688 1 94.81 21 ARG B N 1
ATOM 2811 C CA . ARG B 1 21 ? 13.812 -14.227 -20.953 1 94.81 21 ARG B CA 1
ATOM 2812 C C . ARG B 1 21 ? 15.148 -13.539 -21.234 1 94.81 21 ARG B C 1
ATOM 2814 O O . ARG B 1 21 ? 15.883 -13.203 -20.297 1 94.81 21 ARG B O 1
ATOM 2821 N N . ASP B 1 22 ? 15.398 -13.227 -22.453 1 94.19 22 ASP B N 1
ATOM 2822 C CA . ASP B 1 22 ? 16.641 -12.578 -22.844 1 94.19 22 ASP B CA 1
ATOM 2823 C C . ASP B 1 22 ? 16.719 -11.148 -22.312 1 94.19 22 ASP B C 1
ATOM 2825 O O . ASP B 1 22 ? 17.766 -10.719 -21.828 1 94.19 22 ASP B O 1
ATOM 2829 N N . LEU B 1 23 ? 15.633 -10.516 -22.375 1 91.5 23 LEU B N 1
ATOM 2830 C CA . LEU B 1 23 ? 15.578 -9.125 -21.953 1 91.5 23 LEU B CA 1
ATOM 2831 C C . LEU B 1 23 ? 15.883 -9 -20.469 1 91.5 23 LEU B C 1
ATOM 2833 O O . LEU B 1 23 ? 16.703 -8.164 -20.062 1 91.5 23 LEU B O 1
ATOM 2837 N N . VAL B 1 24 ? 15.312 -9.797 -19.656 1 93.81 24 VAL B N 1
ATOM 2838 C CA . VAL B 1 24 ? 15.477 -9.688 -18.203 1 93.81 24 VAL B CA 1
ATOM 2839 C C . VAL B 1 24 ? 16.859 -10.188 -17.812 1 93.81 24 VAL B C 1
ATOM 2841 O O . VAL B 1 24 ? 17.453 -9.688 -16.844 1 93.81 24 VAL B O 1
ATOM 2844 N N . ARG B 1 25 ? 17.375 -11.164 -18.547 1 93.69 25 ARG B N 1
ATOM 2845 C CA . ARG B 1 25 ? 18.703 -11.703 -18.281 1 93.69 25 ARG B CA 1
ATOM 2846 C C . ARG B 1 25 ? 19.766 -10.617 -18.391 1 93.69 25 ARG B C 1
ATOM 2848 O O . ARG B 1 25 ? 20.734 -10.617 -17.625 1 93.69 25 ARG B O 1
ATOM 2855 N N . SER B 1 26 ? 19.5 -9.609 -19.172 1 91.38 26 SER B N 1
ATOM 2856 C CA . SER B 1 26 ? 20.516 -8.602 -19.453 1 91.38 26 SER B CA 1
ATOM 2857 C C . SER B 1 26 ? 20.156 -7.262 -18.828 1 91.38 26 SER B C 1
ATOM 2859 O O . SER B 1 26 ? 21 -6.363 -18.734 1 91.38 26 SER B O 1
ATOM 2861 N N . ALA B 1 27 ? 19 -7.094 -18.328 1 90.12 27 ALA B N 1
ATOM 2862 C CA . ALA B 1 27 ? 18.516 -5.816 -17.797 1 90.12 27 ALA B CA 1
ATOM 2863 C C . ALA B 1 27 ? 19.172 -5.488 -16.469 1 90.12 27 ALA B C 1
ATOM 2865 O O . ALA B 1 27 ? 19.5 -6.391 -15.688 1 90.12 27 ALA B O 1
ATOM 2866 N N . ASP B 1 28 ? 19.406 -4.25 -16.219 1 90.25 28 ASP B N 1
ATOM 2867 C CA . ASP B 1 28 ? 19.812 -3.801 -14.891 1 90.25 28 ASP B CA 1
ATOM 2868 C C . ASP B 1 28 ? 18.625 -3.688 -13.945 1 90.25 28 ASP B C 1
ATOM 2870 O O . ASP B 1 28 ? 17.859 -2.727 -14.023 1 90.25 28 ASP B O 1
ATOM 2874 N N . LEU B 1 29 ? 18.531 -4.609 -13.039 1 89.44 29 LEU B N 1
ATOM 2875 C CA . LEU B 1 29 ? 17.328 -4.707 -12.203 1 89.44 29 LEU B CA 1
ATOM 2876 C C . LEU B 1 29 ? 17.469 -3.816 -10.969 1 89.44 29 LEU B C 1
ATOM 2878 O O . LEU B 1 29 ? 16.5 -3.629 -10.227 1 89.44 29 LEU B O 1
ATOM 2882 N N . THR B 1 30 ? 18.594 -3.223 -10.727 1 85.06 30 THR B N 1
ATOM 2883 C CA . THR B 1 30 ? 18.844 -2.434 -9.523 1 85.06 30 THR B CA 1
ATOM 2884 C C . THR B 1 30 ? 18.062 -1.123 -9.57 1 85.06 30 THR B C 1
ATOM 2886 O O . THR B 1 30 ? 17.812 -0.506 -8.531 1 85.06 30 THR B O 1
ATOM 2889 N N . GLN B 1 31 ? 17.625 -0.769 -10.719 1 79.94 31 GLN B N 1
ATOM 2890 C CA . GLN B 1 31 ? 16.969 0.523 -10.852 1 79.94 31 GLN B CA 1
ATOM 2891 C C . GLN B 1 31 ? 15.453 0.381 -10.727 1 79.94 31 GLN B C 1
ATOM 2893 O O . GLN B 1 31 ? 14.727 1.38 -10.688 1 79.94 31 GLN B O 1
ATOM 2898 N N . TRP B 1 32 ? 15.102 -0.859 -10.742 1 81.69 32 TRP B N 1
ATOM 2899 C CA . TRP B 1 32 ? 13.664 -1.081 -10.773 1 81.69 32 TRP B CA 1
ATOM 2900 C C . TRP B 1 32 ? 13.164 -1.605 -9.43 1 81.69 32 TRP B C 1
ATOM 2902 O O . TRP B 1 32 ? 13.805 -2.459 -8.812 1 81.69 32 TRP B O 1
ATOM 2912 N N . ASP B 1 33 ? 12.023 -1.1 -9.008 1 77.19 33 ASP B N 1
ATOM 2913 C CA . ASP B 1 33 ? 11.43 -1.537 -7.746 1 77.19 33 ASP B CA 1
ATOM 2914 C C . ASP B 1 33 ? 10.609 -2.807 -7.938 1 77.19 33 ASP B C 1
ATOM 2916 O O . ASP B 1 33 ? 10.414 -3.578 -6.996 1 77.19 33 ASP B O 1
ATOM 2920 N N . ALA B 1 34 ? 10.109 -2.953 -9.195 1 82.75 34 ALA B N 1
ATOM 2921 C CA . ALA B 1 34 ? 9.32 -4.141 -9.492 1 82.75 34 ALA B CA 1
ATOM 2922 C C . ALA B 1 34 ? 9.305 -4.43 -10.992 1 82.75 34 ALA B C 1
ATOM 2924 O O . ALA B 1 34 ? 9.555 -3.537 -11.805 1 82.75 34 ALA B O 1
ATOM 2925 N N . LEU B 1 35 ? 9.117 -5.652 -11.312 1 86.94 35 LEU B N 1
ATOM 2926 C CA . LEU B 1 35 ? 8.875 -6.105 -12.68 1 86.94 35 LEU B CA 1
ATOM 2927 C C . LEU B 1 35 ? 7.414 -6.48 -12.883 1 86.94 35 LEU B C 1
ATOM 2929 O O . LEU B 1 35 ? 6.879 -7.324 -12.156 1 86.94 35 LEU B O 1
ATOM 2933 N N . VAL B 1 36 ? 6.785 -5.812 -13.805 1 81.81 36 VAL B N 1
ATOM 2934 C CA . VAL B 1 36 ? 5.367 -6.07 -14.047 1 81.81 36 VAL B CA 1
ATOM 2935 C C . VAL B 1 36 ? 5.18 -6.688 -15.43 1 81.81 36 VAL B C 1
ATOM 2937 O O . VAL B 1 36 ? 5.676 -6.16 -16.422 1 81.81 36 VAL B O 1
ATOM 2940 N N . VAL B 1 37 ? 4.543 -7.824 -15.469 1 84.69 37 VAL B N 1
ATOM 2941 C CA . VAL B 1 37 ? 4.262 -8.508 -16.719 1 84.69 37 VAL B CA 1
ATOM 2942 C C . VAL B 1 37 ? 2.824 -8.227 -17.156 1 84.69 37 VAL B C 1
ATOM 2944 O O . VAL B 1 37 ? 1.883 -8.469 -16.391 1 84.69 37 VAL B O 1
ATOM 2947 N N . LEU B 1 38 ? 2.744 -7.625 -18.297 1 79.31 38 LEU B N 1
ATOM 2948 C CA . LEU B 1 38 ? 1.434 -7.352 -18.875 1 79.31 38 LEU B CA 1
ATOM 2949 C C . LEU B 1 38 ? 1.085 -8.383 -19.938 1 79.31 38 LEU B C 1
ATOM 2951 O O . LEU B 1 38 ? 1.191 -8.102 -21.141 1 79.31 38 LEU B O 1
ATOM 2955 N N . SER B 1 39 ? 0.729 -9.484 -19.547 1 80.06 39 SER B N 1
ATOM 2956 C CA . SER B 1 39 ? 0.385 -10.625 -20.391 1 80.06 39 SER B CA 1
ATOM 2957 C C . SER B 1 39 ? -0.14 -11.789 -19.547 1 80.06 39 SER B C 1
ATOM 2959 O O . SER B 1 39 ? -0.852 -11.578 -18.562 1 80.06 39 SER B O 1
ATOM 2961 N N . GLY B 1 40 ? 0.215 -12.953 -20.031 1 80.69 40 GLY B N 1
ATOM 2962 C CA . GLY B 1 40 ? -0.234 -14.133 -19.312 1 80.69 40 GLY B CA 1
ATOM 2963 C C . GLY B 1 40 ? 0.891 -14.859 -18.609 1 80.69 40 GLY B C 1
ATOM 2964 O O . GLY B 1 40 ? 1.999 -14.328 -18.484 1 80.69 40 GLY B O 1
ATOM 2965 N N . ASP B 1 41 ? 0.571 -16.031 -18.109 1 90.44 41 ASP B N 1
ATOM 2966 C CA . ASP B 1 41 ? 1.49 -16.859 -17.328 1 90.44 41 ASP B CA 1
ATOM 2967 C C . ASP B 1 41 ? 2.697 -17.266 -18.172 1 90.44 41 ASP B C 1
ATOM 2969 O O . ASP B 1 41 ? 3.791 -17.469 -17.641 1 90.44 41 ASP B O 1
ATOM 2973 N N . GLY B 1 42 ? 2.531 -17.359 -19.469 1 91.5 42 GLY B N 1
ATOM 2974 C CA . GLY B 1 42 ? 3.641 -17.734 -20.328 1 91.5 42 GLY B CA 1
ATOM 2975 C C . GLY B 1 42 ? 4.781 -16.734 -20.297 1 91.5 42 GLY B C 1
ATOM 2976 O O . GLY B 1 42 ? 5.949 -17.125 -20.234 1 91.5 42 GLY B O 1
ATOM 2977 N N . LEU B 1 43 ? 4.426 -15.461 -20.422 1 90.69 43 LEU B N 1
ATOM 2978 C CA . LEU B 1 43 ? 5.449 -14.422 -20.359 1 90.69 43 LEU B CA 1
ATOM 2979 C C . LEU B 1 43 ? 6.125 -14.406 -19 1 90.69 43 LEU B C 1
ATOM 2981 O O . LEU B 1 43 ? 7.34 -14.203 -18.906 1 90.69 43 LEU B O 1
ATOM 2985 N N . LEU B 1 44 ? 5.344 -14.562 -18 1 92.56 44 LEU B N 1
ATOM 2986 C CA . LEU B 1 44 ? 5.926 -14.617 -16.672 1 92.56 44 LEU B CA 1
ATOM 2987 C C . LEU B 1 44 ? 6.891 -15.797 -16.547 1 92.56 44 LEU B C 1
ATOM 2989 O O . LEU B 1 44 ? 7.922 -15.688 -15.875 1 92.56 44 LEU B O 1
ATOM 2993 N N . PHE B 1 45 ? 6.539 -16.906 -17.172 1 95.44 45 PHE B N 1
ATOM 2994 C CA . PHE B 1 45 ? 7.418 -18.062 -17.203 1 95.44 45 PHE B CA 1
ATOM 2995 C C . PHE B 1 45 ? 8.766 -17.703 -17.797 1 95.44 45 PHE B C 1
ATOM 2997 O O . PHE B 1 45 ? 9.812 -18.062 -17.25 1 95.44 45 PHE B O 1
ATOM 3004 N N . GLU B 1 46 ? 8.789 -17 -18.859 1 95.88 46 GLU B N 1
ATOM 3005 C CA . GLU B 1 46 ? 10.023 -16.531 -19.484 1 95.88 46 GLU B CA 1
ATOM 3006 C C . GLU B 1 46 ? 10.812 -15.625 -18.547 1 95.88 46 GLU B C 1
ATOM 3008 O O . GLU B 1 46 ? 12.023 -15.766 -18.406 1 95.88 46 GLU B O 1
ATOM 3013 N N . VAL B 1 47 ? 10.078 -14.742 -17.906 1 95.25 47 VAL B N 1
ATOM 3014 C CA . VAL B 1 47 ? 10.711 -13.758 -17.031 1 95.25 47 VAL B CA 1
ATOM 3015 C C . VAL B 1 47 ? 11.367 -14.469 -15.852 1 95.25 47 VAL B C 1
ATOM 3017 O O . VAL B 1 47 ? 12.539 -14.211 -15.539 1 95.25 47 VAL B O 1
ATOM 3020 N N . VAL B 1 48 ? 10.656 -15.367 -15.203 1 96.56 48 VAL B N 1
ATOM 3021 C CA . VAL B 1 48 ? 11.172 -16.078 -14.039 1 96.56 48 VAL B CA 1
ATOM 3022 C C . VAL B 1 48 ? 12.422 -16.875 -14.43 1 96.56 48 VAL B C 1
ATOM 3024 O O . VAL B 1 48 ? 13.438 -16.812 -13.734 1 96.56 48 VAL B O 1
ATOM 3027 N N . ASN B 1 49 ? 12.344 -17.609 -15.477 1 97.12 49 ASN B N 1
ATOM 3028 C CA . ASN B 1 49 ? 13.5 -18.391 -15.906 1 97.12 49 ASN B CA 1
ATOM 3029 C C . ASN B 1 49 ? 14.648 -17.484 -16.359 1 97.12 49 ASN B C 1
ATOM 3031 O O . ASN B 1 49 ? 15.82 -17.828 -16.172 1 97.12 49 ASN B O 1
ATOM 3035 N N . GLY B 1 50 ? 14.336 -16.328 -16.938 1 96.44 50 GLY B N 1
ATOM 3036 C CA . GLY B 1 50 ? 15.359 -15.352 -17.25 1 96.44 50 GLY B CA 1
ATOM 3037 C C . GLY B 1 50 ? 16.062 -14.828 -16.016 1 96.44 50 GLY B C 1
ATOM 3038 O O . GLY B 1 50 ? 17.281 -14.656 -16.016 1 96.44 50 GLY B O 1
ATOM 3039 N N . LEU B 1 51 ? 15.289 -14.539 -14.992 1 96.12 51 LEU B N 1
ATOM 3040 C CA . LEU B 1 51 ? 15.852 -14.078 -13.727 1 96.12 51 LEU B CA 1
ATOM 3041 C C . LEU B 1 51 ? 16.766 -15.148 -13.125 1 96.12 51 LEU B C 1
ATOM 3043 O O . LEU B 1 51 ? 17.859 -14.828 -12.633 1 96.12 51 LEU B O 1
ATOM 3047 N N . MET B 1 52 ? 16.375 -16.391 -13.266 1 95.75 52 MET B N 1
ATOM 3048 C CA . MET B 1 52 ? 17.109 -17.5 -12.664 1 95.75 52 MET B CA 1
ATOM 3049 C C . MET B 1 52 ? 18.359 -17.812 -13.469 1 95.75 52 MET B C 1
ATOM 3051 O O . MET B 1 52 ? 19.281 -18.469 -12.969 1 95.75 52 MET B O 1
ATOM 3055 N N . ASP B 1 53 ? 18.422 -17.359 -14.672 1 94.62 53 ASP B N 1
ATOM 3056 C CA . ASP B 1 53 ? 19.578 -17.578 -15.531 1 94.62 53 ASP B CA 1
ATOM 3057 C C . ASP B 1 53 ? 20.703 -16.594 -15.211 1 94.62 53 ASP B C 1
ATOM 3059 O O . ASP B 1 53 ? 21.844 -16.781 -15.641 1 94.62 53 ASP B O 1
ATOM 3063 N N . ARG B 1 54 ? 20.438 -15.602 -14.438 1 95.06 54 ARG B N 1
ATOM 3064 C CA . ARG B 1 54 ? 21.406 -14.555 -14.148 1 95.06 54 ARG B CA 1
ATOM 3065 C C . ARG B 1 54 ? 22.438 -15.031 -13.141 1 95.06 54 ARG B C 1
ATOM 3067 O O . ARG B 1 54 ? 22.141 -15.844 -12.266 1 95.06 54 ARG B O 1
ATOM 3074 N N . PRO B 1 55 ? 23.625 -14.453 -13.281 1 92.81 55 PRO B N 1
ATOM 3075 C CA . PRO B 1 55 ? 24.625 -14.742 -12.25 1 92.81 55 PRO B CA 1
ATOM 3076 C C . PRO B 1 55 ? 24.219 -14.266 -10.867 1 92.81 55 PRO B C 1
ATOM 3078 O O . PRO B 1 55 ? 24.562 -14.883 -9.859 1 92.81 55 PRO B O 1
ATOM 3081 N N . ASP B 1 56 ? 23.484 -13.188 -10.797 1 94.19 56 ASP B N 1
ATOM 3082 C CA . ASP B 1 56 ? 23 -12.641 -9.531 1 94.19 56 ASP B CA 1
ATOM 3083 C C . ASP B 1 56 ? 21.547 -13.055 -9.273 1 94.19 56 ASP B C 1
ATOM 3085 O O . ASP B 1 56 ? 20.75 -12.258 -8.766 1 94.19 56 ASP B O 1
ATOM 3089 N N . TRP B 1 57 ? 21.156 -14.25 -9.617 1 94.5 57 TRP B N 1
ATOM 3090 C CA . TRP B 1 57 ? 19.766 -14.711 -9.578 1 94.5 57 TRP B CA 1
ATOM 3091 C C . TRP B 1 57 ? 19.188 -14.594 -8.172 1 94.5 57 TRP B C 1
ATOM 3093 O O . TRP B 1 57 ? 18 -14.328 -7.996 1 94.5 57 TRP B O 1
ATOM 3103 N N . GLU B 1 58 ? 20 -14.773 -7.113 1 93.12 58 GLU B N 1
ATOM 3104 C CA . GLU B 1 58 ? 19.531 -14.727 -5.734 1 93.12 58 GLU B CA 1
ATOM 3105 C C . GLU B 1 58 ? 18.891 -13.383 -5.414 1 93.12 58 GLU B C 1
ATOM 3107 O O . GLU B 1 58 ? 17.844 -13.328 -4.773 1 93.12 58 GLU B O 1
ATOM 3112 N N . LYS B 1 59 ? 19.531 -12.344 -5.871 1 92.81 59 LYS B N 1
ATOM 3113 C CA . LYS B 1 59 ? 18.984 -11 -5.672 1 92.81 59 LYS B CA 1
ATOM 3114 C C . LYS B 1 59 ? 17.906 -10.688 -6.695 1 92.81 59 LYS B C 1
ATOM 3116 O O . LYS B 1 59 ? 16.891 -10.07 -6.363 1 92.81 59 LYS B O 1
ATOM 3121 N N . ALA B 1 60 ? 18.109 -11.148 -7.898 1 94.38 60 ALA B N 1
ATOM 3122 C CA . ALA B 1 60 ? 17.203 -10.828 -9 1 94.38 60 ALA B CA 1
ATOM 3123 C C . ALA B 1 60 ? 15.812 -11.398 -8.758 1 94.38 60 ALA B C 1
ATOM 3125 O O . ALA B 1 60 ? 14.812 -10.727 -8.992 1 94.38 60 ALA B O 1
ATOM 3126 N N . ILE B 1 61 ? 15.797 -12.594 -8.227 1 94.94 61 ILE B N 1
ATOM 3127 C CA . ILE B 1 61 ? 14.516 -13.281 -8.094 1 94.94 61 ILE B CA 1
ATOM 3128 C C . ILE B 1 61 ? 13.711 -12.656 -6.953 1 94.94 61 ILE B C 1
ATOM 3130 O O . ILE B 1 61 ? 12.508 -12.898 -6.824 1 94.94 61 ILE B O 1
ATOM 3134 N N . GLN B 1 62 ? 14.398 -11.852 -6.188 1 91.12 62 GLN B N 1
ATOM 3135 C CA . GLN B 1 62 ? 13.727 -11.172 -5.086 1 91.12 62 GLN B CA 1
ATOM 3136 C C . GLN B 1 62 ? 13.023 -9.906 -5.562 1 91.12 62 GLN B C 1
ATOM 3138 O O . GLN B 1 62 ? 12.281 -9.273 -4.809 1 91.12 62 GLN B O 1
ATOM 3143 N N . THR B 1 63 ? 13.305 -9.523 -6.766 1 88.5 63 THR B N 1
ATOM 3144 C CA . THR B 1 63 ? 12.562 -8.398 -7.316 1 88.5 63 THR B CA 1
ATOM 3145 C C . THR B 1 63 ? 11.07 -8.727 -7.398 1 88.5 63 THR B C 1
ATOM 3147 O O . THR B 1 63 ? 10.688 -9.727 -8 1 88.5 63 THR B O 1
ATOM 3150 N N . PRO B 1 64 ? 10.242 -7.895 -6.82 1 85.19 64 PRO B N 1
ATOM 3151 C CA . PRO B 1 64 ? 8.805 -8.195 -6.832 1 85.19 64 PRO B CA 1
ATOM 3152 C C . PRO B 1 64 ? 8.234 -8.297 -8.242 1 85.19 64 PRO B C 1
ATOM 3154 O O . PRO B 1 64 ? 8.531 -7.453 -9.094 1 85.19 64 PRO B O 1
ATOM 3157 N N . LEU B 1 65 ? 7.469 -9.375 -8.391 1 88.19 65 LEU B N 1
ATOM 3158 C CA . LEU B 1 65 ? 6.852 -9.625 -9.688 1 88.19 65 LEU B CA 1
ATOM 3159 C C . LEU B 1 65 ? 5.355 -9.32 -9.648 1 88.19 65 LEU B C 1
ATOM 3161 O O . LEU B 1 65 ? 4.637 -9.812 -8.781 1 88.19 65 LEU B O 1
ATOM 3165 N N . GLY B 1 66 ? 4.988 -8.422 -10.516 1 81.12 66 GLY B N 1
ATOM 3166 C CA . GLY B 1 66 ? 3.57 -8.141 -10.68 1 81.12 66 GLY B CA 1
ATOM 3167 C C . GLY B 1 66 ? 2.992 -8.695 -11.969 1 81.12 66 GLY B C 1
ATOM 3168 O O . GLY B 1 66 ? 3.688 -8.773 -12.984 1 81.12 66 GLY B O 1
ATOM 3169 N N . ILE B 1 67 ? 1.753 -9.086 -11.922 1 79.75 67 ILE B N 1
ATOM 3170 C CA . ILE B 1 67 ? 1.114 -9.625 -13.125 1 79.75 67 ILE B CA 1
ATOM 3171 C C . ILE B 1 67 ? -0.173 -8.852 -13.406 1 79.75 67 ILE B C 1
ATOM 3173 O O . ILE B 1 67 ? -1.021 -8.695 -12.523 1 79.75 67 ILE B O 1
ATOM 3177 N N . LEU B 1 68 ? -0.23 -8.273 -14.516 1 73.44 68 LEU B N 1
ATOM 3178 C CA . LEU B 1 68 ? -1.456 -7.703 -15.062 1 73.44 68 LEU B CA 1
ATOM 3179 C C . LEU B 1 68 ? -2.053 -8.617 -16.125 1 73.44 68 LEU B C 1
ATOM 3181 O O . LEU B 1 68 ? -1.487 -8.766 -17.203 1 73.44 68 LEU B O 1
ATOM 3185 N N . PRO B 1 69 ? -3.184 -9.188 -15.742 1 75.31 69 PRO B N 1
ATOM 3186 C CA . PRO B 1 69 ? -3.711 -10.234 -16.625 1 75.31 69 PRO B CA 1
ATOM 3187 C C . PRO B 1 69 ? -4.074 -9.719 -18.016 1 75.31 69 PRO B C 1
ATOM 3189 O O . PRO B 1 69 ? -4.805 -8.727 -18.125 1 75.31 69 PRO B O 1
ATOM 3192 N N . GLY B 1 70 ? -3.549 -10.203 -18.938 1 72.88 70 GLY B N 1
ATOM 3193 C CA . GLY B 1 70 ? -3.84 -9.914 -20.328 1 72.88 70 GLY B CA 1
ATOM 3194 C C . GLY B 1 70 ? -3.791 -11.141 -21.219 1 72.88 70 GLY B C 1
ATOM 3195 O O . GLY B 1 70 ? -4.051 -11.055 -22.422 1 72.88 70 GLY B O 1
ATOM 3196 N N . GLY B 1 71 ? -3.646 -12.273 -20.547 1 72.69 71 GLY B N 1
ATOM 3197 C CA . GLY B 1 71 ? -3.568 -13.523 -21.297 1 72.69 71 GLY B CA 1
ATOM 3198 C C . GLY B 1 71 ? -4.855 -14.32 -21.25 1 72.69 71 GLY B C 1
ATOM 3199 O O . GLY B 1 71 ? -5.914 -13.789 -20.906 1 72.69 71 GLY B O 1
ATOM 3200 N N . SER B 1 72 ? -4.797 -15.5 -21.703 1 74.44 72 SER B N 1
ATOM 3201 C CA . SER B 1 72 ? -5.984 -16.344 -21.797 1 74.44 72 SER B CA 1
ATOM 3202 C C . SER B 1 72 ? -6.223 -17.094 -20.484 1 74.44 72 SER B C 1
ATOM 3204 O O . SER B 1 72 ? -7.359 -17.203 -20.031 1 74.44 72 SER B O 1
ATOM 3206 N N . GLY B 1 73 ? -5.246 -17.562 -19.859 1 79.94 73 GLY B N 1
ATOM 3207 C CA . GLY B 1 73 ? -5.398 -18.344 -18.656 1 79.94 73 GLY B CA 1
ATOM 3208 C C . GLY B 1 73 ? -5.32 -17.516 -17.391 1 79.94 73 GLY B C 1
ATOM 3209 O O . GLY B 1 73 ? -6.215 -17.578 -16.547 1 79.94 73 GLY B O 1
ATOM 3210 N N . ASN B 1 74 ? -4.27 -16.781 -17.203 1 85.75 74 ASN B N 1
ATOM 3211 C CA . ASN B 1 74 ? -4.059 -15.875 -16.062 1 85.75 74 ASN B CA 1
ATOM 3212 C C . ASN B 1 74 ? -4.25 -16.594 -14.734 1 85.75 74 ASN B C 1
ATOM 3214 O O . ASN B 1 74 ? -4.926 -16.094 -13.836 1 85.75 74 ASN B O 1
ATOM 3218 N N . ALA B 1 75 ? -3.658 -17.719 -14.695 1 90.31 75 ALA B N 1
ATOM 3219 C CA . ALA B 1 75 ? -3.842 -18.594 -13.539 1 90.31 75 ALA B CA 1
ATOM 3220 C C . ALA B 1 75 ? -3.195 -17.984 -12.289 1 90.31 75 ALA B C 1
ATOM 3222 O O . ALA B 1 75 ? -3.783 -18.016 -11.211 1 90.31 75 ALA B O 1
ATOM 3223 N N . LEU B 1 76 ? -2.053 -17.453 -12.438 1 90 76 LEU B N 1
ATOM 3224 C CA . LEU B 1 76 ? -1.382 -16.922 -11.266 1 90 76 LEU B CA 1
ATOM 3225 C C . LEU B 1 76 ? -2.131 -15.703 -10.727 1 90 76 LEU B C 1
ATOM 3227 O O . LEU B 1 76 ? -2.33 -15.578 -9.516 1 90 76 LEU B O 1
ATOM 3231 N N . ALA B 1 77 ? -2.463 -14.836 -11.641 1 82.31 77 ALA B N 1
ATOM 3232 C CA . ALA B 1 77 ? -3.232 -13.664 -11.219 1 82.31 77 ALA B CA 1
ATOM 3233 C C . ALA B 1 77 ? -4.5 -14.086 -10.477 1 82.31 77 ALA B C 1
ATOM 3235 O O . ALA B 1 77 ? -4.844 -13.508 -9.445 1 82.31 77 ALA B O 1
ATOM 3236 N N . ALA B 1 78 ? -5.172 -15.047 -11 1 84.75 78 ALA B N 1
ATOM 3237 C CA . ALA B 1 78 ? -6.391 -15.555 -10.367 1 84.75 78 ALA B CA 1
ATOM 3238 C C . ALA B 1 78 ? -6.09 -16.156 -9 1 84.75 78 ALA B C 1
ATOM 3240 O O . ALA B 1 78 ? -6.879 -16 -8.062 1 84.75 78 ALA B O 1
ATOM 3241 N N . SER B 1 79 ? -5 -16.844 -8.875 1 89.5 79 SER B N 1
ATOM 3242 C CA . SER B 1 79 ? -4.613 -17.438 -7.598 1 89.5 79 SER B CA 1
ATOM 3243 C C . SER B 1 79 ? -4.352 -16.359 -6.547 1 89.5 79 SER B C 1
ATOM 3245 O O . SER B 1 79 ? -4.828 -16.469 -5.414 1 89.5 79 SER B O 1
ATOM 3247 N N . VAL B 1 80 ? -3.623 -15.438 -6.957 1 81.69 80 VAL B N 1
ATOM 3248 C CA . VAL B 1 80 ? -3.287 -14.352 -6.047 1 81.69 80 VAL B CA 1
ATOM 3249 C C . VAL B 1 80 ? -4.562 -13.641 -5.598 1 81.69 80 VAL B C 1
ATOM 3251 O O . VAL B 1 80 ? -4.703 -13.289 -4.426 1 81.69 80 VAL B O 1
ATOM 3254 N N . HIS B 1 81 ? -5.402 -13.469 -6.539 1 77.38 81 HIS B N 1
ATOM 3255 C CA . HIS B 1 81 ? -6.695 -12.883 -6.207 1 77.38 81 HIS B CA 1
ATOM 3256 C C . HIS B 1 81 ? -7.445 -13.734 -5.188 1 77.38 81 HIS B C 1
ATOM 3258 O O . HIS B 1 81 ? -8.062 -13.195 -4.262 1 77.38 81 HIS B O 1
ATOM 3264 N N . HIS B 1 82 ? -7.402 -14.898 -5.43 1 78.38 82 HIS B N 1
ATOM 3265 C CA . HIS B 1 82 ? -8.078 -15.836 -4.539 1 78.38 82 HIS B CA 1
ATOM 3266 C C . HIS B 1 82 ? -7.508 -15.758 -3.127 1 78.38 82 HIS B C 1
ATOM 3268 O O . HIS B 1 82 ? -8.25 -15.891 -2.148 1 78.38 82 HIS B O 1
ATOM 3274 N N . TYR B 1 83 ? -6.23 -15.539 -3.051 1 78.69 83 TYR B N 1
ATOM 3275 C CA . TYR B 1 83 ? -5.574 -15.516 -1.747 1 78.69 83 TYR B CA 1
ATOM 3276 C C . TYR B 1 83 ? -5.848 -14.211 -1.019 1 78.69 83 TYR B C 1
ATOM 3278 O O . TYR B 1 83 ? -5.762 -14.141 0.21 1 78.69 83 TYR B O 1
ATOM 3286 N N . THR B 1 84 ? -6.02 -13.102 -1.784 1 68.12 84 THR B N 1
ATOM 3287 C CA . THR B 1 84 ? -5.965 -11.766 -1.201 1 68.12 84 THR B CA 1
ATOM 3288 C C . THR B 1 84 ? -7.348 -11.117 -1.19 1 68.12 84 THR B C 1
ATOM 3290 O O . THR B 1 84 ? -7.469 -9.898 -1.118 1 68.12 84 THR B O 1
ATOM 3293 N N . ARG B 1 85 ? -8.445 -11.75 -1.021 1 60.69 85 ARG B N 1
ATOM 3294 C CA . ARG B 1 85 ? -9.734 -11.07 -0.978 1 60.69 85 ARG B CA 1
ATOM 3295 C C . ARG B 1 85 ? -9.781 -10.055 0.163 1 60.69 85 ARG B C 1
ATOM 3297 O O . ARG B 1 85 ? -9.617 -10.422 1.33 1 60.69 85 ARG B O 1
ATOM 3304 N N . VAL B 1 86 ? -9.32 -8.75 -0.307 1 56.06 86 VAL B N 1
ATOM 3305 C CA . VAL B 1 86 ? -9.305 -7.703 0.707 1 56.06 86 VAL B CA 1
ATOM 3306 C C . VAL B 1 86 ? -10.547 -6.82 0.552 1 56.06 86 VAL B C 1
ATOM 3308 O O . VAL B 1 86 ? -10.938 -6.484 -0.567 1 56.06 86 VAL B O 1
ATOM 3311 N N . PHE B 1 87 ? -11.367 -6.785 1.625 1 61.12 87 PHE B N 1
ATOM 3312 C CA . PHE B 1 87 ? -12.508 -5.871 1.68 1 61.12 87 PHE B CA 1
ATOM 3313 C C . PHE B 1 87 ? -12.156 -4.613 2.465 1 61.12 87 PHE B C 1
ATOM 3315 O O . PHE B 1 87 ? -11.648 -4.695 3.586 1 61.12 87 PHE B O 1
ATOM 3322 N N . VAL B 1 88 ? -11.953 -3.488 1.705 1 64 88 VAL B N 1
ATOM 3323 C CA . VAL B 1 88 ? -11.68 -2.219 2.373 1 64 88 VAL B CA 1
ATOM 3324 C C . VAL B 1 88 ? -12.969 -1.398 2.465 1 64 88 VAL B C 1
ATOM 3326 O O . VAL B 1 88 ? -13.68 -1.23 1.47 1 64 88 VAL B O 1
ATOM 3329 N N . CYS B 1 89 ? -13.336 -1.121 3.648 1 71.25 89 CYS B N 1
ATOM 3330 C CA . CYS B 1 89 ? -14.5 -0.273 3.896 1 71.25 89 CYS B CA 1
ATOM 3331 C C . CYS B 1 89 ? -14.07 1.138 4.281 1 71.25 89 CYS B C 1
ATOM 3333 O O . CYS B 1 89 ? -13.367 1.328 5.273 1 71.25 89 CYS B O 1
ATOM 3335 N N . LEU B 1 90 ? -14.477 2.105 3.41 1 73.69 90 LEU B N 1
ATOM 3336 C CA . LEU B 1 90 ? -14.094 3.496 3.637 1 73.69 90 LEU B CA 1
ATOM 3337 C C . LEU B 1 90 ? -15.312 4.344 3.986 1 73.69 90 LEU B C 1
ATOM 3339 O O . LEU B 1 90 ? -16.391 4.156 3.414 1 73.69 90 LEU B O 1
ATOM 3343 N N . LEU B 1 91 ? -15.195 5.164 4.977 1 81 91 LEU B N 1
ATOM 3344 C CA . LEU B 1 91 ? -16.141 6.238 5.223 1 81 91 LEU B CA 1
ATOM 3345 C C . LEU B 1 91 ? -15.641 7.559 4.66 1 81 91 LEU B C 1
ATOM 3347 O O . LEU B 1 91 ? -14.57 8.039 5.059 1 81 91 LEU B O 1
ATOM 3351 N N . VAL B 1 92 ? -16.359 8.055 3.697 1 78.12 92 VAL B N 1
ATOM 3352 C CA . VAL B 1 92 ? -15.93 9.266 3.008 1 78.12 92 VAL B CA 1
ATOM 3353 C C . VAL B 1 92 ? -16.781 10.445 3.449 1 78.12 92 VAL B C 1
ATOM 3355 O O . VAL B 1 92 ? -18.016 10.383 3.389 1 78.12 92 VAL B O 1
ATOM 3358 N N . LEU B 1 93 ? -16.141 11.469 3.982 1 83.06 93 LEU B N 1
ATOM 3359 C CA . LEU B 1 93 ? -16.828 12.703 4.355 1 83.06 93 LEU B CA 1
ATOM 3360 C C . LEU B 1 93 ? -16.547 13.805 3.34 1 83.06 93 LEU B C 1
ATOM 3362 O O . LEU B 1 93 ? -15.391 13.992 2.924 1 83.06 93 LEU B O 1
ATOM 3366 N N . CYS B 1 94 ? -17.578 14.461 2.859 1 79.31 94 CYS B N 1
ATOM 3367 C CA . CYS B 1 94 ? -17.406 15.531 1.881 1 79.31 94 CYS B CA 1
ATOM 3368 C C . CYS B 1 94 ? -18.375 16.672 2.145 1 79.31 94 CYS B C 1
ATOM 3370 O O . CYS B 1 94 ? -19.391 16.484 2.83 1 79.31 94 CYS B O 1
ATOM 3372 N N . ARG B 1 95 ? -17.984 17.828 1.913 1 73.25 95 ARG B N 1
ATOM 3373 C CA . ARG B 1 95 ? -18.906 18.953 2.025 1 73.25 95 ARG B CA 1
ATOM 3374 C C . ARG B 1 95 ? -19.812 19.047 0.801 1 73.25 95 ARG B C 1
ATOM 3376 O O . ARG B 1 95 ? -21.016 19.297 0.927 1 73.25 95 ARG B O 1
ATOM 3383 N N . ALA B 1 96 ? -19.172 19.172 -0.446 1 63.97 96 ALA B N 1
ATOM 3384 C CA . ALA B 1 96 ? -20.031 19.297 -1.627 1 63.97 96 ALA B CA 1
ATOM 3385 C C . ALA B 1 96 ? -19.984 18.031 -2.475 1 63.97 96 ALA B C 1
ATOM 3387 O O . ALA B 1 96 ? -19.031 17.25 -2.383 1 63.97 96 ALA B O 1
ATOM 3388 N N . SER B 1 97 ? -21.141 17.625 -3.012 1 56.16 97 SER B N 1
ATOM 3389 C CA . SER B 1 97 ? -21.344 16.422 -3.828 1 56.16 97 SER B CA 1
ATOM 3390 C C . SER B 1 97 ? -20.156 16.188 -4.754 1 56.16 97 SER B C 1
ATOM 3392 O O . SER B 1 97 ? -19.922 16.953 -5.688 1 56.16 97 SER B O 1
ATOM 3394 N N . PRO B 1 98 ? -19.219 15.695 -4.207 1 52.88 98 PRO B N 1
ATOM 3395 C CA . PRO B 1 98 ? -18.062 15.531 -5.098 1 52.88 98 PRO B CA 1
ATOM 3396 C C . PRO B 1 98 ? -18.391 14.711 -6.344 1 52.88 98 PRO B C 1
ATOM 3398 O O . PRO B 1 98 ? -19.234 13.812 -6.293 1 52.88 98 PRO B O 1
ATOM 3401 N N . VAL B 1 99 ? -18.516 15.359 -7.441 1 49.16 99 VAL B N 1
ATOM 3402 C CA . VAL B 1 99 ? -18.453 14.539 -8.648 1 49.16 99 VAL B CA 1
ATOM 3403 C C . VAL B 1 99 ? -17.328 13.516 -8.523 1 49.16 99 VAL B C 1
ATOM 3405 O O . VAL B 1 99 ? -16.156 13.852 -8.727 1 49.16 99 VAL B O 1
ATOM 3408 N N . TRP B 1 100 ? -17.297 12.914 -7.449 1 49.94 100 TRP B N 1
ATOM 3409 C CA . TRP B 1 100 ? -16.109 12.086 -7.301 1 49.94 100 TRP B CA 1
ATOM 3410 C C . TRP B 1 100 ? -16.172 10.867 -8.219 1 49.94 100 TRP B C 1
ATOM 3412 O O . TRP B 1 100 ? -17.188 10.156 -8.242 1 49.94 100 TRP B O 1
ATOM 3422 N N . GLY B 1 101 ? -15.414 10.984 -9.156 1 51.38 101 GLY B N 1
ATOM 3423 C CA . GLY B 1 101 ? -15.312 9.844 -10.047 1 51.38 101 GLY B CA 1
ATOM 3424 C C . GLY B 1 101 ? -14.859 8.578 -9.344 1 51.38 101 GLY B C 1
ATOM 3425 O O . GLY B 1 101 ? -14.18 8.648 -8.312 1 51.38 101 GLY B O 1
ATOM 3426 N N . GLU B 1 102 ? -15.547 7.52 -9.445 1 53.47 102 GLU B N 1
ATOM 3427 C CA . GLU B 1 102 ? -15.211 6.152 -9.055 1 53.47 102 GLU B CA 1
ATOM 3428 C C . GLU B 1 102 ? -13.703 5.949 -8.984 1 53.47 102 GLU B C 1
ATOM 3430 O O . GLU B 1 102 ? -13.211 5.23 -8.109 1 53.47 102 GLU B O 1
ATOM 3435 N N . ASP B 1 103 ? -13.008 6.844 -9.703 1 56.03 103 ASP B N 1
ATOM 3436 C CA . ASP B 1 103 ? -11.57 6.66 -9.836 1 56.03 103 ASP B CA 1
ATOM 3437 C C . ASP B 1 103 ? -10.836 7.113 -8.57 1 56.03 103 ASP B C 1
ATOM 3439 O O . ASP B 1 103 ? -9.867 6.48 -8.148 1 56.03 103 ASP B O 1
ATOM 3443 N N . LEU B 1 104 ? -11.43 8.133 -7.945 1 54.19 104 LEU B N 1
ATOM 3444 C CA . LEU B 1 104 ? -10.75 8.656 -6.766 1 54.19 104 LEU B CA 1
ATOM 3445 C C . LEU B 1 104 ? -10.898 7.711 -5.582 1 54.19 104 LEU B C 1
ATOM 3447 O O . LEU B 1 104 ? -9.938 7.461 -4.852 1 54.19 104 LEU B O 1
ATOM 3451 N N . LEU B 1 105 ? -12.023 7.172 -5.453 1 56.81 105 LEU B N 1
ATOM 3452 C CA . LEU B 1 105 ? -12.281 6.227 -4.371 1 56.81 105 LEU B CA 1
ATOM 3453 C C . LEU B 1 105 ? -11.453 4.957 -4.547 1 56.81 105 LEU B C 1
ATOM 3455 O O . LEU B 1 105 ? -10.945 4.406 -3.566 1 56.81 105 LEU B O 1
ATOM 3459 N N . THR B 1 106 ? -11.336 4.617 -5.785 1 57.56 106 THR B N 1
ATOM 3460 C CA . THR B 1 106 ? -10.523 3.441 -6.086 1 57.56 106 THR B CA 1
ATOM 3461 C C . THR B 1 106 ? -9.062 3.678 -5.703 1 57.56 106 THR B C 1
ATOM 3463 O O . THR B 1 106 ? -8.422 2.801 -5.125 1 57.56 106 THR B O 1
ATOM 3466 N N . SER B 1 107 ? -8.703 4.898 -5.926 1 57.53 107 SER B N 1
ATOM 3467 C CA . SER B 1 107 ? -7.328 5.238 -5.578 1 57.53 107 SER B CA 1
ATOM 3468 C C . SER B 1 107 ? -7.117 5.219 -4.07 1 57.53 107 SER B C 1
ATOM 3470 O O . SER B 1 107 ? -6.082 4.75 -3.586 1 57.53 107 SER B O 1
ATOM 3472 N N . CYS B 1 108 ? -8.102 5.68 -3.357 1 58.19 108 CYS B N 1
ATOM 3473 C CA . CYS B 1 108 ? -8.008 5.684 -1.902 1 58.19 108 CYS B CA 1
ATOM 3474 C C . CYS B 1 108 ? -7.973 4.266 -1.352 1 58.19 108 CYS B C 1
ATOM 3476 O O . CYS B 1 108 ? -7.23 3.975 -0.411 1 58.19 108 CYS B O 1
ATOM 3478 N N . GLY B 1 109 ? -8.797 3.488 -1.955 1 58.12 109 GLY B N 1
ATOM 3479 C CA . GLY B 1 109 ? -8.82 2.092 -1.545 1 58.12 109 GLY B CA 1
ATOM 3480 C C . GLY B 1 109 ? -7.484 1.396 -1.726 1 58.12 109 GLY B C 1
ATOM 3481 O O . GLY B 1 109 ? -7.055 0.631 -0.86 1 58.12 109 GLY B O 1
ATOM 3482 N N . PHE B 1 110 ? -6.902 1.837 -2.762 1 59.22 110 PHE B N 1
ATOM 3483 C CA . PHE B 1 110 ? -5.617 1.215 -3.057 1 59.22 110 PHE B CA 1
ATOM 3484 C C . PHE B 1 110 ? -4.566 1.627 -2.033 1 59.22 110 PHE B C 1
ATOM 3486 O O . PHE B 1 110 ? -3.684 0.838 -1.688 1 59.22 110 PHE B O 1
ATOM 3493 N N . LEU B 1 111 ? -4.773 2.842 -1.546 1 56.97 111 LEU B N 1
ATOM 3494 C CA . LEU B 1 111 ? -3.787 3.365 -0.609 1 56.97 111 LEU B CA 1
ATOM 3495 C C . LEU B 1 111 ? -3.822 2.594 0.706 1 56.97 111 LEU B C 1
ATOM 3497 O O . LEU B 1 111 ? -2.816 2.521 1.415 1 56.97 111 LEU B O 1
ATOM 3501 N N . LEU B 1 112 ? -4.957 2.133 0.861 1 54.97 112 LEU B N 1
ATOM 3502 C CA . LEU B 1 112 ? -5.113 1.41 2.119 1 54.97 112 LEU B CA 1
ATOM 3503 C C . LEU B 1 112 ? -4.691 -0.048 1.964 1 54.97 112 LEU B C 1
ATOM 3505 O O . LEU B 1 112 ? -4.531 -0.761 2.957 1 54.97 112 LEU B O 1
ATOM 3509 N N . CYS B 1 113 ? -4.535 -0.297 0.622 1 53.75 113 CYS B N 1
ATOM 3510 C CA . CYS B 1 113 ? -4.129 -1.677 0.385 1 53.75 113 CYS B CA 1
ATOM 3511 C C . CYS B 1 113 ? -2.641 -1.86 0.648 1 53.75 113 CYS B C 1
ATOM 3513 O O . CYS B 1 113 ? -1.832 -1.004 0.285 1 53.75 113 CYS B O 1
ATOM 3515 N N . LYS B 1 114 ? -2.236 -2.311 1.717 1 50.22 114 LYS B N 1
ATOM 3516 C CA . LYS B 1 114 ? -0.839 -2.646 1.973 1 50.22 114 LYS B CA 1
ATOM 3517 C C . LYS B 1 114 ? -0.234 -3.412 0.799 1 50.22 114 LYS B C 1
ATOM 3519 O O . LYS B 1 114 ? -0.876 -4.301 0.235 1 50.22 114 LYS B O 1
ATOM 3524 N N . GLY B 1 115 ? 0.568 -2.566 -0.131 1 53.41 115 GLY B N 1
ATOM 3525 C CA . GLY B 1 115 ? 1.333 -3.303 -1.125 1 53.41 115 GLY B CA 1
ATOM 3526 C C . GLY B 1 115 ? 1.803 -4.656 -0.632 1 53.41 115 GLY B C 1
ATOM 3527 O O . GLY B 1 115 ? 2.41 -4.758 0.436 1 53.41 115 GLY B O 1
ATOM 3528 N N . LEU B 1 116 ? 0.991 -5.633 -0.8 1 58.16 116 LEU B N 1
ATOM 3529 C CA . LEU B 1 116 ? 1.295 -6.902 -0.144 1 58.16 116 LEU B CA 1
ATOM 3530 C C . LEU B 1 116 ? 2.229 -7.746 -1.003 1 58.16 116 LEU B C 1
ATOM 3532 O O . LEU B 1 116 ? 1.872 -8.133 -2.119 1 58.16 116 LEU B O 1
ATOM 3536 N N . VAL B 1 117 ? 3.594 -7.363 -1.027 1 66.81 117 VAL B N 1
ATOM 3537 C CA . VAL B 1 117 ? 4.535 -8.344 -1.563 1 66.81 117 VAL B CA 1
ATOM 3538 C C . VAL B 1 117 ? 4.461 -9.633 -0.75 1 66.81 117 VAL B C 1
ATOM 3540 O O . VAL B 1 117 ? 4.488 -9.602 0.483 1 66.81 117 VAL B O 1
ATOM 3543 N N . SER B 1 118 ? 4.062 -10.68 -1.465 1 76.5 118 SER B N 1
ATOM 3544 C CA . SER B 1 118 ? 4.066 -11.992 -0.826 1 76.5 118 SER B CA 1
ATOM 3545 C C . SER B 1 118 ? 5.145 -12.891 -1.421 1 76.5 118 SER B C 1
ATOM 3547 O O . SER B 1 118 ? 5.559 -12.695 -2.566 1 76.5 118 SER B O 1
ATOM 3549 N N . LYS B 1 119 ? 5.57 -13.773 -0.618 1 89.31 119 LYS B N 1
ATOM 3550 C CA . LYS B 1 119 ? 6.52 -14.766 -1.121 1 89.31 119 LYS B CA 1
ATOM 3551 C C . LYS B 1 119 ? 5.844 -15.742 -2.078 1 89.31 119 LYS B C 1
ATOM 3553 O O . LYS B 1 119 ? 4.633 -15.953 -1.998 1 89.31 119 LYS B O 1
ATOM 3558 N N . LEU B 1 120 ? 6.602 -16.219 -3.014 1 94.06 120 LEU B N 1
ATOM 3559 C CA . LEU B 1 120 ? 6.125 -17.172 -4.012 1 94.06 120 LEU B CA 1
ATOM 3560 C C . LEU B 1 120 ? 7.055 -18.375 -4.105 1 94.06 120 LEU B C 1
ATOM 3562 O O . LEU B 1 120 ? 8.273 -18.219 -4.215 1 94.06 120 LEU B O 1
ATOM 3566 N N . ASP B 1 121 ? 6.465 -19.516 -4.035 1 96.94 121 ASP B N 1
ATOM 3567 C CA . ASP B 1 121 ? 7.25 -20.734 -4.227 1 96.94 121 ASP B CA 1
ATOM 3568 C C . ASP B 1 121 ? 7.695 -20.875 -5.68 1 96.94 121 ASP B C 1
ATOM 3570 O O . ASP B 1 121 ? 6.934 -20.578 -6.602 1 96.94 121 ASP B O 1
ATOM 3574 N N . LEU B 1 122 ? 8.898 -21.328 -5.805 1 97.81 122 LEU B N 1
ATOM 3575 C CA . LEU B 1 122 ? 9.367 -21.797 -7.109 1 97.81 122 LEU B CA 1
ATOM 3576 C C . LEU B 1 122 ? 9.625 -23.297 -7.094 1 97.81 122 LEU B C 1
ATOM 3578 O O . LEU B 1 122 ? 10.086 -23.844 -6.09 1 97.81 122 LEU B O 1
ATOM 3582 N N . ILE B 1 123 ? 9.32 -23.906 -8.18 1 98.06 123 ILE B N 1
ATOM 3583 C CA . ILE B 1 123 ? 9.562 -25.344 -8.336 1 98.06 123 ILE B CA 1
ATOM 3584 C C . ILE B 1 123 ? 10.633 -25.562 -9.398 1 98.06 123 ILE B C 1
ATOM 3586 O O . ILE B 1 123 ? 10.5 -25.094 -10.531 1 98.06 123 ILE B O 1
ATOM 3590 N N . SER B 1 124 ? 11.641 -26.203 -9.008 1 97.19 124 SER B N 1
ATOM 3591 C CA . SER B 1 124 ? 12.641 -26.609 -9.992 1 97.19 124 SER B CA 1
ATOM 3592 C C . SER B 1 124 ? 12.242 -27.906 -10.688 1 97.19 124 SER B C 1
ATOM 3594 O O . SER B 1 124 ? 11.797 -28.844 -10.039 1 97.19 124 SER B O 1
ATOM 3596 N N . ILE B 1 125 ? 12.289 -27.938 -11.961 1 97.56 125 ILE B N 1
ATOM 3597 C CA . ILE B 1 125 ? 11.938 -29.109 -12.758 1 97.56 125 ILE B CA 1
ATOM 3598 C C . ILE B 1 125 ? 13.133 -29.516 -13.617 1 97.56 125 ILE B C 1
ATOM 3600 O O . ILE B 1 125 ? 13.664 -28.703 -14.383 1 97.56 125 ILE B O 1
ATOM 3604 N N . ARG B 1 126 ? 13.523 -30.688 -13.469 1 95.5 126 ARG B N 1
ATOM 3605 C CA . ARG B 1 126 ? 14.586 -31.25 -14.297 1 95.5 126 ARG B CA 1
ATOM 3606 C C . ARG B 1 126 ? 14.016 -32.188 -15.344 1 95.5 126 ARG B C 1
ATOM 3608 O O . ARG B 1 126 ? 13.336 -33.156 -15 1 95.5 126 ARG B O 1
ATOM 3615 N N . LEU B 1 127 ? 14.344 -31.922 -16.562 1 96.38 127 LEU B N 1
ATOM 3616 C CA . LEU B 1 127 ? 13.836 -32.719 -17.672 1 96.38 127 LEU B CA 1
ATOM 3617 C C . LEU B 1 127 ? 14.781 -33.875 -17.984 1 96.38 127 LEU B C 1
ATOM 3619 O O . LEU B 1 127 ? 15.859 -34 -17.391 1 96.38 127 LEU B O 1
ATOM 3623 N N . SER B 1 128 ? 14.32 -34.719 -18.875 1 94.06 128 SER B N 1
ATOM 3624 C CA . SER B 1 128 ? 15.094 -35.875 -19.25 1 94.06 128 SER B CA 1
ATOM 3625 C C . SER B 1 128 ? 16.422 -35.5 -19.906 1 94.06 128 SER B C 1
ATOM 3627 O O . SER B 1 128 ? 17.406 -36.219 -19.766 1 94.06 128 SER B O 1
ATOM 3629 N N . SER B 1 129 ? 16.438 -34.406 -20.594 1 92.38 129 SER B N 1
ATOM 3630 C CA . SER B 1 129 ? 17.641 -33.906 -21.266 1 92.38 129 SER B CA 1
ATOM 3631 C C . SER B 1 129 ? 18.656 -33.375 -20.281 1 92.38 129 SER B C 1
ATOM 3633 O O . SER B 1 129 ? 19.812 -33.125 -20.641 1 92.38 129 SER B O 1
ATOM 3635 N N . GLY B 1 130 ? 18.219 -33.125 -19.078 1 89.69 130 GLY B N 1
ATOM 3636 C CA . GLY B 1 130 ? 19.078 -32.469 -18.109 1 89.69 130 GLY B CA 1
ATOM 3637 C C . GLY B 1 130 ? 18.781 -31 -17.938 1 89.69 130 GLY B C 1
ATOM 3638 O O . GLY B 1 130 ? 19.281 -30.375 -17 1 89.69 130 GLY B O 1
ATOM 3639 N N . ALA B 1 131 ? 17.953 -30.516 -18.812 1 92.56 131 ALA B N 1
ATOM 3640 C CA . ALA B 1 131 ? 17.562 -29.109 -18.703 1 92.56 131 ALA B CA 1
ATOM 3641 C C . ALA B 1 131 ? 16.781 -28.859 -17.422 1 92.56 131 ALA B C 1
ATOM 3643 O O . ALA B 1 131 ? 15.984 -29.688 -17 1 92.56 131 ALA B O 1
ATOM 3644 N N . ARG B 1 132 ? 17.062 -27.734 -16.859 1 93.81 132 ARG B N 1
ATOM 3645 C CA . ARG B 1 132 ? 16.391 -27.344 -15.617 1 93.81 132 ARG B CA 1
ATOM 3646 C C . ARG B 1 132 ? 15.539 -26.094 -15.828 1 93.81 132 ARG B C 1
ATOM 3648 O O . ARG B 1 132 ? 15.992 -25.125 -16.438 1 93.81 132 ARG B O 1
ATOM 3655 N N . LEU B 1 133 ? 14.312 -26.172 -15.391 1 95.94 133 LEU B N 1
ATOM 3656 C CA . LEU B 1 133 ? 13.375 -25.047 -15.484 1 95.94 133 LEU B CA 1
ATOM 3657 C C . LEU B 1 133 ? 12.781 -24.719 -14.117 1 95.94 133 LEU B C 1
ATOM 3659 O O . LEU B 1 133 ? 12.805 -25.562 -13.203 1 95.94 133 LEU B O 1
ATOM 3663 N N . PHE B 1 134 ? 12.32 -23.547 -14.023 1 97.56 134 PHE B N 1
ATOM 3664 C CA . PHE B 1 134 ? 11.641 -23.125 -12.805 1 97.56 134 PHE B CA 1
ATOM 3665 C C . PHE B 1 134 ? 10.18 -22.797 -13.086 1 97.56 134 PHE B C 1
ATOM 3667 O O . PHE B 1 134 ? 9.875 -22.062 -14.031 1 97.56 134 PHE B O 1
ATOM 3674 N N . SER B 1 135 ? 9.391 -23.359 -12.32 1 98.19 135 SER B N 1
ATOM 3675 C CA . SER B 1 135 ? 7.941 -23.219 -12.469 1 98.19 135 SER B CA 1
ATOM 3676 C C . SER B 1 135 ? 7.324 -22.562 -11.234 1 98.19 135 SER B C 1
ATOM 3678 O O . SER B 1 135 ? 7.926 -22.562 -10.156 1 98.19 135 SER B O 1
ATOM 3680 N N . PHE B 1 136 ? 6.137 -21.922 -11.398 1 97.44 136 PHE B N 1
ATOM 3681 C CA . PHE B 1 136 ? 5.438 -21.328 -10.266 1 97.44 136 PHE B CA 1
ATOM 3682 C C . PHE B 1 136 ? 3.963 -21.719 -10.281 1 97.44 136 PHE B C 1
ATOM 3684 O O . PHE B 1 136 ? 3.219 -21.375 -9.359 1 97.44 136 PHE B O 1
ATOM 3691 N N . LEU B 1 137 ? 3.543 -22.391 -11.258 1 97.31 137 LEU B N 1
ATOM 3692 C CA . LEU B 1 137 ? 2.104 -22.578 -11.414 1 97.31 137 LEU B CA 1
ATOM 3693 C C . LEU B 1 137 ? 1.733 -24.047 -11.391 1 97.31 137 LEU B C 1
ATOM 3695 O O . LEU B 1 137 ? 1.03 -24.5 -10.484 1 97.31 137 LEU B O 1
ATOM 3699 N N . SER B 1 138 ? 2.227 -24.828 -12.453 1 98.25 138 SER B N 1
ATOM 3700 C CA . SER B 1 138 ? 1.774 -26.219 -12.492 1 98.25 138 SER B CA 1
ATOM 3701 C C . SER B 1 138 ? 2.621 -27.062 -13.445 1 98.25 138 SER B C 1
ATOM 3703 O O . SER B 1 138 ? 3.322 -26.516 -14.305 1 98.25 138 SER B O 1
ATOM 3705 N N . LEU B 1 139 ? 2.633 -28.297 -13.242 1 98.56 139 LEU B N 1
ATOM 3706 C CA . LEU B 1 139 ? 3.141 -29.344 -14.125 1 98.56 139 LEU B CA 1
ATOM 3707 C C . LEU B 1 139 ? 2.031 -30.312 -14.508 1 98.56 139 LEU B C 1
ATOM 3709 O O . LEU B 1 139 ? 1.312 -30.812 -13.633 1 98.56 139 LEU B O 1
ATOM 3713 N N . ALA B 1 140 ? 1.847 -30.562 -15.812 1 98.5 140 ALA B N 1
ATOM 3714 C CA . ALA B 1 140 ? 0.731 -31.391 -16.234 1 98.5 140 ALA B CA 1
ATOM 3715 C C . ALA B 1 140 ? 1.193 -32.438 -17.25 1 98.5 140 ALA B C 1
ATOM 3717 O O . ALA B 1 140 ? 2.055 -32.188 -18.078 1 98.5 140 ALA B O 1
ATOM 3718 N N . TRP B 1 141 ? 0.653 -33.562 -17.141 1 98.31 141 TRP B N 1
ATOM 3719 C CA . TRP B 1 141 ? 0.796 -34.688 -18.062 1 98.31 141 TRP B CA 1
ATOM 3720 C C . TRP B 1 141 ? -0.547 -35.375 -18.312 1 98.31 141 TRP B C 1
ATOM 3722 O O . TRP B 1 141 ? -1.301 -35.625 -17.375 1 98.31 141 TRP B O 1
ATOM 3732 N N . GLY B 1 142 ? -0.885 -35.656 -19.578 1 96.88 142 GLY B N 1
ATOM 3733 C CA . GLY B 1 142 ? -2.16 -36.25 -19.938 1 96.88 142 GLY B CA 1
ATOM 3734 C C . GLY B 1 142 ? -3.221 -35.219 -20.297 1 96.88 142 GLY B C 1
ATOM 3735 O O . GLY B 1 142 ? -2.957 -34.312 -21.062 1 96.88 142 GLY B O 1
ATOM 3736 N N . PHE B 1 143 ? -4.363 -35.438 -19.828 1 96.56 143 PHE B N 1
ATOM 3737 C CA . PHE B 1 143 ? -5.566 -34.781 -20.297 1 96.56 143 PHE B CA 1
ATOM 3738 C C . PHE B 1 143 ? -5.387 -33.25 -20.266 1 96.56 143 PHE B C 1
ATOM 3740 O O . PHE B 1 143 ? -5.648 -32.562 -21.266 1 96.56 143 PHE B O 1
ATOM 3747 N N . VAL B 1 144 ? -4.957 -32.688 -19.125 1 96 144 VAL B N 1
ATOM 3748 C CA . VAL B 1 144 ? -4.832 -31.25 -18.953 1 96 144 VAL B CA 1
ATOM 3749 C C . VAL B 1 144 ? -3.773 -30.703 -19.922 1 96 144 VAL B C 1
ATOM 3751 O O . VAL B 1 144 ? -3.979 -29.672 -20.562 1 96 144 VAL B O 1
ATOM 3754 N N . ALA B 1 145 ? -2.664 -31.375 -20.031 1 96.44 145 ALA B N 1
ATOM 3755 C CA . ALA B 1 145 ? -1.606 -30.984 -20.953 1 96.44 145 ALA B CA 1
ATOM 3756 C C . ALA B 1 145 ? -2.086 -31.062 -22.406 1 96.44 145 ALA B C 1
ATOM 3758 O O . ALA B 1 145 ? -1.802 -30.188 -23.219 1 96.44 145 ALA B O 1
ATOM 3759 N N . ASP B 1 146 ? -2.811 -32.156 -22.734 1 95.69 146 ASP B N 1
ATOM 3760 C CA . ASP B 1 146 ? -3.373 -32.281 -24.078 1 95.69 146 ASP B CA 1
ATOM 3761 C C . ASP B 1 146 ? -4.25 -31.094 -24.438 1 95.69 146 ASP B C 1
ATOM 3763 O O . ASP B 1 146 ? -4.098 -30.5 -25.516 1 95.69 146 ASP B O 1
ATOM 3767 N N . VAL B 1 147 ? -5.102 -30.781 -23.531 1 92.81 147 VAL B N 1
ATOM 3768 C CA . VAL B 1 147 ? -6.047 -29.688 -23.75 1 92.81 147 VAL B CA 1
ATOM 3769 C C . VAL B 1 147 ? -5.289 -28.375 -23.922 1 92.81 147 VAL B C 1
ATOM 3771 O O . VAL B 1 147 ? -5.594 -27.594 -24.828 1 92.81 147 VAL B O 1
ATOM 3774 N N . ASP B 1 148 ? -4.352 -28.109 -23.062 1 90.62 148 ASP B N 1
ATOM 3775 C CA . ASP B 1 148 ? -3.578 -26.875 -23.094 1 90.62 148 ASP B CA 1
ATOM 3776 C C . ASP B 1 148 ? -2.896 -26.688 -24.453 1 90.62 148 ASP B C 1
ATOM 3778 O O . ASP B 1 148 ? -3.021 -25.625 -25.078 1 90.62 148 ASP B O 1
ATOM 3782 N N . ILE B 1 149 ? -2.223 -27.672 -24.922 1 91.56 149 ILE B N 1
ATOM 3783 C CA . ILE B 1 149 ? -1.415 -27.578 -26.141 1 91.56 149 ILE B CA 1
ATOM 3784 C C . ILE B 1 149 ? -2.32 -27.609 -27.359 1 91.56 149 ILE B C 1
ATOM 3786 O O . ILE B 1 149 ? -2.145 -26.828 -28.297 1 91.56 149 ILE B O 1
ATOM 3790 N N . GLU B 1 150 ? -3.252 -28.469 -27.359 1 90.5 150 GLU B N 1
ATOM 3791 C CA . GLU B 1 150 ? -4.113 -28.609 -28.531 1 90.5 150 GLU B CA 1
ATOM 3792 C C . GLU B 1 150 ? -5.047 -27.406 -28.672 1 90.5 150 GLU B C 1
ATOM 3794 O O . GLU B 1 150 ? -5.512 -27.109 -29.781 1 90.5 150 GLU B O 1
ATOM 3799 N N . SER B 1 151 ? -5.355 -26.734 -27.562 1 89.38 151 SER B N 1
ATOM 3800 C CA . SER B 1 151 ? -6.242 -25.578 -27.625 1 89.38 151 SER B CA 1
ATOM 3801 C C . SER B 1 151 ? -5.602 -24.422 -28.391 1 89.38 151 SER B C 1
ATOM 3803 O O . SER B 1 151 ? -6.293 -23.516 -28.859 1 89.38 151 SER B O 1
ATOM 3805 N N . GLU B 1 152 ? -4.324 -24.453 -28.531 1 86.19 152 GLU B N 1
ATOM 3806 C CA . GLU B 1 152 ? -3.609 -23.391 -29.219 1 86.19 152 GLU B CA 1
ATOM 3807 C C . GLU B 1 152 ? -4.094 -23.234 -30.656 1 86.19 152 GLU B C 1
ATOM 3809 O O . GLU B 1 152 ? -4.039 -22.125 -31.219 1 86.19 152 GLU B O 1
ATOM 3814 N N . GLN B 1 153 ? -4.551 -24.312 -31.234 1 86.31 153 GLN B N 1
ATOM 3815 C CA . GLN B 1 153 ? -5.074 -24.25 -32.594 1 86.31 153 GLN B CA 1
ATOM 3816 C C . GLN B 1 153 ? -6.316 -23.375 -32.656 1 86.31 153 GLN B C 1
ATOM 3818 O O . GLN B 1 153 ? -6.676 -22.875 -33.719 1 86.31 153 GLN B O 1
ATOM 3823 N N . PHE B 1 154 ? -6.938 -23.172 -31.5 1 87.31 154 PHE B N 1
ATOM 3824 C CA . PHE B 1 154 ? -8.141 -22.359 -31.406 1 87.31 154 PHE B CA 1
ATOM 3825 C C . PHE B 1 154 ? -7.852 -21.047 -30.688 1 87.31 154 PHE B C 1
ATOM 3827 O O . PHE B 1 154 ? -8.727 -20.5 -30.016 1 87.31 154 PHE B O 1
ATOM 3834 N N . ARG B 1 155 ? -6.73 -20.547 -30.734 1 82.69 155 ARG B N 1
ATOM 3835 C CA . ARG B 1 155 ? -6.289 -19.375 -29.969 1 82.69 155 ARG B CA 1
ATOM 3836 C C . ARG B 1 155 ? -7.16 -18.156 -30.281 1 82.69 155 ARG B C 1
ATOM 3838 O O . ARG B 1 155 ? -7.332 -17.281 -29.422 1 82.69 155 ARG B O 1
ATOM 3845 N N . GLN B 1 156 ? -7.695 -18.125 -31.406 1 82.69 156 GLN B N 1
ATOM 3846 C CA . GLN B 1 156 ? -8.531 -17 -31.828 1 82.69 156 GLN B CA 1
ATOM 3847 C C . GLN B 1 156 ? -9.797 -16.906 -30.984 1 82.69 156 GLN B C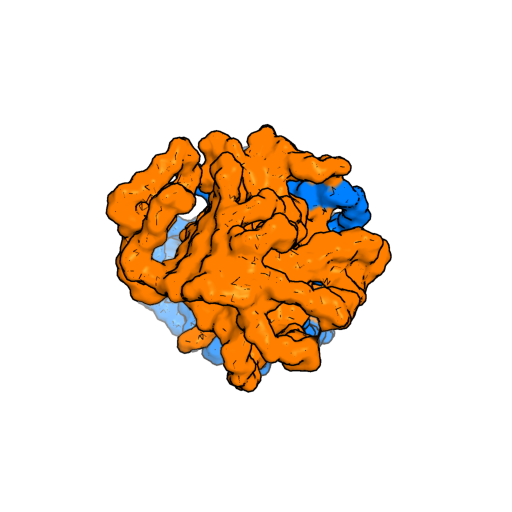 1
ATOM 3849 O O . GLN B 1 156 ? -10.445 -15.867 -30.938 1 82.69 156 GLN B O 1
ATOM 3854 N N . LEU B 1 157 ? -10.133 -18 -30.312 1 83 157 LEU B N 1
ATOM 3855 C CA . LEU B 1 157 ? -11.359 -18.047 -29.531 1 83 157 LEU B CA 1
ATOM 3856 C C . LEU B 1 157 ? -11.125 -17.531 -28.125 1 83 157 LEU B C 1
ATOM 3858 O O . LEU B 1 157 ? -12.031 -17.547 -27.281 1 83 157 LEU B O 1
ATOM 3862 N N . GLY B 1 158 ? -9.898 -17.109 -27.906 1 76.19 158 GLY B N 1
ATOM 3863 C CA . GLY B 1 158 ? -9.602 -16.594 -26.578 1 76.19 158 GLY B CA 1
ATOM 3864 C C . GLY B 1 158 ? -9.719 -17.641 -25.484 1 76.19 158 GLY B C 1
ATOM 3865 O O . GLY B 1 158 ? -9.227 -18.766 -25.641 1 76.19 158 GLY B O 1
ATOM 3866 N N . ALA B 1 159 ? -10.398 -17.281 -24.422 1 76.94 159 ALA B N 1
ATOM 3867 C CA . ALA B 1 159 ? -10.5 -18.172 -23.266 1 76.94 159 ALA B CA 1
ATOM 3868 C C . ALA B 1 159 ? -11.422 -19.344 -23.547 1 76.94 159 ALA B C 1
ATOM 3870 O O . ALA B 1 159 ? -11.312 -20.406 -22.922 1 76.94 159 ALA B O 1
ATOM 3871 N N . LEU B 1 160 ? -12.281 -19.281 -24.516 1 80.38 160 LEU B N 1
ATOM 3872 C CA . LEU B 1 160 ? -13.25 -20.312 -24.859 1 80.38 160 LEU B CA 1
ATOM 3873 C C . LEU B 1 160 ? -12.555 -21.516 -25.469 1 80.38 160 LEU B C 1
ATOM 3875 O O . LEU B 1 160 ? -13.117 -22.625 -25.516 1 80.38 160 LEU B O 1
ATOM 3879 N N . ARG B 1 161 ? -11.328 -21.297 -25.906 1 85.06 161 ARG B N 1
ATOM 3880 C CA . ARG B 1 161 ? -10.602 -22.375 -26.547 1 85.06 161 ARG B CA 1
ATOM 3881 C C . ARG B 1 161 ? -10.383 -23.531 -25.594 1 85.06 161 ARG B C 1
ATOM 3883 O O . ARG B 1 161 ? -10.344 -24.703 -26 1 85.06 161 ARG B O 1
ATOM 3890 N N . PHE B 1 162 ? -10.242 -23.219 -24.344 1 83.25 162 PHE B N 1
ATOM 3891 C CA . PHE B 1 162 ? -10 -24.266 -23.344 1 83.25 162 PHE B CA 1
ATOM 3892 C C . PHE B 1 162 ? -11.234 -25.141 -23.172 1 83.25 162 PHE B C 1
ATOM 3894 O O . PHE B 1 162 ? -11.125 -26.359 -23.047 1 83.25 162 PHE B O 1
ATOM 3901 N N . LEU B 1 163 ? -12.359 -24.5 -23.188 1 82.69 163 LEU B N 1
ATOM 3902 C CA . LEU B 1 163 ? -13.602 -25.25 -23.078 1 82.69 163 LEU B CA 1
ATOM 3903 C C . LEU B 1 163 ? -13.812 -26.141 -24.297 1 82.69 163 LEU B C 1
ATOM 3905 O O . LEU B 1 163 ? -14.117 -27.328 -24.156 1 82.69 163 LEU B O 1
ATOM 3909 N N . LEU B 1 164 ? -13.625 -25.625 -25.469 1 88.19 164 LEU B N 1
ATOM 3910 C CA . LEU B 1 164 ? -13.789 -26.375 -26.703 1 88.19 164 LEU B CA 1
ATOM 3911 C C . LEU B 1 164 ? -12.82 -27.562 -26.75 1 88.19 164 LEU B C 1
ATOM 3913 O O . LEU B 1 164 ? -13.219 -28.688 -27.047 1 88.19 164 LEU B O 1
ATOM 3917 N N . SER B 1 165 ? -11.602 -27.25 -26.484 1 89.56 165 SER B N 1
ATOM 3918 C CA . SER B 1 165 ? -10.586 -28.297 -26.516 1 89.56 165 SER B CA 1
ATOM 3919 C C . SER B 1 165 ? -10.867 -29.375 -25.469 1 89.56 165 SER B C 1
ATOM 3921 O O . SER B 1 165 ? -10.602 -30.562 -25.703 1 89.56 165 SER B O 1
ATOM 3923 N N . THR B 1 166 ? -11.359 -28.969 -24.359 1 90.06 166 THR B N 1
ATOM 3924 C CA . THR B 1 166 ? -11.727 -29.922 -23.312 1 90.06 166 THR B CA 1
ATOM 3925 C C . THR B 1 166 ? -12.797 -30.891 -23.812 1 90.06 166 THR B C 1
ATOM 3927 O O . THR B 1 166 ? -12.664 -32.094 -23.672 1 90.06 166 THR B O 1
ATOM 3930 N N . LEU B 1 167 ? -13.828 -30.406 -24.469 1 90.38 167 LEU B N 1
ATOM 3931 C CA . LEU B 1 167 ? -14.922 -31.234 -24.969 1 90.38 167 LEU B CA 1
ATOM 3932 C C . LEU B 1 167 ? -14.43 -32.188 -26.062 1 90.38 167 LEU B C 1
ATOM 3934 O O . LEU B 1 167 ? -14.805 -33.344 -26.078 1 90.38 167 LEU B O 1
ATOM 3938 N N . LEU B 1 168 ? -13.578 -31.672 -26.875 1 92.06 168 LEU B N 1
ATOM 3939 C CA . LEU B 1 168 ? -13.023 -32.5 -27.938 1 92.06 168 LEU B CA 1
ATOM 3940 C C . LEU B 1 168 ? -12.172 -33.625 -27.375 1 92.06 168 LEU B C 1
ATOM 3942 O O . LEU B 1 168 ? -12.266 -34.781 -27.828 1 92.06 168 LEU B O 1
ATOM 3946 N N . ARG B 1 169 ? -11.383 -33.281 -26.359 1 92.81 169 ARG B N 1
ATOM 3947 C CA . ARG B 1 169 ? -10.5 -34.281 -25.766 1 92.81 169 ARG B CA 1
ATOM 3948 C C . ARG B 1 169 ? -11.289 -35.281 -24.922 1 92.81 169 ARG B C 1
ATOM 3950 O O . ARG B 1 169 ? -10.945 -36.438 -24.875 1 92.81 169 ARG B O 1
ATOM 3957 N N . LEU B 1 170 ? -12.359 -34.844 -24.359 1 92.62 170 LEU B N 1
ATOM 3958 C CA . LEU B 1 170 ? -13.227 -35.75 -23.609 1 92.62 170 LEU B CA 1
ATOM 3959 C C . LEU B 1 170 ? -13.859 -36.781 -24.531 1 92.62 170 LEU B C 1
ATOM 3961 O O . LEU B 1 170 ? -13.984 -37.969 -24.172 1 92.62 170 LEU B O 1
ATOM 3965 N N . ALA B 1 171 ? -14.219 -36.375 -25.688 1 92.81 171 ALA B N 1
ATOM 3966 C CA . ALA B 1 171 ? -14.82 -37.281 -26.656 1 92.81 171 ALA B CA 1
ATOM 3967 C C . ALA B 1 171 ? -13.82 -38.312 -27.141 1 92.81 171 ALA B C 1
ATOM 3969 O O . ALA B 1 171 ? -14.203 -39.438 -27.469 1 92.81 171 ALA B O 1
ATOM 3970 N N . SER B 1 172 ? -12.586 -37.938 -27.188 1 93.19 172 SER B N 1
ATOM 3971 C CA . SER B 1 172 ? -11.508 -38.844 -27.547 1 93.19 172 SER B CA 1
ATOM 3972 C C . SER B 1 172 ? -10.508 -39 -26.406 1 93.19 172 SER B C 1
ATOM 3974 O O . SER B 1 172 ? -9.336 -38.656 -26.547 1 93.19 172 SER B O 1
ATOM 3976 N N . LEU B 1 173 ? -10.961 -39.594 -25.406 1 94.25 173 LEU B N 1
ATOM 3977 C CA . LEU B 1 173 ? -10.18 -39.688 -24.188 1 94.25 173 LEU B CA 1
ATOM 3978 C C . LEU B 1 173 ? -8.953 -40.562 -24.375 1 94.25 173 LEU B C 1
ATOM 3980 O O . LEU B 1 173 ? -9.062 -41.688 -24.875 1 94.25 173 LEU B O 1
ATOM 3984 N N . ARG B 1 174 ? -7.82 -40.031 -24.047 1 95.62 174 ARG B N 1
ATOM 3985 C CA . ARG B 1 174 ? -6.559 -40.781 -24.125 1 95.62 174 ARG B CA 1
ATOM 3986 C C . ARG B 1 174 ? -6.117 -41.25 -22.75 1 95.62 174 ARG B C 1
ATOM 3988 O O . ARG B 1 174 ? -6.441 -40.625 -21.734 1 95.62 174 ARG B O 1
ATOM 3995 N N . VAL B 1 175 ? -5.48 -42.344 -22.734 1 96.44 175 VAL B N 1
ATOM 3996 C CA . VAL B 1 175 ? -4.895 -42.906 -21.516 1 96.44 175 VAL B CA 1
ATOM 3997 C C . VAL B 1 175 ? -3.387 -43.062 -21.703 1 96.44 175 VAL B C 1
ATOM 3999 O O . VAL B 1 175 ? -2.92 -43.375 -22.797 1 96.44 175 VAL B O 1
ATOM 4002 N N . TYR B 1 176 ? -2.643 -42.875 -20.641 1 97.38 176 TYR B N 1
ATOM 4003 C CA . TYR B 1 176 ? -1.187 -42.875 -20.703 1 97.38 176 TYR B CA 1
ATOM 4004 C C . TYR B 1 176 ? -0.605 -43.812 -19.641 1 97.38 176 TYR B C 1
ATOM 4006 O O . TYR B 1 176 ? -1.008 -43.75 -18.469 1 97.38 176 TYR B O 1
ATOM 4014 N N . GLN B 1 177 ? 0.314 -44.594 -20.078 1 97.62 177 GLN B N 1
ATOM 4015 C CA . GLN B 1 177 ? 1.016 -45.469 -19.156 1 97.62 177 GLN B CA 1
ATOM 4016 C C . GLN B 1 177 ? 2.223 -44.75 -18.531 1 97.62 177 GLN B C 1
ATOM 4018 O O . GLN B 1 177 ? 2.961 -44.062 -19.234 1 97.62 177 GLN B O 1
ATOM 4023 N N . GLY B 1 178 ? 2.377 -44.875 -17.234 1 97 178 GLY B N 1
ATOM 4024 C CA . GLY B 1 178 ? 3.535 -44.281 -16.609 1 97 178 GLY B CA 1
ATOM 4025 C C . GLY B 1 178 ? 3.686 -44.625 -15.141 1 97 178 GLY B C 1
ATOM 4026 O O . GLY B 1 178 ? 2.916 -45.438 -14.609 1 97 178 GLY B O 1
ATOM 4027 N N . LYS B 1 179 ? 4.738 -44.094 -14.586 1 97.19 179 LYS B N 1
ATOM 4028 C CA . LYS B 1 179 ? 5.055 -44.25 -13.172 1 97.19 179 LYS B CA 1
ATOM 4029 C C . LYS B 1 179 ? 5.148 -42.906 -12.484 1 97.19 179 LYS B C 1
ATOM 4031 O O . LYS B 1 179 ? 5.574 -41.906 -13.102 1 97.19 179 LYS B O 1
ATOM 4036 N N . LEU B 1 180 ? 4.723 -42.906 -11.258 1 97.88 180 LEU B N 1
ATOM 4037 C CA . LEU B 1 180 ? 4.738 -41.688 -10.461 1 97.88 180 LEU B CA 1
ATOM 4038 C C . LEU B 1 180 ? 5.301 -41.938 -9.07 1 97.88 180 LEU B C 1
ATOM 4040 O O . LEU B 1 180 ? 5.004 -42.969 -8.461 1 97.88 180 LEU B O 1
ATOM 4044 N N . ALA B 1 181 ? 6.195 -41.156 -8.641 1 98 181 ALA B N 1
ATOM 4045 C CA . ALA B 1 181 ? 6.73 -41.188 -7.285 1 98 181 ALA B CA 1
ATOM 4046 C C . ALA B 1 181 ? 6.738 -39.781 -6.668 1 98 181 ALA B C 1
ATOM 4048 O O . ALA B 1 181 ? 6.902 -38.781 -7.375 1 98 181 ALA B O 1
ATOM 4049 N N . PHE B 1 182 ? 6.512 -39.719 -5.375 1 98 182 PHE B N 1
ATOM 4050 C CA . PHE B 1 182 ? 6.543 -38.406 -4.73 1 98 182 PHE B CA 1
ATOM 4051 C C . PHE B 1 182 ? 7.004 -38.531 -3.283 1 98 182 PHE B C 1
ATOM 4053 O O . PHE B 1 182 ? 6.887 -39.594 -2.674 1 98 182 PHE B O 1
ATOM 4060 N N . LEU B 1 183 ? 7.641 -37.531 -2.84 1 97.12 183 LEU B N 1
ATOM 4061 C CA . LEU B 1 183 ? 8.008 -37.406 -1.433 1 97.12 183 LEU B CA 1
ATOM 4062 C C . LEU B 1 183 ? 6.883 -36.75 -0.636 1 97.12 183 LEU B C 1
ATOM 4064 O O . LEU B 1 183 ? 6.633 -35.562 -0.772 1 97.12 183 LEU B O 1
ATOM 4068 N N . PRO B 1 184 ? 6.254 -37.531 0.23 1 96.69 184 PRO B N 1
ATOM 4069 C CA . PRO B 1 184 ? 5.125 -36.938 0.973 1 96.69 184 PRO B CA 1
ATOM 4070 C C . PRO B 1 184 ? 5.512 -35.719 1.778 1 96.69 184 PRO B C 1
ATOM 4072 O O . PRO B 1 184 ? 6.637 -35.625 2.277 1 96.69 184 PRO B O 1
ATOM 4075 N N . ALA B 1 185 ? 4.555 -34.781 1.87 1 95.56 185 ALA B N 1
ATOM 4076 C CA . ALA B 1 185 ? 4.793 -33.531 2.562 1 95.56 185 ALA B CA 1
ATOM 4077 C C . ALA B 1 185 ? 5.172 -33.75 4.02 1 95.56 185 ALA B C 1
ATOM 4079 O O . ALA B 1 185 ? 5.938 -32.969 4.602 1 95.56 185 ALA B O 1
ATOM 4080 N N . ASP B 1 186 ? 4.699 -34.781 4.613 1 91 186 ASP B N 1
ATOM 4081 C CA . ASP B 1 186 ? 4.906 -35.031 6.035 1 91 186 ASP B CA 1
ATOM 4082 C C . ASP B 1 186 ? 6.219 -35.781 6.266 1 91 186 ASP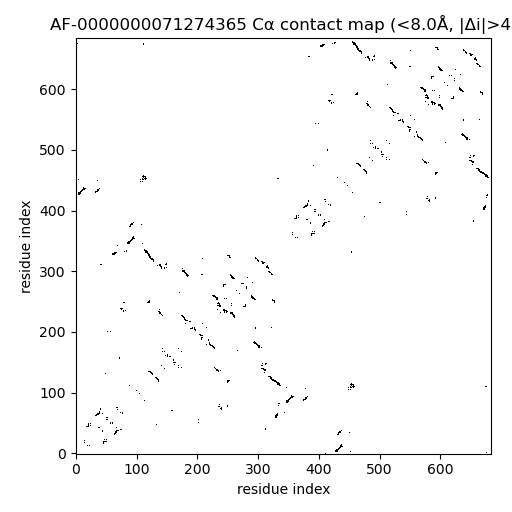 B C 1
ATOM 4084 O O . ASP B 1 186 ? 6.586 -36.062 7.41 1 91 186 ASP B O 1
ATOM 4088 N N . SER B 1 187 ? 6.852 -36.062 5.164 1 87.19 187 SER B N 1
ATOM 4089 C CA . SER B 1 187 ? 8.133 -36.75 5.309 1 87.19 187 SER B CA 1
ATOM 4090 C C . SER B 1 187 ? 9.133 -35.906 6.07 1 87.19 187 SER B C 1
ATOM 4092 O O . SER B 1 187 ? 9.18 -34.688 5.895 1 87.19 187 SER B O 1
ATOM 4094 N N . GLU B 1 188 ? 9.914 -36.469 6.922 1 75.88 188 GLU B N 1
ATOM 4095 C CA . GLU B 1 188 ? 10.906 -35.781 7.727 1 75.88 188 GLU B CA 1
ATOM 4096 C C . GLU B 1 188 ? 12.203 -35.562 6.949 1 75.88 188 GLU B C 1
ATOM 4098 O O . GLU B 1 188 ? 13.117 -34.875 7.422 1 75.88 188 GLU B O 1
ATOM 4103 N N . ARG B 1 189 ? 12.195 -36.094 5.832 1 73.38 189 ARG B N 1
ATOM 4104 C CA . ARG B 1 189 ? 13.422 -36 5.051 1 73.38 189 ARG B CA 1
ATOM 4105 C C . ARG B 1 189 ? 13.789 -34.562 4.766 1 73.38 189 ARG B C 1
ATOM 4107 O O . ARG B 1 189 ? 12.969 -33.781 4.262 1 73.38 189 ARG B O 1
ATOM 4114 N N . GLN B 1 190 ? 14.992 -34.188 5.27 1 68.38 190 GLN B N 1
ATOM 4115 C CA . GLN B 1 190 ? 15.461 -32.812 5.016 1 68.38 190 GLN B CA 1
ATOM 4116 C C . GLN B 1 190 ? 16.391 -32.781 3.809 1 68.38 190 GLN B C 1
ATOM 4118 O O . GLN B 1 190 ? 16.484 -31.75 3.121 1 68.38 190 GLN B O 1
ATOM 4123 N N . SER B 1 191 ? 17.188 -33.75 3.648 1 66.81 191 SER B N 1
ATOM 4124 C CA . SER B 1 191 ? 18.094 -33.781 2.506 1 66.81 191 SER B CA 1
ATOM 4125 C C . SER B 1 191 ? 18.281 -35.219 2 1 66.81 191 SER B C 1
ATOM 4127 O O . SER B 1 191 ? 18.219 -36.156 2.775 1 66.81 191 SER B O 1
ATOM 4129 N N . ALA B 1 192 ? 18.109 -35.469 0.787 1 58.38 192 ALA B N 1
ATOM 4130 C CA . ALA B 1 192 ? 18.5 -36.75 0.246 1 58.38 192 ALA B CA 1
ATOM 4131 C C . ALA B 1 192 ? 19.984 -37.031 0.437 1 58.38 192 ALA B C 1
ATOM 4133 O O . ALA B 1 192 ? 20.797 -36.062 0.451 1 58.38 192 ALA B O 1
ATOM 4134 N N . SER B 1 193 ? 20.484 -37.969 1.303 1 53.75 193 SER B N 1
ATOM 4135 C CA . SER B 1 193 ? 21.875 -38.281 1.634 1 53.75 193 SER B CA 1
ATOM 4136 C C . SER B 1 193 ? 22.828 -37.719 0.6 1 53.75 193 SER B C 1
ATOM 4138 O O . SER B 1 193 ? 23.859 -37.125 0.955 1 53.75 193 SER B O 1
ATOM 4140 N N . ALA B 1 194 ? 23.047 -38.406 -0.616 1 49.31 194 ALA B N 1
ATOM 4141 C CA . ALA B 1 194 ? 24.047 -38 -1.605 1 49.31 194 ALA B CA 1
ATOM 4142 C C . ALA B 1 194 ? 23.609 -36.688 -2.305 1 49.31 194 ALA B C 1
ATOM 4144 O O . ALA B 1 194 ? 22.672 -36.688 -3.098 1 49.31 194 ALA B O 1
ATOM 4145 N N . GLY B 1 195 ? 23.516 -35.625 -1.621 1 50.19 195 GLY B N 1
ATOM 4146 C CA . GLY B 1 195 ? 23.172 -34.344 -2.184 1 50.19 195 GLY B CA 1
ATOM 4147 C C . GLY B 1 195 ? 23.516 -34.219 -3.654 1 50.19 195 GLY B C 1
ATOM 4148 O O . GLY B 1 195 ? 24.688 -34.281 -4.031 1 50.19 195 GLY B O 1
ATOM 4149 N N . PHE B 1 196 ? 22.828 -34.719 -4.539 1 52.44 196 PHE B N 1
ATOM 4150 C CA . PHE B 1 196 ? 23.016 -34.469 -5.961 1 52.44 196 PHE B CA 1
ATOM 4151 C C . PHE B 1 196 ? 23.234 -32.969 -6.207 1 52.44 196 PHE B C 1
ATOM 4153 O O . PHE B 1 196 ? 22.312 -32.188 -6.086 1 52.44 196 PHE B O 1
ATOM 4160 N N . SER B 1 197 ? 24.172 -32.406 -5.535 1 52.72 197 SER B N 1
ATOM 4161 C CA . SER B 1 197 ? 24.531 -31.031 -5.895 1 52.72 197 SER B CA 1
ATOM 4162 C C . SER B 1 197 ? 24.766 -30.891 -7.395 1 52.72 197 SER B C 1
ATOM 4164 O O . SER B 1 197 ? 25.688 -31.5 -7.941 1 52.72 197 SER B O 1
ATOM 4166 N N . THR B 1 198 ? 23.781 -31 -8.211 1 54.66 198 THR B N 1
ATOM 4167 C CA . THR B 1 198 ? 24.062 -30.688 -9.609 1 54.66 198 THR B CA 1
ATOM 4168 C C . THR B 1 198 ? 24.828 -29.391 -9.742 1 54.66 198 THR B C 1
ATOM 4170 O O . THR B 1 198 ? 24.875 -28.594 -8.797 1 54.66 198 THR B O 1
ATOM 4173 N N . ALA B 1 199 ? 25.766 -29.312 -10.766 1 50.66 199 ALA B N 1
ATOM 4174 C CA . ALA B 1 199 ? 26.609 -28.172 -11.133 1 50.66 199 ALA B CA 1
ATOM 4175 C C . ALA B 1 199 ? 25.828 -26.859 -11.016 1 50.66 199 ALA B C 1
ATOM 4177 O O . ALA B 1 199 ? 26.422 -25.781 -10.953 1 50.66 199 ALA B O 1
ATOM 4178 N N . ASP B 1 200 ? 24.438 -26.984 -11.086 1 61.41 200 ASP B N 1
ATOM 4179 C CA . ASP B 1 200 ? 23.703 -25.734 -11.094 1 61.41 200 ASP B CA 1
ATOM 4180 C C . ASP B 1 200 ? 23.453 -25.234 -9.672 1 61.41 200 ASP B C 1
ATOM 4182 O O . ASP B 1 200 ? 22.812 -25.906 -8.867 1 61.41 200 ASP B O 1
ATOM 4186 N N . SER B 1 201 ? 24.344 -24.422 -9.242 1 65.19 201 SER B N 1
ATOM 4187 C CA . SER B 1 201 ? 24.453 -23.797 -7.918 1 65.19 201 SER B CA 1
ATOM 4188 C C . SER B 1 201 ? 23.203 -23 -7.57 1 65.19 201 SER B C 1
ATOM 4190 O O . SER B 1 201 ? 23.031 -22.578 -6.426 1 65.19 201 SER B O 1
ATOM 4192 N N . ARG B 1 202 ? 22.375 -23.062 -8.617 1 77 202 ARG B N 1
ATOM 4193 C CA . ARG B 1 202 ? 21.188 -22.281 -8.281 1 77 202 ARG B CA 1
ATOM 4194 C C . ARG B 1 202 ? 20.188 -23.125 -7.484 1 77 202 ARG B C 1
ATOM 4196 O O . ARG B 1 202 ? 19.781 -24.203 -7.93 1 77 202 ARG B O 1
ATOM 4203 N N . LEU B 1 203 ? 19.578 -22.672 -6.32 1 86.31 203 LEU B N 1
ATOM 4204 C CA . LEU B 1 203 ? 18.578 -23.344 -5.484 1 86.31 203 LEU B CA 1
ATOM 4205 C C . LEU B 1 203 ? 18.781 -24.844 -5.492 1 86.31 203 LEU B C 1
ATOM 4207 O O . LEU B 1 203 ? 18.109 -25.562 -6.242 1 86.31 203 LEU B O 1
ATOM 4211 N N . PRO B 1 204 ? 19.594 -25.344 -4.805 1 86.38 204 PRO B N 1
ATOM 4212 C CA . PRO B 1 204 ? 19.953 -26.766 -4.844 1 86.38 204 PRO B CA 1
ATOM 4213 C C . PRO B 1 204 ? 18.75 -27.688 -4.625 1 86.38 204 PRO B C 1
ATOM 4215 O O . PRO B 1 204 ? 17.906 -27.406 -3.773 1 86.38 204 PRO B O 1
ATOM 4218 N N . ASP B 1 205 ? 18.656 -28.75 -5.44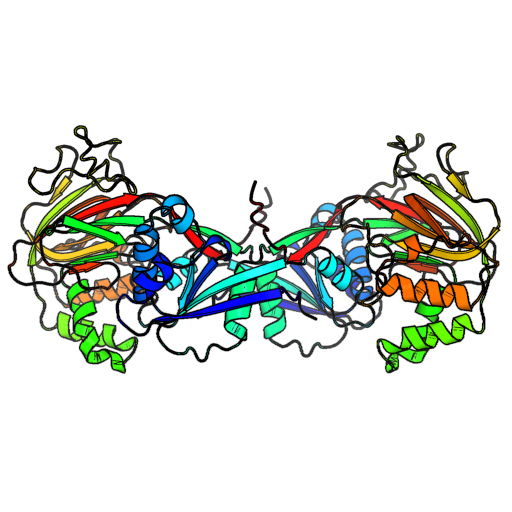5 1 90.25 205 ASP B N 1
ATOM 4219 C CA . ASP B 1 205 ? 17.641 -29.797 -5.305 1 90.25 205 ASP B CA 1
ATOM 4220 C C . ASP B 1 205 ? 18.094 -30.859 -4.297 1 90.25 205 ASP B C 1
ATOM 4222 O O . ASP B 1 205 ? 18.422 -31.984 -4.676 1 90.25 205 ASP B O 1
ATOM 4226 N N . HIS B 1 206 ? 17.938 -30.594 -3.064 1 88.75 206 HIS B N 1
ATOM 4227 C CA . HIS B 1 206 ? 18.484 -31.453 -2.016 1 88.75 206 HIS B CA 1
ATOM 4228 C C . HIS B 1 206 ? 17.609 -32.688 -1.796 1 88.75 206 HIS B C 1
ATOM 4230 O O . HIS B 1 206 ? 18.031 -33.625 -1.149 1 88.75 206 HIS B O 1
ATOM 4236 N N . LEU B 1 207 ? 16.422 -32.688 -2.342 1 91.69 207 LEU B N 1
ATOM 4237 C CA . LEU B 1 207 ? 15.508 -33.812 -2.113 1 91.69 207 LEU B CA 1
ATOM 4238 C C . LEU B 1 207 ? 15.547 -34.781 -3.281 1 91.69 207 LEU B C 1
ATOM 4240 O O . LEU B 1 207 ? 14.969 -35.875 -3.207 1 91.69 207 LEU B O 1
ATOM 4244 N N . LEU B 1 208 ? 16.203 -34.375 -4.367 1 91.94 208 LEU B N 1
ATOM 4245 C CA . LEU B 1 208 ? 16.172 -35.188 -5.59 1 91.94 208 LEU B CA 1
ATOM 4246 C C . LEU B 1 208 ? 17.453 -36 -5.746 1 91.94 208 LEU B C 1
ATOM 4248 O O . LEU B 1 208 ? 18.484 -35.656 -5.168 1 91.94 208 LEU B O 1
ATOM 4252 N N . VAL B 1 209 ? 17.359 -37.094 -6.438 1 90.5 209 VAL B N 1
ATOM 4253 C CA . VAL B 1 209 ? 18.484 -37.906 -6.883 1 90.5 209 VAL B CA 1
ATOM 4254 C C . VAL B 1 209 ? 18.516 -37.969 -8.406 1 90.5 209 VAL B C 1
ATOM 4256 O O . VAL B 1 209 ? 17.516 -37.656 -9.062 1 90.5 209 VAL B O 1
ATOM 4259 N N . PRO B 1 210 ? 19.672 -38.219 -9.008 1 89.81 210 PRO B N 1
ATOM 4260 C CA . PRO B 1 210 ? 19.734 -38.312 -10.469 1 89.81 210 PRO B CA 1
ATOM 4261 C C . PRO B 1 210 ? 18.672 -39.219 -11.047 1 89.81 210 PRO B C 1
ATOM 4263 O O . PRO B 1 210 ? 18.312 -40.219 -10.422 1 89.81 210 PRO B O 1
ATOM 4266 N N . LEU B 1 211 ? 18.172 -38.906 -12.227 1 91 211 LEU B N 1
ATOM 4267 C CA . LEU B 1 211 ? 17.078 -39.625 -12.875 1 91 211 LEU B CA 1
ATOM 4268 C C . LEU B 1 211 ? 17.453 -41.062 -13.125 1 91 211 LEU B C 1
ATOM 4270 O O . LEU B 1 211 ? 16.578 -41.938 -13.219 1 91 211 LEU B O 1
ATOM 4274 N N . GLU B 1 212 ? 18.719 -41.375 -13.18 1 89.5 212 GLU B N 1
ATOM 4275 C CA . GLU B 1 212 ? 19.203 -42.719 -13.477 1 89.5 212 GLU B CA 1
ATOM 4276 C C . GLU B 1 212 ? 19.188 -43.625 -12.234 1 89.5 212 GLU B C 1
ATOM 4278 O O . GLU B 1 212 ? 19.297 -44.844 -12.328 1 89.5 212 GLU B O 1
ATOM 4283 N N . GLN B 1 213 ? 18.969 -43 -11.141 1 91.75 213 GLN B N 1
ATOM 4284 C CA . GLN B 1 213 ? 18.922 -43.719 -9.883 1 91.75 213 GLN B CA 1
ATOM 4285 C C . GLN B 1 213 ? 17.5 -43.906 -9.383 1 91.75 213 GLN B C 1
ATOM 4287 O O . GLN B 1 213 ? 16.641 -43.031 -9.633 1 91.75 213 GLN B O 1
ATOM 4292 N N . PRO B 1 214 ? 17.312 -44.969 -8.672 1 91.94 214 PRO B N 1
ATOM 4293 C CA . PRO B 1 214 ? 15.984 -45.125 -8.078 1 91.94 214 PRO B CA 1
ATOM 4294 C C . PRO B 1 214 ? 15.688 -44.062 -7.012 1 91.94 214 PRO B C 1
ATOM 4296 O O . PRO B 1 214 ? 16.609 -43.562 -6.375 1 91.94 214 PRO B O 1
ATOM 4299 N N . VAL B 1 215 ? 14.391 -43.781 -6.891 1 91.75 215 VAL B N 1
ATOM 4300 C CA . VAL B 1 215 ? 14 -42.812 -5.863 1 91.75 215 VAL B CA 1
ATOM 4301 C C . VAL B 1 215 ? 14.289 -43.375 -4.48 1 91.75 215 VAL B C 1
ATOM 4303 O O . VAL B 1 215 ? 14.297 -44.594 -4.297 1 91.75 215 VAL B O 1
ATOM 4306 N N . PRO B 1 216 ? 14.531 -42.562 -3.516 1 90.31 216 PRO B N 1
ATOM 4307 C CA . PRO B 1 216 ? 14.805 -43.031 -2.152 1 90.31 216 PRO B CA 1
ATOM 4308 C C . PRO B 1 216 ? 13.625 -43.812 -1.548 1 90.31 216 PRO B C 1
ATOM 4310 O O . PRO B 1 216 ? 12.492 -43.656 -2.02 1 90.31 216 PRO B O 1
ATOM 4313 N N . GLN B 1 217 ? 13.859 -44.5 -0.455 1 88.31 217 GLN B N 1
ATOM 4314 C CA . GLN B 1 217 ? 12.891 -45.406 0.158 1 88.31 217 GLN B CA 1
ATOM 4315 C C . GLN B 1 217 ? 11.758 -44.656 0.82 1 88.31 217 GLN B C 1
ATOM 4317 O O . GLN B 1 217 ? 10.648 -45.156 0.971 1 88.31 217 GLN B O 1
ATOM 4322 N N . ASP B 1 218 ? 11.977 -43.469 1.183 1 89.56 218 ASP B N 1
ATOM 4323 C CA . ASP B 1 218 ? 10.953 -42.719 1.898 1 89.56 218 ASP B CA 1
ATOM 4324 C C . ASP B 1 218 ? 9.961 -42.094 0.929 1 89.56 218 ASP B C 1
ATOM 4326 O O . ASP B 1 218 ? 9 -41.438 1.351 1 89.56 218 ASP B O 1
ATOM 4330 N N . TRP B 1 219 ? 10.195 -42.312 -0.317 1 95.44 219 TRP B N 1
ATOM 4331 C CA . TRP B 1 219 ? 9.258 -41.812 -1.325 1 95.44 219 TRP B CA 1
ATOM 4332 C C . TRP B 1 219 ? 8.094 -42.781 -1.486 1 95.44 219 TRP B C 1
ATOM 4334 O O . TRP B 1 219 ? 8.234 -44 -1.241 1 95.44 219 TRP B O 1
ATOM 4344 N N . THR B 1 220 ? 6.965 -42.25 -1.779 1 96.25 220 THR B N 1
ATOM 4345 C CA . THR B 1 220 ? 5.82 -43.094 -2.139 1 96.25 220 THR B CA 1
ATOM 4346 C C . THR B 1 220 ? 5.809 -43.375 -3.637 1 96.25 220 THR B C 1
ATOM 4348 O O . THR B 1 220 ? 5.875 -42.438 -4.449 1 96.25 220 THR B O 1
ATOM 4351 N N . LEU B 1 221 ? 5.691 -44.625 -3.982 1 95.88 221 LEU B N 1
ATOM 4352 C CA . LEU B 1 221 ? 5.676 -45.062 -5.379 1 95.88 221 LEU B CA 1
ATOM 4353 C C . LEU B 1 221 ? 4.266 -45.438 -5.82 1 95.88 221 LEU B C 1
ATOM 4355 O O . LEU B 1 221 ? 3.584 -46.219 -5.145 1 95.88 221 LEU B O 1
ATOM 4359 N N . VAL B 1 222 ? 3.883 -44.781 -6.863 1 95.25 222 VAL B N 1
ATOM 4360 C CA . VAL B 1 222 ? 2.678 -45.219 -7.555 1 95.25 222 VAL B CA 1
ATOM 4361 C C . VAL B 1 222 ? 3.053 -46.188 -8.688 1 95.25 222 VAL B C 1
ATOM 4363 O O . VAL B 1 222 ? 3.713 -45.781 -9.648 1 95.25 222 VAL B O 1
ATOM 4366 N N . GLU B 1 223 ? 2.668 -47.344 -8.469 1 89.69 223 GLU B N 1
ATOM 4367 C CA . GLU B 1 223 ? 3.045 -48.406 -9.422 1 89.69 223 GLU B CA 1
ATOM 4368 C C . GLU B 1 223 ? 2.615 -48.031 -10.836 1 89.69 223 GLU B C 1
ATOM 4370 O O . GLU B 1 223 ? 1.714 -47.219 -11.031 1 89.69 223 GLU B O 1
ATOM 4375 N N . GLU B 1 224 ? 3.307 -48.719 -11.664 1 92.44 224 GLU B N 1
ATOM 4376 C CA . GLU B 1 224 ? 2.99 -48.531 -13.078 1 92.44 224 GLU B CA 1
ATOM 4377 C C . GLU B 1 224 ? 1.503 -48.75 -13.344 1 92.44 224 GLU B C 1
ATOM 4379 O O . GLU B 1 224 ? 0.945 -49.781 -12.977 1 92.44 224 GLU B O 1
ATOM 4384 N N . GLN B 1 225 ? 0.925 -47.688 -13.898 1 94.38 225 GLN B N 1
ATOM 4385 C CA . GLN B 1 225 ? -0.491 -47.812 -14.234 1 94.38 225 GLN B CA 1
ATOM 4386 C C . GLN B 1 225 ? -0.876 -46.812 -15.32 1 94.38 225 GLN B C 1
ATOM 4388 O O . GLN B 1 225 ? -0.028 -46.062 -15.82 1 94.38 225 GLN B O 1
ATOM 4393 N N . GLU B 1 226 ? -2.135 -46.969 -15.75 1 97 226 GLU B N 1
ATOM 4394 C CA . GLU B 1 226 ? -2.674 -46.062 -16.766 1 97 226 GLU B CA 1
ATOM 4395 C C . GLU B 1 226 ? -3.322 -44.844 -16.125 1 97 226 GLU B C 1
ATOM 4397 O O . GLU B 1 226 ? -4.133 -44.969 -15.211 1 97 226 GLU B O 1
ATOM 4402 N N . PHE B 1 227 ? -2.893 -43.75 -16.609 1 97.69 227 PHE B N 1
ATOM 4403 C CA . PHE B 1 227 ? -3.4 -42.469 -16.109 1 97.69 227 PHE B CA 1
ATOM 4404 C C . PHE B 1 227 ? -4.184 -41.75 -17.188 1 97.69 227 PHE B C 1
ATOM 4406 O O . PHE B 1 227 ? -3.852 -41.812 -18.375 1 97.69 227 PHE B O 1
ATOM 4413 N N . VAL B 1 228 ? -5.16 -41.062 -16.781 1 97.56 228 VAL B N 1
ATOM 4414 C CA . VAL B 1 228 ? -5.82 -40.094 -17.656 1 97.56 228 VAL B CA 1
ATOM 4415 C C . VAL B 1 228 ? -5.102 -38.75 -17.578 1 97.56 228 VAL B C 1
ATOM 4417 O O . VAL B 1 228 ? -4.887 -38.094 -18.609 1 97.56 228 VAL B O 1
ATOM 4420 N N . LEU B 1 229 ? -4.73 -38.406 -16.359 1 97.56 229 LEU B N 1
ATOM 4421 C CA . LEU B 1 229 ? -3.967 -37.188 -16.188 1 97.56 229 LEU B CA 1
ATOM 4422 C C . LEU B 1 229 ? -3.156 -37.219 -14.891 1 97.56 229 LEU B C 1
ATOM 4424 O O . LEU B 1 229 ? -3.49 -38 -13.969 1 97.56 229 LEU B O 1
ATOM 4428 N N . VAL B 1 230 ? -2.08 -36.562 -14.852 1 98.31 230 VAL B N 1
ATOM 4429 C CA . VAL B 1 230 ? -1.287 -36.188 -13.68 1 98.31 230 VAL B CA 1
ATOM 4430 C C . VAL B 1 230 ? -1.098 -34.688 -13.641 1 98.31 230 VAL B C 1
ATOM 4432 O O . VAL B 1 230 ? -0.68 -34.062 -14.633 1 98.31 230 VAL B O 1
ATOM 4435 N N . LEU B 1 231 ? -1.477 -34.094 -12.523 1 98.56 231 LEU B N 1
ATOM 4436 C CA . LEU B 1 231 ? -1.441 -32.656 -12.383 1 98.56 231 LEU B CA 1
ATOM 4437 C C . LEU B 1 231 ? -0.802 -32.25 -11.055 1 98.56 231 LEU B C 1
ATOM 4439 O O . LEU B 1 231 ? -1.324 -32.562 -9.984 1 98.56 231 LEU B O 1
ATOM 4443 N N . ALA B 1 232 ? 0.337 -31.625 -11.141 1 98.75 232 ALA B N 1
ATOM 4444 C CA . ALA B 1 232 ? 0.979 -31.031 -9.969 1 98.75 232 ALA B CA 1
ATOM 4445 C C . ALA B 1 232 ? 0.724 -29.531 -9.914 1 98.75 232 ALA B C 1
ATOM 4447 O O . ALA B 1 232 ? 1.218 -28.766 -10.758 1 98.75 232 ALA B O 1
ATOM 4448 N N . MET B 1 233 ? 0.041 -29.094 -8.883 1 98.56 233 MET B N 1
ATOM 4449 C CA . MET B 1 233 ? -0.302 -27.688 -8.719 1 98.56 233 MET B CA 1
ATOM 4450 C C . MET B 1 233 ? 0.578 -27.031 -7.66 1 98.56 233 MET B C 1
ATOM 4452 O O . MET B 1 233 ? 0.81 -27.609 -6.598 1 98.56 233 MET B O 1
ATOM 4456 N N . PHE B 1 234 ? 0.976 -25.859 -8.023 1 98.12 234 PHE B N 1
ATOM 4457 C CA . PHE B 1 234 ? 1.791 -25.078 -7.086 1 98.12 234 PHE B CA 1
ATOM 4458 C C . PHE B 1 234 ? 1.023 -23.875 -6.566 1 98.12 234 PHE B C 1
ATOM 4460 O O . PHE B 1 234 ? 1.422 -23.266 -5.574 1 98.12 234 PHE B O 1
ATOM 4467 N N . GLN B 1 235 ? 0.008 -23.547 -7.281 1 96.75 235 GLN B N 1
ATOM 4468 C CA . GLN B 1 235 ? -0.953 -22.516 -6.914 1 96.75 235 GLN B CA 1
ATOM 4469 C C . GLN B 1 235 ? -2.379 -23.047 -6.938 1 96.75 235 GLN B C 1
ATOM 4471 O O . GLN B 1 235 ? -2.609 -24.203 -7.328 1 96.75 235 GLN B O 1
ATOM 4476 N N . SER B 1 236 ? -3.309 -22.266 -6.531 1 96 236 SER B N 1
ATOM 4477 C CA . SER B 1 236 ? -4.672 -22.75 -6.348 1 96 236 SER B CA 1
ATOM 4478 C C . SER B 1 236 ? -5.391 -22.891 -7.684 1 96 236 SER B C 1
ATOM 4480 O O . SER B 1 236 ? -6.16 -23.844 -7.879 1 96 236 SER B O 1
ATOM 4482 N N . GLN B 1 237 ? -5.078 -21.969 -8.578 1 95.12 237 GLN B N 1
ATOM 4483 C CA . GLN B 1 237 ? -5.875 -21.922 -9.797 1 95.12 237 GLN B CA 1
ATOM 4484 C C . GLN B 1 237 ? -5.105 -22.516 -10.977 1 95.12 237 GLN B C 1
ATOM 4486 O O . GLN B 1 237 ? -3.914 -22.234 -11.148 1 95.12 237 GLN B O 1
ATOM 4491 N N . LEU B 1 238 ? -5.816 -23.328 -11.727 1 93.81 238 LEU B N 1
ATOM 4492 C CA . LEU B 1 238 ? -5.266 -23.812 -12.992 1 93.81 238 LEU B CA 1
ATOM 4493 C C . LEU B 1 238 ? -5.473 -22.797 -14.102 1 93.81 238 LEU B C 1
ATOM 4495 O O . LEU B 1 238 ? -4.656 -22.703 -15.023 1 93.81 238 LEU B O 1
ATOM 4499 N N . ASP B 1 239 ? -6.457 -22.156 -14.102 1 89.5 239 ASP B N 1
ATOM 4500 C CA . ASP B 1 239 ? -6.789 -21 -14.93 1 89.5 239 ASP B CA 1
ATOM 4501 C C . ASP B 1 239 ? -7.719 -20.031 -14.188 1 89.5 239 ASP B C 1
ATOM 4503 O O . ASP B 1 239 ? -7.863 -20.125 -12.969 1 89.5 239 ASP B O 1
ATOM 4507 N N . GLU B 1 240 ? -8.289 -19.109 -14.891 1 85.31 240 GLU B N 1
ATOM 4508 C CA . GLU B 1 240 ? -9.102 -18.094 -14.234 1 85.31 240 GLU B CA 1
ATOM 4509 C C . GLU B 1 240 ? -10.352 -18.688 -13.602 1 85.31 240 GLU B C 1
ATOM 4511 O O . GLU B 1 240 ? -10.867 -18.172 -12.609 1 85.31 240 GLU B O 1
ATOM 4516 N N . GLU B 1 241 ? -10.758 -19.875 -14.109 1 86.94 241 GLU B N 1
ATOM 4517 C CA . GLU B 1 241 ? -12.062 -20.375 -13.703 1 86.94 241 GLU B CA 1
ATOM 4518 C C . GLU B 1 241 ? -11.938 -21.688 -12.922 1 86.94 241 GLU B C 1
ATOM 4520 O O . GLU B 1 241 ? -12.906 -22.156 -12.32 1 86.94 241 GLU B O 1
ATOM 4525 N N . LEU B 1 242 ? -10.836 -22.25 -12.898 1 91.75 242 LEU B N 1
ATOM 4526 C CA . LEU B 1 242 ? -10.68 -23.562 -12.297 1 91.75 242 LEU B CA 1
ATOM 4527 C C . LEU B 1 242 ? -9.852 -23.5 -11.023 1 91.75 242 LEU B C 1
ATOM 4529 O O . LEU B 1 242 ? -8.641 -23.25 -11.078 1 91.75 242 LEU B O 1
ATOM 4533 N N . LEU B 1 243 ? -10.539 -23.703 -9.938 1 95 243 LEU B N 1
ATOM 4534 C CA . LEU B 1 243 ? -9.891 -23.781 -8.641 1 95 243 LEU B CA 1
ATOM 4535 C C . LEU B 1 243 ? -9.414 -25.203 -8.359 1 95 243 LEU B C 1
ATOM 4537 O O . LEU B 1 243 ? -10.039 -25.938 -7.586 1 95 243 LEU B O 1
ATOM 4541 N N . ALA B 1 244 ? -8.312 -25.594 -8.898 1 96.19 244 ALA B N 1
ATOM 4542 C CA . ALA B 1 244 ? -7.828 -26.969 -8.922 1 96.19 244 ALA B CA 1
ATOM 4543 C C . ALA B 1 244 ? -7.285 -27.375 -7.559 1 96.19 244 ALA B C 1
ATOM 4545 O O . ALA B 1 244 ? -7.457 -28.531 -7.137 1 96.19 244 ALA B O 1
ATOM 4546 N N . ALA B 1 245 ? -6.594 -26.5 -6.934 1 97.44 245 ALA B N 1
ATOM 4547 C CA . ALA B 1 245 ? -6.039 -26.781 -5.613 1 97.44 245 ALA B CA 1
ATOM 4548 C C . ALA B 1 245 ? -6.484 -25.734 -4.594 1 97.44 245 ALA B C 1
ATOM 4550 O O . ALA B 1 245 ? -5.707 -24.859 -4.227 1 97.44 245 ALA B O 1
ATOM 4551 N N . PRO B 1 246 ? -7.613 -25.922 -3.994 1 94.06 246 PRO B N 1
ATOM 4552 C CA . PRO B 1 246 ? -8.188 -24.906 -3.113 1 94.06 246 PRO B CA 1
ATOM 4553 C C . PRO B 1 246 ? -7.336 -24.641 -1.875 1 94.06 246 PRO B C 1
ATOM 4555 O O . PRO B 1 246 ? -7.359 -23.547 -1.324 1 94.06 246 PRO B O 1
ATOM 4558 N N . ASP B 1 247 ? -6.531 -25.594 -1.491 1 94.12 247 ASP B N 1
ATOM 4559 C CA . ASP B 1 247 ? -5.77 -25.453 -0.254 1 94.12 247 ASP B CA 1
ATOM 4560 C C . ASP B 1 247 ? -4.379 -24.875 -0.525 1 94.12 247 ASP B C 1
ATOM 4562 O O . ASP B 1 247 ? -3.621 -24.609 0.408 1 94.12 247 ASP B O 1
ATOM 4566 N N . ALA B 1 248 ? -4.074 -24.688 -1.728 1 96.12 248 ALA B N 1
ATOM 4567 C CA . ALA B 1 248 ? -2.74 -24.203 -2.072 1 96.12 248 ALA B CA 1
ATOM 4568 C C . ALA B 1 248 ? -2.586 -22.734 -1.706 1 96.12 248 ALA B C 1
ATOM 4570 O O . ALA B 1 248 ? -3.562 -21.984 -1.708 1 96.12 248 ALA B O 1
ATOM 4571 N N . ARG B 1 249 ? -1.394 -22.391 -1.326 1 93.06 249 ARG B N 1
ATOM 4572 C CA . ARG B 1 249 ? -1.006 -21 -1.084 1 93.06 249 ARG B CA 1
ATOM 4573 C C . ARG B 1 249 ? 0.245 -20.641 -1.877 1 93.06 249 ARG B C 1
ATOM 4575 O O . ARG B 1 249 ? 0.948 -21.516 -2.377 1 93.06 249 ARG B O 1
ATOM 4582 N N . ALA B 1 250 ? 0.463 -19.344 -1.894 1 91.5 250 ALA B N 1
ATOM 4583 C CA . ALA B 1 250 ? 1.549 -18.859 -2.742 1 91.5 250 ALA B CA 1
ATOM 4584 C C . ALA B 1 250 ? 2.898 -19.375 -2.252 1 91.5 250 ALA B C 1
ATOM 4586 O O . ALA B 1 250 ? 3.826 -19.562 -3.045 1 91.5 250 ALA B O 1
ATOM 4587 N N . ASP B 1 251 ? 2.979 -19.625 -0.947 1 94.31 251 ASP B N 1
ATOM 4588 C CA . ASP B 1 251 ? 4.273 -20 -0.391 1 94.31 251 ASP B CA 1
ATOM 4589 C C . ASP B 1 251 ? 4.121 -21.094 0.666 1 94.31 251 ASP B C 1
ATOM 4591 O O . ASP B 1 251 ? 4.766 -21.031 1.717 1 94.31 251 ASP B O 1
ATOM 4595 N N . ASP B 1 252 ? 3.287 -22.047 0.419 1 95.06 252 ASP B N 1
ATOM 4596 C CA . ASP B 1 252 ? 3.066 -23.078 1.433 1 95.06 252 ASP B CA 1
ATOM 4597 C C . ASP B 1 252 ? 4.152 -24.141 1.377 1 95.06 252 ASP B C 1
ATOM 4599 O O . ASP B 1 252 ? 4.234 -25 2.262 1 95.06 252 ASP B O 1
ATOM 4603 N N . GLY B 1 253 ? 4.945 -24.141 0.345 1 96.62 253 GLY B N 1
ATOM 4604 C CA . GLY B 1 253 ? 6.039 -25.094 0.241 1 96.62 253 GLY B CA 1
ATOM 4605 C C . GLY B 1 253 ? 5.582 -26.484 -0.151 1 96.62 253 GLY B C 1
ATOM 4606 O O . GLY B 1 253 ? 6.211 -27.469 0.219 1 96.62 253 GLY B O 1
ATOM 4607 N N . LEU B 1 254 ? 4.5 -26.531 -0.885 1 97.81 254 LEU B N 1
ATOM 4608 C CA . LEU B 1 254 ? 3.92 -27.844 -1.193 1 97.81 254 LEU B CA 1
ATOM 4609 C C . LEU B 1 254 ? 3.658 -27.969 -2.689 1 97.81 254 LEU B C 1
ATOM 4611 O O . LEU B 1 254 ? 3.477 -26.969 -3.387 1 97.81 254 LEU B O 1
ATOM 4615 N N . ILE B 1 255 ? 3.729 -29.172 -3.143 1 98.25 255 ILE B N 1
ATOM 4616 C CA . ILE B 1 255 ? 3.182 -29.594 -4.426 1 98.25 255 ILE B CA 1
ATOM 4617 C C . ILE B 1 255 ? 1.848 -30.312 -4.211 1 98.25 255 ILE B C 1
ATOM 4619 O O . ILE B 1 255 ? 1.792 -31.359 -3.555 1 98.25 255 ILE B O 1
ATOM 4623 N N . HIS B 1 256 ? 0.833 -29.734 -4.695 1 98.56 256 HIS B N 1
ATOM 4624 C CA . HIS B 1 256 ? -0.462 -30.406 -4.664 1 98.56 256 HIS B CA 1
ATOM 4625 C C . HIS B 1 256 ? -0.636 -31.328 -5.863 1 98.56 256 HIS B C 1
ATOM 4627 O O . HIS B 1 256 ? -0.946 -30.875 -6.965 1 98.56 256 HIS B O 1
ATOM 4633 N N . LEU B 1 257 ? -0.453 -32.594 -5.621 1 98.5 257 LEU B N 1
ATOM 4634 C CA . LEU B 1 257 ? -0.394 -33.562 -6.684 1 98.5 257 LEU B CA 1
ATOM 4635 C C . LEU B 1 257 ? -1.747 -34.25 -6.871 1 98.5 257 LEU B C 1
ATOM 4637 O O . LEU B 1 257 ? -2.293 -34.844 -5.926 1 98.5 257 LEU B O 1
ATOM 4641 N N . PHE B 1 258 ? -2.262 -34.156 -8.07 1 97.94 258 PHE B N 1
ATOM 4642 C CA . PHE B 1 258 ? -3.488 -34.844 -8.469 1 97.94 258 PHE B CA 1
ATOM 4643 C C . PHE B 1 258 ? -3.217 -35.844 -9.602 1 97.94 258 PHE B C 1
ATOM 4645 O O . PHE B 1 258 ? -2.461 -35.531 -10.531 1 97.94 258 PHE B O 1
ATOM 4652 N N . TYR B 1 259 ? -3.816 -36.969 -9.531 1 97.88 259 TYR B N 1
ATOM 4653 C CA . TYR B 1 259 ? -3.818 -37.812 -10.711 1 97.88 259 TYR B CA 1
ATOM 4654 C C . TYR B 1 259 ? -5.109 -38.625 -10.797 1 97.88 259 TYR B C 1
ATOM 4656 O O . TYR B 1 259 ? -5.73 -38.938 -9.781 1 97.88 259 TYR B O 1
ATOM 4664 N N . VAL B 1 260 ? -5.535 -38.844 -11.984 1 97.5 260 VAL B N 1
ATOM 4665 C CA . VAL B 1 260 ? -6.727 -39.625 -12.305 1 97.5 260 VAL B CA 1
ATOM 4666 C C . VAL B 1 260 ? -6.328 -40.906 -13.039 1 97.5 260 VAL B C 1
ATOM 4668 O O . VAL B 1 260 ? -5.625 -40.844 -14.047 1 97.5 260 VAL B O 1
ATOM 4671 N N . THR B 1 261 ? -6.789 -41.969 -12.531 1 96.88 261 THR B N 1
ATOM 4672 C CA . THR B 1 261 ? -6.445 -43.25 -13.125 1 96.88 261 THR B CA 1
ATOM 4673 C C . THR B 1 261 ? -7.43 -43.594 -14.234 1 96.88 261 THR B C 1
ATOM 4675 O O . THR B 1 261 ? -8.539 -43.062 -14.289 1 96.88 261 THR B O 1
ATOM 4678 N N . ALA B 1 262 ? -6.898 -44.469 -15.086 1 96.12 262 ALA B N 1
ATOM 4679 C CA . ALA B 1 262 ? -7.77 -44.969 -16.141 1 96.12 262 ALA B CA 1
ATOM 4680 C C . ALA B 1 262 ? -8.969 -45.719 -15.57 1 96.12 262 ALA B C 1
ATOM 4682 O O . ALA B 1 262 ? -8.883 -46.281 -14.484 1 96.12 262 ALA B O 1
ATOM 4683 N N . GLY B 1 263 ? -10.148 -45.719 -16.312 1 94.19 263 GLY B N 1
ATOM 4684 C CA . GLY B 1 263 ? -11.375 -46.375 -15.867 1 94.19 263 GLY B CA 1
ATOM 4685 C C . GLY B 1 263 ? -12.477 -45.375 -15.531 1 94.19 263 GLY B C 1
ATOM 4686 O O . GLY B 1 263 ? -13.641 -45.75 -15.414 1 94.19 263 GLY B O 1
ATOM 4687 N N . ILE B 1 264 ? -12.07 -44.188 -15.398 1 94.69 264 ILE B N 1
ATOM 4688 C CA . ILE B 1 264 ? -13.055 -43.156 -15.133 1 94.69 264 ILE B CA 1
ATOM 4689 C C . ILE B 1 264 ? -13.914 -42.906 -16.375 1 94.69 264 ILE B C 1
ATOM 4691 O O . ILE B 1 264 ? -13.414 -42.938 -17.5 1 94.69 264 ILE B O 1
ATOM 4695 N N . SER B 1 265 ? -15.172 -42.688 -16.188 1 94.31 265 SER B N 1
ATOM 4696 C CA . SER B 1 265 ? -16.047 -42.375 -17.312 1 94.31 265 SER B CA 1
ATOM 4697 C C . SER B 1 265 ? -15.867 -40.938 -17.781 1 94.31 265 SER B C 1
ATOM 4699 O O . SER B 1 265 ? -15.453 -40.094 -17 1 94.31 265 SER B O 1
ATOM 4701 N N . ARG B 1 266 ? -16.203 -40.75 -19.016 1 94.94 266 ARG B N 1
ATOM 4702 C CA . ARG B 1 266 ? -16.125 -39.406 -19.578 1 94.94 266 ARG B CA 1
ATOM 4703 C C . ARG B 1 266 ? -17.031 -38.438 -18.797 1 94.94 266 ARG B C 1
ATOM 4705 O O . ARG B 1 266 ? -16.641 -37.312 -18.547 1 94.94 266 ARG B O 1
ATOM 4712 N N . THR B 1 267 ? -18.156 -38.906 -18.469 1 93.38 267 THR B N 1
ATOM 4713 C CA . THR B 1 267 ? -19.109 -38.094 -17.719 1 93.38 267 THR B CA 1
ATOM 4714 C C . THR B 1 267 ? -18.531 -37.719 -16.359 1 93.38 267 THR B C 1
ATOM 4716 O O . THR B 1 267 ? -18.641 -36.562 -15.922 1 93.38 267 THR B O 1
ATOM 4719 N N . MET B 1 268 ? -17.953 -38.656 -15.75 1 93.38 268 MET B N 1
ATOM 4720 C CA . MET B 1 268 ? -17.375 -38.406 -14.438 1 93.38 268 MET B CA 1
ATOM 4721 C C . MET B 1 268 ? -16.234 -37.406 -14.531 1 93.38 268 MET B C 1
ATOM 4723 O O . MET B 1 268 ? -16.094 -36.531 -13.672 1 93.38 268 MET B O 1
ATOM 4727 N N . LEU B 1 269 ? -15.438 -37.594 -15.5 1 94.25 269 LEU B N 1
ATOM 4728 C CA . LEU B 1 269 ? -14.344 -36.656 -15.711 1 94.25 269 LEU B CA 1
ATOM 4729 C C . LEU B 1 269 ? -14.867 -35.219 -15.93 1 94.25 269 LEU B C 1
ATOM 4731 O O . LEU B 1 269 ? -14.344 -34.281 -15.359 1 94.25 269 LEU B O 1
ATOM 4735 N N . LEU B 1 270 ? -15.93 -35.094 -16.688 1 91.88 270 LEU B N 1
ATOM 4736 C CA . LEU B 1 270 ? -16.562 -33.812 -16.922 1 91.88 270 LEU B CA 1
ATOM 4737 C C . LEU B 1 270 ? -17.109 -33.219 -15.625 1 91.88 270 LEU B C 1
ATOM 4739 O O . LEU B 1 270 ? -16.953 -32.031 -15.367 1 91.88 270 LEU B O 1
ATOM 4743 N N . LEU B 1 271 ? -17.688 -34.062 -14.859 1 91.81 271 LEU B N 1
ATOM 4744 C CA . LEU B 1 271 ? -18.234 -33.625 -13.586 1 91.81 271 LEU B CA 1
ATOM 4745 C C . LEU B 1 271 ? -17.141 -33.156 -12.633 1 91.81 271 LEU B C 1
ATOM 4747 O O . LEU B 1 271 ? -17.312 -32.219 -11.867 1 91.81 271 LEU B O 1
ATOM 4751 N N . LEU B 1 272 ? -16.062 -33.844 -12.719 1 92.62 272 LEU B N 1
ATOM 4752 C CA . LEU B 1 272 ? -14.922 -33.469 -11.898 1 92.62 272 LEU B CA 1
ATOM 4753 C C . LEU B 1 272 ? -14.43 -32.062 -12.25 1 92.62 272 LEU B C 1
ATOM 4755 O O . LEU B 1 272 ? -14.203 -31.25 -11.367 1 92.62 272 LEU B O 1
ATOM 4759 N N . PHE B 1 273 ? -14.32 -31.766 -13.461 1 91.25 273 PHE B N 1
ATOM 4760 C CA . PHE B 1 273 ? -13.852 -30.453 -13.898 1 91.25 273 PHE B CA 1
ATOM 4761 C C . PHE B 1 273 ? -14.875 -29.375 -13.578 1 91.25 273 PHE B C 1
ATOM 4763 O O . PHE B 1 273 ? -14.508 -28.234 -13.258 1 91.25 273 PHE B O 1
ATOM 4770 N N . ARG B 1 274 ? -16.094 -29.719 -13.68 1 89.56 274 ARG B N 1
ATOM 4771 C CA . ARG B 1 274 ? -17.141 -28.797 -13.273 1 89.56 274 ARG B CA 1
ATOM 4772 C C . ARG B 1 274 ? -17.031 -28.469 -11.789 1 89.56 274 ARG B C 1
ATOM 4774 O O . ARG B 1 274 ? -17.125 -27.312 -11.391 1 89.56 274 ARG B O 1
ATOM 4781 N N . ALA B 1 275 ? -16.828 -29.5 -11.031 1 92.38 275 ALA B N 1
ATOM 4782 C CA . ALA B 1 275 ? -16.688 -29.312 -9.586 1 92.38 275 ALA B CA 1
ATOM 4783 C C . ALA B 1 275 ? -15.438 -28.516 -9.25 1 92.38 275 ALA B C 1
ATOM 4785 O O . ALA B 1 275 ? -15.391 -27.812 -8.234 1 92.38 275 ALA B O 1
ATOM 4786 N N . MET B 1 276 ? -14.414 -28.562 -10.078 1 91.94 276 MET B N 1
ATOM 4787 C CA . MET B 1 276 ? -13.164 -27.844 -9.867 1 91.94 276 MET B CA 1
ATOM 4788 C C . MET B 1 276 ? -13.383 -26.328 -9.992 1 91.94 276 MET B C 1
ATOM 4790 O O . MET B 1 276 ? -12.602 -25.547 -9.453 1 91.94 276 MET B O 1
ATOM 4794 N N . GLN B 1 277 ? -14.383 -25.969 -10.695 1 90 277 GLN B N 1
ATOM 4795 C CA . GLN B 1 277 ? -14.695 -24.547 -10.812 1 90 277 GLN B CA 1
ATOM 4796 C C . GLN B 1 277 ? -14.992 -23.922 -9.445 1 90 277 GLN B C 1
ATOM 4798 O O . GLN B 1 277 ? -14.617 -22.781 -9.188 1 90 277 GLN B O 1
ATOM 4803 N N . SER B 1 278 ? -15.578 -24.719 -8.625 1 91.5 278 SER B N 1
ATOM 4804 C CA . SER B 1 278 ? -15.891 -24.25 -7.277 1 91.5 278 SER B CA 1
ATOM 4805 C C . SER B 1 278 ? -14.914 -24.812 -6.25 1 91.5 278 SER B C 1
ATOM 4807 O O . SER B 1 278 ? -15.047 -24.562 -5.051 1 91.5 278 SER B O 1
ATOM 4809 N N . GLY B 1 279 ? -14.078 -25.578 -6.652 1 92.25 279 GLY B N 1
ATOM 4810 C CA . GLY B 1 279 ? -13.07 -26.156 -5.766 1 92.25 279 GLY B CA 1
ATOM 4811 C C . GLY B 1 279 ? -13.609 -27.266 -4.895 1 92.25 279 GLY B C 1
ATOM 4812 O O . GLY B 1 279 ? -13.055 -27.547 -3.83 1 92.25 279 GLY B O 1
ATOM 4813 N N . THR B 1 280 ? -14.68 -27.938 -5.312 1 92.62 280 THR B N 1
ATOM 4814 C CA . THR B 1 280 ? -15.32 -28.938 -4.469 1 92.62 280 THR B CA 1
ATOM 4815 C C . THR B 1 280 ? -15.055 -30.344 -5 1 92.62 280 THR B C 1
ATOM 4817 O O . THR B 1 280 ? -15.664 -31.312 -4.535 1 92.62 280 THR B O 1
ATOM 4820 N N . HIS B 1 281 ? -14.195 -30.547 -5.906 1 92.44 281 HIS B N 1
ATOM 4821 C CA . HIS B 1 281 ? -13.961 -31.812 -6.574 1 92.44 281 HIS B CA 1
ATOM 4822 C C . HIS B 1 281 ? -13.375 -32.844 -5.609 1 92.44 281 HIS B C 1
ATOM 4824 O O . HIS B 1 281 ? -13.539 -34.062 -5.797 1 92.44 281 HIS B O 1
ATOM 4830 N N . LEU B 1 282 ? -12.75 -32.375 -4.551 1 90.12 282 LEU B N 1
ATOM 4831 C CA . LEU B 1 282 ? -12.148 -33.312 -3.594 1 90.12 282 LEU B CA 1
ATOM 4832 C C . LEU B 1 282 ? -13.211 -33.906 -2.67 1 90.12 282 LEU B C 1
ATOM 4834 O O . LEU B 1 282 ? -12.992 -34.938 -2.053 1 90.12 282 LEU B O 1
ATOM 4838 N N . ASP B 1 283 ? -14.359 -33.312 -2.701 1 89.25 283 ASP B N 1
ATOM 4839 C CA . ASP B 1 283 ? -15.445 -33.781 -1.824 1 89.25 283 ASP B CA 1
ATOM 4840 C C . ASP B 1 283 ? -16.328 -34.812 -2.518 1 89.25 283 ASP B C 1
ATOM 4842 O O . ASP B 1 283 ? -17.156 -35.438 -1.878 1 89.25 283 ASP B O 1
ATOM 4846 N N . TRP B 1 284 ? -16.188 -35.031 -3.777 1 85.12 284 TRP B N 1
ATOM 4847 C CA . TRP B 1 284 ? -17.062 -35.875 -4.562 1 85.12 284 TRP B CA 1
ATOM 4848 C C . TRP B 1 284 ? -16.766 -37.344 -4.289 1 85.12 284 TRP B C 1
ATOM 4850 O O . TRP B 1 284 ? -17.609 -38.219 -4.562 1 85.12 284 TRP B O 1
ATOM 4860 N N . GLY B 1 285 ? -15.648 -37.688 -3.695 1 83.25 285 GLY B N 1
ATOM 4861 C CA . GLY B 1 285 ? -15.297 -39.094 -3.41 1 83.25 285 GLY B CA 1
ATOM 4862 C C . GLY B 1 285 ? -15.086 -39.906 -4.66 1 83.25 285 GLY B C 1
ATOM 4863 O O . GLY B 1 285 ? -15.5 -41.062 -4.719 1 83.25 285 GLY B O 1
ATOM 4864 N N . CYS B 1 286 ? -14.633 -39.375 -5.754 1 88.81 286 CYS B N 1
ATOM 4865 C CA . CYS B 1 286 ? -14.297 -40.094 -6.961 1 88.81 286 CYS B CA 1
ATOM 4866 C C . CYS B 1 286 ? -13.102 -41.031 -6.723 1 88.81 286 CYS B C 1
ATOM 4868 O O . CYS B 1 286 ? -12.008 -40.562 -6.414 1 88.81 286 CYS B O 1
ATOM 4870 N N . SER B 1 287 ? -13.305 -42.312 -6.883 1 91.69 287 SER B N 1
ATOM 4871 C CA . SER B 1 287 ? -12.273 -43.312 -6.574 1 91.69 287 SER B CA 1
ATOM 4872 C C . SER B 1 287 ? -11.094 -43.188 -7.527 1 91.69 287 SER B C 1
ATOM 4874 O O . SER 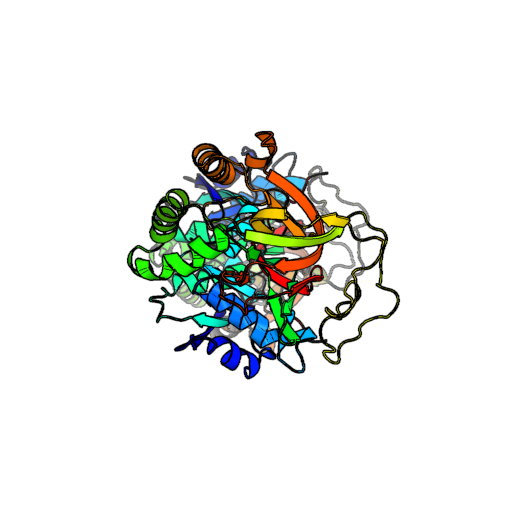B 1 287 ? -9.977 -43.594 -7.203 1 91.69 287 SER B O 1
ATOM 4876 N N . HIS B 1 288 ? -11.281 -42.656 -8.68 1 94.94 288 HIS B N 1
ATOM 4877 C CA . HIS B 1 288 ? -10.227 -42.562 -9.688 1 94.94 288 HIS B CA 1
ATOM 4878 C C . HIS B 1 288 ? -9.367 -41.312 -9.484 1 94.94 288 HIS B C 1
ATOM 4880 O O . HIS B 1 288 ? -8.281 -41.219 -10.062 1 94.94 288 HIS B O 1
ATOM 4886 N N . LEU B 1 289 ? -9.844 -40.375 -8.719 1 96.31 289 LEU B N 1
ATOM 4887 C CA . LEU B 1 289 ? -9.094 -39.188 -8.43 1 96.31 289 LEU B CA 1
ATOM 4888 C C . LEU B 1 289 ? -8.312 -39.312 -7.125 1 96.31 289 LEU B C 1
ATOM 4890 O O . LEU B 1 289 ? -8.891 -39.625 -6.082 1 96.31 289 LEU B O 1
ATOM 4894 N N . VAL B 1 290 ? -7.039 -39.125 -7.203 1 96.56 290 VAL B N 1
ATOM 4895 C CA . VAL B 1 290 ? -6.191 -39.156 -6.02 1 96.56 290 VAL B CA 1
ATOM 4896 C C . VAL B 1 290 ? -5.512 -37.812 -5.805 1 96.56 290 VAL B C 1
ATOM 4898 O O . VAL B 1 290 ? -5.012 -37.219 -6.758 1 96.56 290 VAL B O 1
ATOM 4901 N N . TYR B 1 291 ? -5.523 -37.344 -4.582 1 96.38 291 TYR B N 1
ATOM 4902 C CA . TYR B 1 291 ? -4.867 -36.125 -4.172 1 96.38 291 TYR B CA 1
ATOM 4903 C C . TYR B 1 291 ? -3.805 -36.406 -3.113 1 96.38 291 TYR B C 1
ATOM 4905 O O . TYR B 1 291 ? -4.074 -37.062 -2.113 1 96.38 291 TYR B O 1
ATOM 4913 N N . ARG B 1 292 ? -2.57 -35.906 -3.381 1 97.25 292 ARG B N 1
ATOM 4914 C CA . ARG B 1 292 ? -1.471 -36.031 -2.432 1 97.25 292 ARG B CA 1
ATOM 4915 C C . ARG B 1 292 ? -0.708 -34.719 -2.293 1 97.25 292 ARG B C 1
ATOM 4917 O O . ARG B 1 292 ? -0.576 -33.969 -3.262 1 97.25 292 ARG B O 1
ATOM 4924 N N . ARG B 1 293 ? -0.273 -34.438 -1.095 1 97.81 293 ARG B N 1
ATOM 4925 C CA . ARG B 1 293 ? 0.645 -33.312 -0.846 1 97.81 293 ARG B CA 1
ATOM 4926 C C . ARG B 1 293 ? 2.092 -33.812 -0.831 1 97.81 293 ARG B C 1
ATOM 4928 O O . ARG B 1 293 ? 2.42 -34.781 -0.153 1 97.81 293 ARG B O 1
ATOM 4935 N N . ALA B 1 294 ? 2.926 -33.156 -1.592 1 98 294 ALA B N 1
ATOM 4936 C CA . ALA B 1 294 ? 4.305 -33.594 -1.739 1 98 294 ALA B CA 1
ATOM 4937 C C . ALA B 1 294 ? 5.277 -32.438 -1.719 1 98 294 ALA B C 1
ATOM 4939 O O . ALA B 1 294 ? 4.867 -31.266 -1.817 1 98 294 ALA B O 1
ATOM 4940 N N . ARG B 1 295 ? 6.551 -32.719 -1.534 1 97.38 295 ARG B N 1
ATOM 4941 C CA . ARG B 1 295 ? 7.605 -31.719 -1.606 1 97.38 295 ARG B CA 1
ATOM 4942 C C . ARG B 1 295 ? 8.477 -31.922 -2.838 1 97.38 295 ARG B C 1
ATOM 4944 O O . ARG B 1 295 ? 9.219 -31.031 -3.242 1 97.38 295 ARG B O 1
ATOM 4951 N N . ALA B 1 296 ? 8.414 -33.094 -3.365 1 97.44 296 ALA B N 1
ATOM 4952 C CA . ALA B 1 296 ? 9.125 -33.469 -4.586 1 97.44 296 ALA B CA 1
ATOM 4953 C C . ALA B 1 296 ? 8.398 -34.594 -5.316 1 97.44 296 ALA B C 1
ATOM 4955 O O . ALA B 1 296 ? 7.602 -35.312 -4.715 1 97.44 296 ALA B O 1
ATOM 4956 N N . LEU B 1 297 ? 8.633 -34.688 -6.609 1 98.19 297 LEU B N 1
ATOM 4957 C CA . LEU B 1 297 ? 8 -35.781 -7.355 1 98.19 297 LEU B CA 1
ATOM 4958 C C . LEU B 1 297 ? 8.852 -36.188 -8.555 1 98.19 297 LEU B C 1
ATOM 4960 O O . LEU B 1 297 ? 9.75 -35.438 -8.961 1 98.19 297 LEU B O 1
ATOM 4964 N N . ARG B 1 298 ? 8.664 -37.312 -9 1 97.81 298 ARG B N 1
ATOM 4965 C CA . ARG B 1 298 ? 9.234 -37.875 -10.234 1 97.81 298 ARG B CA 1
ATOM 4966 C C . ARG B 1 298 ? 8.156 -38.5 -11.102 1 97.81 298 ARG B C 1
ATOM 4968 O O . ARG B 1 298 ? 7.355 -39.312 -10.617 1 97.81 298 ARG B O 1
ATOM 4975 N N . LEU B 1 299 ? 8.047 -38.062 -12.266 1 98.06 299 LEU B N 1
ATOM 4976 C CA . LEU B 1 299 ? 7.098 -38.562 -13.242 1 98.06 299 LEU B CA 1
ATOM 4977 C C . LEU B 1 299 ? 7.824 -39.25 -14.398 1 98.06 299 LEU B C 1
ATOM 4979 O O . LEU B 1 299 ? 8.719 -38.656 -15.008 1 98.06 299 LEU B O 1
ATOM 4983 N N . GLU B 1 300 ? 7.484 -40.469 -14.664 1 96.88 300 GLU B N 1
ATOM 4984 C CA . GLU B 1 300 ? 8.094 -41.25 -15.742 1 96.88 300 GLU B CA 1
ATOM 4985 C C . GLU B 1 300 ? 7.043 -41.781 -16.703 1 96.88 300 GLU B C 1
ATOM 4987 O O . GLU B 1 300 ? 6.492 -42.844 -16.5 1 96.88 300 GLU B O 1
ATOM 4992 N N . PRO B 1 301 ? 6.812 -41.031 -17.766 1 97.12 301 PRO B N 1
ATOM 4993 C CA . PRO B 1 301 ? 5.902 -41.562 -18.781 1 97.12 301 PRO B CA 1
ATOM 4994 C C . PRO B 1 301 ? 6.477 -42.781 -19.516 1 97.12 301 PRO B C 1
ATOM 4996 O O . PRO B 1 301 ? 7.645 -42.781 -19.906 1 97.12 301 PRO B O 1
ATOM 4999 N N . LEU B 1 302 ? 5.707 -43.781 -19.703 1 95.81 302 LEU B N 1
ATOM 5000 C CA . LEU B 1 302 ? 6.125 -45 -20.406 1 95.81 302 LEU B CA 1
ATOM 5001 C C . LEU B 1 302 ? 5.508 -45.031 -21.812 1 95.81 302 LEU B C 1
ATOM 5003 O O . LEU B 1 302 ? 6.047 -45.688 -22.703 1 95.81 302 LEU B O 1
ATOM 5007 N N . SER B 1 303 ? 4.398 -44.344 -21.953 1 93.69 303 SER B N 1
ATOM 5008 C CA . SER B 1 303 ? 3.811 -44.219 -23.281 1 93.69 303 SER B CA 1
ATOM 5009 C C . SER B 1 303 ? 4.734 -43.438 -24.234 1 93.69 303 SER B C 1
ATOM 5011 O O . SER B 1 303 ? 5.406 -42.5 -23.812 1 93.69 303 SER B O 1
ATOM 5013 N N . THR B 1 304 ? 4.684 -43.812 -25.453 1 88.31 304 THR B N 1
ATOM 5014 C CA . THR B 1 304 ? 5.605 -43.25 -26.438 1 88.31 304 THR B CA 1
ATOM 5015 C C . THR B 1 304 ? 5.137 -41.844 -26.875 1 88.31 304 THR B C 1
ATOM 5017 O O . THR B 1 304 ? 5.953 -41 -27.234 1 88.31 304 THR B O 1
ATOM 5020 N N . ALA B 1 305 ? 3.879 -41.688 -26.906 1 89.62 305 ALA B N 1
ATOM 5021 C CA . ALA B 1 305 ? 3.348 -40.375 -27.328 1 89.62 305 ALA B CA 1
ATOM 5022 C C . ALA B 1 305 ? 2.68 -39.656 -26.172 1 89.62 305 ALA B C 1
ATOM 5024 O O . ALA B 1 305 ? 2.088 -40.281 -25.281 1 89.62 305 ALA B O 1
ATOM 5025 N N . GLY B 1 306 ? 2.854 -38.375 -26.172 1 93.19 306 GLY B N 1
ATOM 5026 C CA . GLY B 1 306 ? 2.217 -37.594 -25.141 1 93.19 306 GLY B CA 1
ATOM 5027 C C . GLY B 1 306 ? 2.762 -36.156 -25.078 1 93.19 306 GLY B C 1
ATOM 5028 O O . GLY B 1 306 ? 3.637 -35.781 -25.859 1 93.19 306 GLY B O 1
ATOM 5029 N N . VAL B 1 307 ? 2.107 -35.406 -24.203 1 95.69 307 VAL B N 1
ATOM 5030 C CA . VAL B 1 307 ? 2.504 -34.031 -24.016 1 95.69 307 VAL B CA 1
ATOM 5031 C C . VAL B 1 307 ? 2.686 -33.719 -22.516 1 95.69 307 VAL B C 1
ATOM 5033 O O . VAL B 1 307 ? 1.94 -34.25 -21.688 1 95.69 307 VAL B O 1
ATOM 5036 N N . MET B 1 308 ? 3.715 -33 -22.234 1 96.94 308 MET B N 1
ATOM 5037 C CA . MET B 1 308 ? 3.936 -32.469 -20.891 1 96.94 308 MET B CA 1
ATOM 5038 C C . MET B 1 308 ? 4.035 -30.953 -20.922 1 96.94 308 MET B C 1
ATOM 5040 O O . MET B 1 308 ? 4.625 -30.391 -21.844 1 96.94 308 MET B O 1
ATOM 5044 N N . THR B 1 309 ? 3.432 -30.328 -19.922 1 97.56 309 THR B N 1
ATOM 5045 C CA . THR B 1 309 ? 3.477 -28.875 -19.875 1 97.56 309 THR B CA 1
ATOM 5046 C C . THR B 1 309 ? 3.928 -28.391 -18.5 1 97.56 309 THR B C 1
ATOM 5048 O O . THR B 1 309 ? 3.623 -29.031 -17.484 1 97.56 309 THR B O 1
ATOM 5051 N N . VAL B 1 310 ? 4.695 -27.375 -18.5 1 97.62 310 VAL B N 1
ATOM 5052 C CA . VAL B 1 310 ? 5.082 -26.625 -17.297 1 97.62 310 VAL B CA 1
ATOM 5053 C C . VAL B 1 310 ? 4.602 -25.188 -17.422 1 97.62 310 VAL B C 1
ATOM 5055 O O . VAL B 1 310 ? 5.039 -24.453 -18.312 1 97.62 310 VAL B O 1
ATOM 5058 N N . ASP B 1 311 ? 3.742 -24.844 -16.562 1 96.44 311 ASP B N 1
ATOM 5059 C CA . ASP B 1 311 ? 3.111 -23.531 -16.578 1 96.44 311 ASP B CA 1
ATOM 5060 C C . ASP B 1 311 ? 2.463 -23.234 -17.922 1 96.44 311 ASP B C 1
ATOM 5062 O O . ASP B 1 311 ? 2.549 -22.125 -18.438 1 96.44 311 ASP B O 1
ATOM 5066 N N . GLY B 1 312 ? 2.006 -24.25 -18.531 1 92.5 312 GLY B N 1
ATOM 5067 C CA . GLY B 1 312 ? 1.284 -24.109 -19.781 1 92.5 312 GLY B CA 1
ATOM 5068 C C . GLY B 1 312 ? 2.18 -24.203 -21 1 92.5 312 GLY B C 1
ATOM 5069 O O . GLY B 1 312 ? 1.696 -24.219 -22.125 1 92.5 312 GLY B O 1
ATOM 5070 N N . GLU B 1 313 ? 3.43 -24.266 -20.812 1 92.88 313 GLU B N 1
ATOM 5071 C CA . GLU B 1 313 ? 4.375 -24.344 -21.922 1 92.88 313 GLU B CA 1
ATOM 5072 C C . GLU B 1 313 ? 4.805 -25.797 -22.172 1 92.88 313 GLU B C 1
ATOM 5074 O O . GLU B 1 313 ? 5.078 -26.547 -21.234 1 92.88 313 GLU B O 1
ATOM 5079 N N . ARG B 1 314 ? 4.844 -26.141 -23.453 1 95 314 ARG B N 1
ATOM 5080 C CA . ARG B 1 314 ? 5.27 -27.484 -23.828 1 95 314 ARG B CA 1
ATOM 5081 C C . ARG B 1 314 ? 6.734 -27.719 -23.484 1 95 314 ARG B C 1
ATOM 5083 O O . ARG B 1 314 ? 7.578 -26.859 -23.719 1 95 314 ARG B O 1
ATOM 5090 N N . VAL B 1 315 ? 7.012 -28.859 -22.922 1 96.25 315 VAL B N 1
ATOM 5091 C CA . VAL B 1 315 ? 8.383 -29.234 -22.594 1 96.25 315 VAL B CA 1
ATOM 5092 C C . VAL B 1 315 ? 8.703 -30.609 -23.188 1 96.25 315 VAL B C 1
ATOM 5094 O O . VAL B 1 315 ? 7.832 -31.25 -23.766 1 96.25 315 VAL B O 1
ATOM 5097 N N . GLU B 1 316 ? 9.969 -30.953 -23.031 1 96.06 316 GLU B N 1
ATOM 5098 C CA . GLU B 1 316 ? 10.414 -32.25 -23.516 1 96.06 316 GLU B CA 1
ATOM 5099 C C . GLU B 1 316 ? 9.641 -33.406 -22.859 1 96.06 316 GLU B C 1
ATOM 5101 O O . GLU B 1 316 ? 9.438 -33.375 -21.641 1 96.06 316 GLU B O 1
ATOM 5106 N N . TYR B 1 317 ? 9.227 -34.344 -23.734 1 96.81 317 TYR B N 1
ATOM 5107 C CA . TYR B 1 317 ? 8.492 -35.5 -23.25 1 96.81 317 TYR B CA 1
ATOM 5108 C C . TYR B 1 317 ? 9.453 -36.562 -22.734 1 96.81 317 TYR B C 1
ATOM 5110 O O . TYR B 1 317 ? 10.375 -36.969 -23.438 1 96.81 317 TYR B O 1
ATOM 5118 N N . GLY B 1 318 ? 9.328 -36.969 -21.5 1 96.5 318 GLY B N 1
ATOM 5119 C CA . GLY B 1 318 ? 10.164 -37.969 -20.859 1 96.5 318 GLY B CA 1
ATOM 5120 C C . GLY B 1 318 ? 10.156 -37.875 -19.344 1 96.5 318 GLY B C 1
ATOM 5121 O O . GLY B 1 318 ? 9.375 -37.094 -18.781 1 96.5 318 GLY B O 1
ATOM 5122 N N . PRO B 1 319 ? 10.938 -38.719 -18.781 1 96.69 319 PRO B N 1
ATOM 5123 C CA . PRO B 1 319 ? 11 -38.625 -17.328 1 96.69 319 PRO B CA 1
ATOM 5124 C C . PRO B 1 319 ? 11.438 -37.25 -16.812 1 96.69 319 PRO B C 1
ATOM 5126 O O . PRO B 1 319 ? 12.289 -36.625 -17.422 1 96.69 319 PRO B O 1
ATOM 5129 N N . LEU B 1 320 ? 10.773 -36.844 -15.758 1 97.19 320 LEU B N 1
ATOM 5130 C CA . LEU B 1 320 ? 11.164 -35.594 -15.148 1 97.19 320 LEU B CA 1
ATOM 5131 C C . LEU B 1 320 ? 10.969 -35.625 -13.633 1 97.19 320 LEU B C 1
ATOM 5133 O O . LEU B 1 320 ? 10.312 -36.531 -13.109 1 97.19 320 LEU B O 1
ATOM 5137 N N . GLN B 1 321 ? 11.617 -34.75 -12.922 1 97.38 321 GLN B N 1
ATOM 5138 C CA . GLN B 1 321 ? 11.477 -34.625 -11.477 1 97.38 321 GLN B CA 1
ATOM 5139 C C . GLN B 1 321 ? 11.367 -33.156 -11.055 1 97.38 321 GLN B C 1
ATOM 5141 O O . GLN B 1 321 ? 11.844 -32.25 -11.766 1 97.38 321 GLN B O 1
ATOM 5146 N N . ALA B 1 322 ? 10.719 -32.938 -9.992 1 97.75 322 ALA B N 1
ATOM 5147 C CA . ALA B 1 322 ? 10.453 -31.578 -9.523 1 97.75 322 ALA B CA 1
ATOM 5148 C C . ALA B 1 322 ? 10.609 -31.484 -8.008 1 97.75 322 ALA B C 1
ATOM 5150 O O . ALA B 1 322 ? 10.352 -32.438 -7.289 1 97.75 322 ALA B O 1
ATOM 5151 N N . GLN B 1 323 ? 11.07 -30.391 -7.559 1 96.88 323 GLN B N 1
ATOM 5152 C CA . GLN B 1 323 ? 11.188 -30.078 -6.137 1 96.88 323 GLN B CA 1
ATOM 5153 C C . GLN B 1 323 ? 10.711 -28.656 -5.84 1 96.88 323 GLN B C 1
ATOM 5155 O O . GLN B 1 323 ? 11.016 -27.719 -6.59 1 96.88 323 GLN B O 1
ATOM 5160 N N . VAL B 1 324 ? 10.031 -28.531 -4.734 1 97.25 324 VAL B N 1
ATOM 5161 C CA . VAL B 1 324 ? 9.523 -27.203 -4.363 1 97.25 324 VAL B CA 1
ATOM 5162 C C . VAL B 1 324 ? 10.57 -26.453 -3.549 1 97.25 324 VAL B C 1
ATOM 5164 O O . VAL B 1 324 ? 11.242 -27.047 -2.695 1 97.25 324 VAL B O 1
ATOM 5167 N N . HIS B 1 325 ? 10.82 -25.234 -3.832 1 96.38 325 HIS B N 1
ATOM 5168 C CA . HIS B 1 325 ? 11.602 -24.281 -3.059 1 96.38 325 HIS B CA 1
ATOM 5169 C C . HIS B 1 325 ? 10.727 -23.188 -2.477 1 96.38 325 HIS B C 1
ATOM 5171 O O . HIS B 1 325 ? 10.234 -22.328 -3.211 1 96.38 325 HIS B O 1
ATOM 5177 N N . ARG B 1 326 ? 10.602 -23.156 -1.204 1 95.75 326 ARG B N 1
ATOM 5178 C CA . ARG B 1 326 ? 9.594 -22.359 -0.53 1 95.75 326 ARG B CA 1
ATOM 5179 C C . ARG B 1 326 ? 9.984 -20.875 -0.503 1 95.75 326 ARG B C 1
ATOM 5181 O O . ARG B 1 326 ? 11.109 -20.547 -0.112 1 95.75 326 ARG B O 1
ATOM 5188 N N . GLY B 1 327 ? 9.133 -20.062 -0.96 1 94.38 327 GLY B N 1
ATOM 5189 C CA . GLY B 1 327 ? 9.211 -18.625 -0.753 1 94.38 327 GLY B CA 1
ATOM 5190 C C . GLY B 1 327 ? 10.43 -17.984 -1.394 1 94.38 327 GLY B C 1
ATOM 5191 O O . GLY B 1 327 ? 11.023 -17.062 -0.831 1 94.38 327 GLY B O 1
ATOM 5192 N N . VAL B 1 328 ? 10.805 -18.438 -2.51 1 94.38 328 VAL B N 1
ATOM 5193 C CA . VAL B 1 328 ? 12.039 -17.984 -3.127 1 94.38 328 VAL B CA 1
ATOM 5194 C C . VAL B 1 328 ? 11.789 -16.672 -3.887 1 94.38 328 VAL B C 1
ATOM 5196 O O . VAL B 1 328 ? 12.656 -15.797 -3.916 1 94.38 328 VAL B O 1
ATOM 5199 N N . ALA B 1 329 ? 10.664 -16.531 -4.445 1 94.88 329 ALA B N 1
ATOM 5200 C CA . ALA B 1 329 ? 10.344 -15.359 -5.258 1 94.88 329 ALA B CA 1
ATOM 5201 C C . ALA B 1 329 ? 9.32 -14.469 -4.555 1 94.88 329 ALA B C 1
ATOM 5203 O O . ALA B 1 329 ? 8.867 -14.789 -3.449 1 94.88 329 ALA B O 1
ATOM 5204 N N . GLN B 1 330 ? 9.164 -13.297 -5.145 1 88.94 330 GLN B N 1
ATOM 5205 C CA . GLN B 1 330 ? 8.188 -12.352 -4.605 1 88.94 330 GLN B CA 1
ATOM 5206 C C . GLN B 1 330 ? 7.148 -11.969 -5.656 1 88.94 330 GLN B C 1
ATOM 5208 O O . GLN B 1 330 ? 7.484 -11.773 -6.824 1 88.94 330 GLN B O 1
ATOM 5213 N N . VAL B 1 331 ? 5.953 -11.992 -5.191 1 86 331 VAL B N 1
ATOM 5214 C CA . VAL B 1 331 ? 4.871 -11.609 -6.09 1 86 331 VAL B CA 1
ATOM 5215 C C . VAL B 1 331 ? 4.082 -10.445 -5.492 1 86 331 VAL B C 1
ATOM 5217 O O . VAL B 1 331 ? 3.854 -10.406 -4.281 1 86 331 VAL B O 1
ATOM 5220 N N . LEU B 1 332 ? 3.895 -9.484 -6.25 1 73.94 332 LEU B N 1
ATOM 5221 C CA . LEU B 1 332 ? 3.135 -8.312 -5.824 1 73.94 332 LEU B CA 1
ATOM 5222 C C . LEU B 1 332 ? 1.637 -8.602 -5.852 1 73.94 332 LEU B C 1
ATOM 5224 O O . LEU B 1 332 ? 1.128 -9.18 -6.812 1 73.94 332 LEU B O 1
ATOM 5228 N N . TYR B 1 333 ? 1.276 -8.516 -4.449 1 60.59 333 TYR B N 1
ATOM 5229 C CA . TYR B 1 333 ? -0.175 -8.641 -4.367 1 60.59 333 TYR B CA 1
ATOM 5230 C C . TYR B 1 333 ? -0.788 -7.426 -3.68 1 60.59 333 TYR B C 1
ATOM 5232 O O . TYR B 1 333 ? -0.1 -6.699 -2.959 1 60.59 333 TYR B O 1
ATOM 5240 N N . LEU B 1 334 ? -1.753 -7.086 -3.842 1 50.09 334 LEU B N 1
ATOM 5241 C CA . LEU B 1 334 ? -2.496 -6.125 -3.031 1 50.09 334 LEU B CA 1
ATOM 5242 C C . LEU B 1 334 ? -3.117 -6.809 -1.816 1 50.09 334 LEU B C 1
ATOM 5244 O O . LEU B 1 334 ? -3.748 -7.859 -1.944 1 50.09 334 LEU B O 1
ATOM 5248 N N . LYS B 1 335 ? -2.209 -6.859 -0.531 1 42.59 335 LYS B N 1
ATOM 5249 C CA . LYS B 1 335 ? -2.799 -7.488 0.648 1 42.59 335 LYS B CA 1
ATOM 5250 C C . LYS B 1 335 ? -3.783 -6.547 1.336 1 42.59 335 LYS B C 1
ATOM 5252 O O . LYS B 1 335 ? -3.594 -5.328 1.331 1 42.59 335 LYS B O 1
ATOM 5257 N N . HIS B 1 336 ? -4.812 -7.145 1.833 1 35.09 336 HIS B N 1
ATOM 5258 C CA . HIS B 1 336 ? -5.809 -6.508 2.691 1 35.09 336 HIS B CA 1
ATOM 5259 C C . HIS B 1 336 ? -5.348 -6.492 4.148 1 35.09 336 HIS B C 1
ATOM 5261 O O . HIS B 1 336 ? -4.832 -7.492 4.648 1 35.09 336 HIS B O 1
ATOM 5267 N N . TYR B 1 337 ? -4.672 -5.523 4.754 1 32.31 337 TYR B N 1
ATOM 5268 C CA . TYR B 1 337 ? -4.523 -5.547 6.203 1 32.31 337 TYR B CA 1
ATOM 5269 C C . TYR B 1 337 ? -5.863 -5.797 6.883 1 32.31 337 TYR B C 1
ATOM 5271 O O . TYR B 1 337 ? -6.844 -5.098 6.617 1 32.31 337 TYR B O 1
ATOM 5279 N N . THR B 1 338 ? -6.238 -7.105 7.121 1 29.3 338 THR B N 1
ATOM 5280 C CA . THR B 1 338 ? -7.312 -7.324 8.078 1 29.3 338 THR B CA 1
ATOM 5281 C C . THR B 1 338 ? -6.898 -6.855 9.469 1 29.3 338 THR B C 1
ATOM 5283 O O . THR B 1 338 ? -5.82 -7.203 9.953 1 29.3 338 THR B O 1
ATOM 5286 N N . THR B 1 339 ? -7.09 -5.625 9.883 1 27.92 339 THR B N 1
ATOM 5287 C CA . THR B 1 339 ? -7.035 -5.422 11.328 1 27.92 339 THR B CA 1
ATOM 5288 C C . THR B 1 339 ? -7.727 -6.566 12.062 1 27.92 339 THR B C 1
ATOM 5290 O O . THR B 1 339 ? -8.922 -6.793 11.883 1 27.92 339 THR B O 1
ATOM 5293 N N . THR B 1 340 ? -7.172 -7.797 12.227 1 24.47 340 THR B N 1
ATOM 5294 C CA . THR B 1 340 ? -7.672 -8.742 13.219 1 24.47 340 THR B CA 1
ATOM 5295 C C . THR B 1 340 ? -7.938 -8.047 14.547 1 24.47 340 THR B C 1
ATOM 5297 O O . THR B 1 340 ? -7.113 -7.262 15.016 1 24.47 340 THR B O 1
ATOM 5300 N N . GLN B 1 341 ? -9.148 -7.785 14.953 1 22.22 341 GLN B N 1
ATOM 5301 C CA . GLN B 1 341 ? -9.617 -7.867 16.328 1 22.22 341 GLN B CA 1
ATOM 5302 C C . GLN B 1 341 ? -8.992 -9.055 17.062 1 22.22 341 GLN B C 1
ATOM 5304 O O . GLN B 1 341 ? -9.172 -10.203 16.656 1 22.22 341 GLN B O 1
ATOM 5309 N N . SER B 1 342 ? -7.688 -9.195 17.547 1 20.12 342 SER B N 1
ATOM 5310 C CA . SER B 1 342 ? -7.809 -9.969 18.781 1 20.12 342 SER B CA 1
ATOM 5311 C C . SER B 1 342 ? -8.727 -9.273 19.781 1 20.12 342 SER B C 1
ATOM 5313 O O . SER B 1 342 ? -8.727 -8.039 19.891 1 20.12 342 SER B O 1
#

Radius of gyration: 32.34 Å; Cα contacts (8 Å, |Δi|>4): 1541; chains: 2; bounding box: 51×96×72 Å

Secondary structure (DSSP, 8-state):
-----EEEEEEEE--STTHHHHHHHHS-GGG-SEEEEEE-HHHHHHHHHHHHTSTTHHHHTTS-EEEEE-SS--HHHHHHHHH---EEEEEEEESS-----HHHHHHHHHHHSEEEEEEEEEEEEE-TTS-EEEESSEEEEEHHHHHHHHGGGGGGGTTHHHHHHHHHHHHT---EEEEEEEEETT----S-SS----S--SS--TT---TTSPPPTTSEEEEEEEEEEEEEESSS-SSSS--S-TT--TTS--EEEEEEETT--HHHHHHHHHHHHHT-GGGS--TTEEEEEEEEEEEEE-SSS--EEETTEEE--S-EEEEEEEEEEEEEEEE-------/-----EEEEEEEE--STTHHHHHHHHS-GGG-SEEEEEE-HHHHHHHHHHHHTSTTHHHHTTS-EEEEE-SS--HHHHHHHHH---EEEEEEEESS-----HHHHHHHHHHHSEEEEEEEEEEEEE-TTS-EEEESSEEEEEHHHHHHHHGGGGGGGTTHHHHHHHHHHHHT---EEEEEEEEETT----S-SS----S--SS--TT---TTSPPPTTSEEEEEEEEEEEEEESSS-SSSS--S-TT--TTS--EEEEEEETT--HHHHHHHHHHHHTT-GGGS--TTEEEEEEEEEEEEE-SSS--EEETTEEE--S-EEEEEEEEEEEEEEEE-------

Foldseek 3Di:
DAVPPPDDDDDDDQDDQLSLLVDLLPDDCVVPQAAEDEEALRSVQSNLQSLLPHPPSLVSQAHAYEYHYDAQFRFVVLLLCLVAVDDDDDDDDDDDPPPDDPVVVVSVVLVLQPQDWFFFKWKWKADPVRDIGIFGWKKKWALQQQLLVVLVVVCVVGNCSSVVSNVVCLVVQDKFKWKKKFQAPPDPDDFDVVQPQPPSPRPGPRLDDDPVDDHDPNIDIDDIAIWNMKMWGQTQGPGNQFRQRVPHDRFPLKIWIKTFGPPDHSVLVVVLRVCRSVPCSVVPPDPRIDIGIGFKMKIATPDPDIFMDGSSHTDDDGIMMMGMDGRSHIYGHRHRPPPDPD/DAVPPPDDDDDDDQDDQLSLLVDLLPDDCVVPQAAEDEEALRSVQSNLQSLLPHPPSLVSQAHAYEYHYDAQFRFVVLLLCLVFPADDDDDDDDDDPPPDDPVRVVSVVLVLQPQDWFFFKWKWKADPVRDIGIFGWKKKWALQQQLLVVLVVVCVVRNCSSVVSNVVCLVVQDKFKWKKKFQAPPDPDDFDVVQPQDPSPRPGPRLDDDPVDDHDPNIDIDDIAIWNMKMWGQTQGPGNQFRQRVPHDRFPLKIWIKTFGPPDHSVLVVVLRVCRSVPCSVVPVDVRIDIGIGFKMKIATPDPDIFMDGSSHTDDDGIMMMGMDGRSHIYGDRHHPPPDPD

Sequence (684 aa):
PVIKAEFSASLLQASRQNHARDLVRSADLTQWDALVVLSGDGLLFEVVNGLMDRPDWEKAIQTPLGILPGGSGNALAASVHHYTRVFVCLLVLCRASPVWGEDLLTSCGFLLCKGLVSKLDLISIRLSSGARLFSFLSLAWGFVADVDIESEQFRQLGALRFLLSTLLRLASLRVYQGKLAFLPADSERQSASAGFSTADSRLPDHLLVPLEQPVPQDWTLVEEQEFVLVLAMFQSQLDEELLAAPDARADDGLIHLFYVTAGISRTMLLLLFRAMQSGTHLDWGCSHLVYRRARALRLEPLSTAGVMTVDGERVEYGPLQAQVHRGVAQVLYLKHYTTTQSPVIKAEFSASLLQASRQNHARDLVRSADLTQWDALVVLSGDGLLFEVVNGLMDRPDWEKAIQTPLGILPGGSGNALAASVHHYTRVFVCLLVLCRASPVWGEDLLTSCGFLLCKGLVSKLDLISIRLSSGARLFSFLSLAWGFVADVDIESEQFRQLGALRFLLSTLLRLASLRVYQGKLAFLPADSERQSASAGFSTADSRLPDHLLVPLEQPVPQDWTLVEEQEFVLVLAMFQSQLDEELLAAPDARADDGLIHLFYVTAGISRTMLLLLFRAMQSGTHLDWGCSHLVYRRARALRLEPLSTAGVMTVDGERVEYGPLQAQVHRGVAQVLYLKHYTTTQS

pLDDT: mean 84.56, std 16.53, range [20.12, 98.75]